Protein AF-A0A523U4X6-F1 (afdb_monomer_lite)

Radius of gyration: 30.64 Å; chains: 1; bounding box: 65×92×98 Å

Sequence (448 aa):
MPKPATKLVKRPGAICSSARMIPTASIPRRASISRSTISSGSRCPRSRLLRRSLVSHLESKWVARRIRAAAPSLGRKFNTASRIVSHEKFSGSIMSLASKEISMPDDITAEPRISVLMPCYNAGETLDETMQSLMDQTLLEFEIVAVDDGSEDSTSEKLAAWSGKDGRVRVITIAHAGIIPALNIGMEACRSHLVARMDADDVAHPERLERQVAYLEANPDVTVVGSLVESFPRDGVREGFQIYIEWLNKLVDHNAITRDIFVESPLAHPSVAFRRRRVEALGGYQEFGWPEDYDLWLRLYLDGARFEKIPEILLYWREHPKRLTRTDSRYSVENFLRAKARYLIQGPLRGRDAVIVWGAGQMGRRLSKHLVRGEAPLVAFVDIDPNKVGRTRRGAPIIPPEALKEWWDRFSNPVVLAAVGSRGARALIRENLCSRGFREGIDWWAVA

Secondary structure (DSSP, 8-state):
--PPPPP---PPP------------PPPP--------------------------------SSS-S---------------------------------------S-S-SPPSEEEEEEESS-TTTHHHHHHHHHT-S--SEEEEEEEE--SSTHHHHHHHHHHH-TTEEEEEE-S--HHHHHHHHHHH--SSEEEE--TT-EE-TTHHHHHHHHHHH-TTEEEEEEEEEEE-STT--HHHHHHHHHHTT--SHHHHHHHTTTS--S-GGG-EEEHHHHHTTTSS--SSS-HHHHHHHHHHHTT-EEEEEEEEEEEEE--TT-HHHH-GGGSHHHHHHHHHHHHHHTTTTT-SEEEEE--SHHHHHHHHHHHHTT--EEEEE-S-TTTTT-EETTEEEE-GGGHHHHHTTSSSEEEEE---STTHHHHHHHHHHHTTPPBTTTEEE--

Foldseek 3Di:
DDDDDDDDDDDDDDDDDDDDDDDDDDDDDDDDDDDDDDDDDDDDDDDDDDDDDDDDDDDDDDDPDDDDDDDDDDDDDDDDDDDDDDDDDDDDDDDDDDPPPPPPDPDPPDQALEEEQEEDEQLQVAQVQALVLVVLAPRPRYAYEYEDQQHPDCPVVVLVVSVVVDVSRDYHYDHHDDDQVSRVVSLVVRRHQKYQYAYSRKHFANHQVVVQSVVCVVPVQAFKEFAQEAEDDPVQDDPVNVVVSVQLLVQFFQVSCLQCLLVDPNHDRNGMMGRSVLCVVLVHFDDDLADRSSLSVLSCVQVVHTYGYDSDHGIHHYDDCPDCCNPRSNVDPLVSLLSSLVSCCVPVQDPAQEEEEEDPDDQSLSSVVNNVVVVRHYAAYEDCPPVQAQPDRPNHGYHYLVCVVVVVVVTDGYAYEYGDPDPPVVVVVVCSCVVVPHDRPGRYGYND

pLDDT: mean 80.46, std 29.05, range [23.16, 98.94]

Structure (mmCIF, N/CA/C/O backbone):
data_AF-A0A523U4X6-F1
#
_entry.id   AF-A0A523U4X6-F1
#
loop_
_atom_site.group_PDB
_atom_site.id
_atom_site.type_symbol
_atom_site.label_atom_id
_atom_site.label_alt_id
_atom_site.label_comp_id
_atom_site.label_asym_id
_atom_site.label_entity_id
_atom_site.label_seq_id
_atom_site.pdbx_PDB_ins_code
_atom_site.Cartn_x
_atom_site.Cartn_y
_atom_site.Cartn_z
_atom_site.occupancy
_atom_site.B_iso_or_equiv
_atom_site.auth_seq_id
_atom_site.auth_comp_id
_atom_sit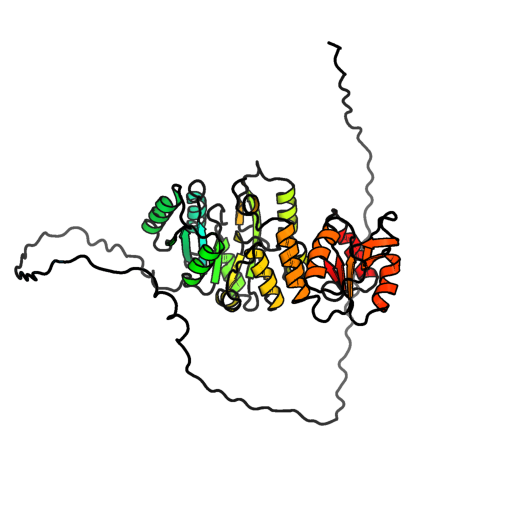e.auth_asym_id
_atom_site.auth_atom_id
_atom_site.pdbx_PDB_model_num
ATOM 1 N N . MET A 1 1 ? 27.183 49.819 5.787 1.00 44.53 1 MET A N 1
ATOM 2 C CA . MET A 1 1 ? 25.820 50.258 5.421 1.00 44.53 1 MET A CA 1
ATOM 3 C C . MET A 1 1 ? 25.795 50.696 3.965 1.00 44.53 1 MET A C 1
ATOM 5 O O . MET A 1 1 ? 26.502 51.636 3.627 1.00 44.53 1 MET A O 1
ATOM 9 N N . PRO A 1 2 ? 24.998 50.024 3.124 1.00 39.22 2 PRO A N 1
ATOM 10 C CA . PRO A 1 2 ? 24.305 50.679 2.018 1.00 39.22 2 PRO A CA 1
ATOM 11 C C . PRO A 1 2 ? 22.789 50.383 2.019 1.00 39.22 2 PRO A C 1
ATOM 13 O O . PRO A 1 2 ? 22.318 49.432 2.636 1.00 39.22 2 PRO A O 1
ATOM 16 N N . LYS A 1 3 ? 22.054 51.280 1.354 1.00 34.78 3 LYS A N 1
ATOM 17 C CA . LYS A 1 3 ? 20.591 51.467 1.283 1.00 34.78 3 LYS A CA 1
ATOM 18 C C . LYS A 1 3 ? 19.816 50.343 0.546 1.00 34.78 3 LYS A C 1
ATOM 20 O O . LYS A 1 3 ? 20.434 49.563 -0.173 1.00 34.78 3 LYS A O 1
ATOM 25 N N . PRO A 1 4 ? 18.473 50.271 0.711 1.00 42.12 4 PRO A N 1
ATOM 26 C CA . PRO A 1 4 ? 17.650 49.108 0.365 1.00 42.12 4 PRO A CA 1
ATOM 27 C C . PRO A 1 4 ? 17.135 49.113 -1.083 1.00 42.12 4 PRO A C 1
ATOM 29 O O . PRO A 1 4 ? 16.925 50.169 -1.677 1.00 42.12 4 PRO A O 1
ATOM 32 N N . ALA A 1 5 ? 16.876 47.914 -1.618 1.00 36.88 5 ALA A N 1
ATOM 33 C CA . ALA A 1 5 ? 16.262 47.697 -2.925 1.00 36.88 5 ALA A CA 1
ATOM 34 C C . ALA A 1 5 ? 14.725 47.685 -2.843 1.00 36.88 5 ALA A C 1
ATOM 36 O O . ALA A 1 5 ? 14.114 47.059 -1.974 1.00 36.88 5 ALA A O 1
ATOM 37 N N . THR A 1 6 ? 14.124 48.408 -3.779 1.00 33.78 6 THR A N 1
ATOM 38 C CA . THR A 1 6 ? 12.705 48.729 -3.917 1.00 33.78 6 THR A CA 1
ATOM 39 C C . THR A 1 6 ? 11.893 47.563 -4.490 1.00 33.78 6 THR A C 1
ATOM 41 O O . THR A 1 6 ? 12.296 46.914 -5.453 1.00 33.78 6 THR A O 1
ATOM 44 N N . LYS A 1 7 ? 10.700 47.345 -3.922 1.00 31.75 7 LYS A N 1
ATOM 45 C CA . LYS A 1 7 ? 9.625 46.497 -4.461 1.00 31.75 7 LYS A CA 1
ATOM 46 C C . LYS A 1 7 ? 9.113 47.040 -5.800 1.00 31.75 7 LYS A C 1
ATOM 48 O O . LYS A 1 7 ? 8.881 48.240 -5.917 1.00 31.75 7 LYS A O 1
ATOM 53 N N . LEU A 1 8 ? 8.773 46.146 -6.731 1.00 30.08 8 LEU A N 1
ATOM 54 C CA . LEU A 1 8 ? 7.819 46.436 -7.803 1.00 30.08 8 LEU A CA 1
ATOM 55 C C . LEU A 1 8 ? 6.826 45.281 -7.956 1.00 30.08 8 LEU A C 1
ATOM 57 O O . LEU A 1 8 ? 7.147 44.178 -8.388 1.00 30.08 8 LEU A O 1
ATOM 61 N N . VAL A 1 9 ? 5.605 45.591 -7.534 1.00 30.55 9 VAL A N 1
ATOM 62 C CA . VAL A 1 9 ? 4.368 44.831 -7.693 1.00 30.55 9 VAL A CA 1
ATOM 63 C C . VAL A 1 9 ? 3.873 45.029 -9.128 1.00 30.55 9 VAL A C 1
ATOM 65 O O . VAL A 1 9 ? 3.778 46.167 -9.583 1.00 30.55 9 VAL A O 1
ATOM 68 N N . LYS A 1 10 ? 3.486 43.955 -9.825 1.00 28.50 10 LYS A N 1
ATOM 69 C CA . LYS A 1 10 ? 2.602 44.039 -10.999 1.00 28.50 10 LYS A CA 1
ATOM 70 C C . LYS A 1 10 ? 1.324 43.246 -10.729 1.00 28.50 10 LYS A C 1
ATOM 72 O O . LYS A 1 10 ? 1.371 42.056 -10.438 1.00 28.50 10 LYS A O 1
ATOM 77 N N . ARG A 1 11 ? 0.196 43.957 -10.790 1.00 29.95 11 ARG A N 1
ATOM 78 C CA . ARG A 1 11 ? -1.181 43.442 -10.792 1.00 29.95 11 ARG A CA 1
ATOM 79 C C . ARG A 1 11 ? -1.606 43.021 -12.216 1.00 29.95 11 ARG A C 1
ATOM 81 O O . ARG A 1 11 ? -0.940 43.421 -13.171 1.00 29.95 11 ARG A O 1
ATOM 88 N N . PRO A 1 12 ? -2.681 42.218 -12.350 1.00 33.28 12 PRO A N 1
ATOM 89 C CA . PRO A 1 12 ? -3.008 41.467 -13.559 1.00 33.28 12 PRO A CA 1
ATOM 90 C C . PRO A 1 12 ? -3.885 42.261 -14.537 1.00 33.28 12 PRO A C 1
ATOM 92 O O . PRO A 1 12 ? -4.731 43.053 -14.125 1.00 33.28 12 PRO A O 1
ATOM 95 N N . GLY A 1 13 ? -3.694 42.007 -15.833 1.00 27.20 13 GLY A N 1
ATOM 96 C CA . GLY A 1 13 ? -4.589 42.441 -16.904 1.00 27.20 13 GLY A CA 1
ATOM 97 C C . GLY A 1 13 ? -5.578 41.331 -17.252 1.00 27.20 13 GLY A C 1
ATOM 98 O O . GLY A 1 13 ? -5.196 40.168 -17.366 1.00 27.20 13 GLY A O 1
ATOM 99 N N . ALA A 1 14 ? -6.844 41.707 -17.386 1.00 27.22 14 ALA A N 1
ATOM 100 C CA . ALA A 1 14 ? -7.968 40.841 -17.695 1.00 27.22 14 ALA A CA 1
ATOM 101 C C . ALA A 1 14 ? -8.459 41.043 -19.145 1.00 27.22 14 ALA A C 1
ATOM 103 O O . ALA A 1 14 ? -8.173 42.067 -19.759 1.00 27.22 14 ALA A O 1
ATOM 104 N N . ILE A 1 15 ? -9.313 40.097 -19.570 1.00 26.80 15 ILE A N 1
ATOM 105 C CA . ILE A 1 15 ? -10.322 40.157 -20.651 1.00 26.80 15 ILE A CA 1
ATOM 106 C C . ILE A 1 15 ? -9.815 39.807 -22.066 1.00 26.80 15 ILE A C 1
ATOM 108 O O . ILE A 1 15 ? -9.112 40.587 -22.694 1.00 26.80 15 ILE A O 1
ATOM 112 N N . CYS A 1 16 ? -10.267 38.674 -22.631 1.00 23.16 16 CYS A N 1
ATOM 113 C CA . CYS A 1 16 ? -11.411 38.682 -23.559 1.00 23.16 16 CYS A CA 1
ATOM 114 C C . CYS A 1 16 ? -11.890 37.270 -23.958 1.00 23.16 16 CYS A C 1
ATOM 116 O O . CYS A 1 16 ? -11.125 36.321 -24.097 1.00 23.16 16 CYS A O 1
ATOM 118 N N . SER A 1 17 ? -13.205 37.194 -24.119 1.00 24.97 17 SER A N 1
ATOM 119 C CA . SER A 1 17 ? -14.099 36.085 -24.439 1.00 24.97 17 SER A CA 1
ATOM 120 C C . SER A 1 17 ? -14.030 35.585 -25.886 1.00 24.97 17 SER A C 1
ATOM 122 O O . SER A 1 17 ? -13.910 36.391 -26.803 1.00 24.97 17 SER A O 1
ATOM 124 N N . SER A 1 18 ? -14.330 34.302 -26.114 1.00 27.11 18 SER A N 1
ATOM 125 C CA . SER A 1 18 ? -15.382 33.912 -27.073 1.00 27.11 18 SER A CA 1
ATOM 126 C C . SER A 1 18 ? -15.771 32.437 -26.923 1.00 27.11 18 SER A C 1
ATOM 128 O O . SER A 1 18 ? -14.936 31.538 -26.910 1.00 27.11 18 SER A O 1
ATOM 130 N N . ALA A 1 19 ? -17.076 32.215 -26.789 1.00 25.34 19 ALA A N 1
ATOM 131 C CA . ALA A 1 19 ? -17.737 30.921 -26.807 1.00 25.34 19 ALA A CA 1
ATOM 132 C C . ALA A 1 19 ? -18.094 30.528 -28.249 1.00 25.34 19 ALA A C 1
ATOM 134 O O . ALA A 1 19 ? -18.560 31.377 -29.010 1.00 25.34 19 ALA A O 1
ATOM 135 N N . ARG A 1 20 ? -17.970 29.241 -28.599 1.00 26.19 20 ARG A N 1
ATOM 136 C CA . ARG A 1 20 ? -18.747 28.601 -29.677 1.00 26.19 20 ARG A CA 1
ATOM 137 C C . ARG A 1 20 ? -19.112 27.168 -29.292 1.00 26.19 20 ARG A C 1
ATOM 139 O O . ARG A 1 20 ? -18.271 26.407 -28.827 1.00 26.19 20 ARG A O 1
ATOM 146 N N . MET A 1 21 ? -20.392 26.854 -29.481 1.00 25.25 21 MET A N 1
ATOM 147 C CA . MET A 1 21 ? -21.026 25.556 -29.257 1.00 25.25 21 MET A CA 1
ATOM 148 C C . MET A 1 21 ? -20.752 24.569 -30.408 1.00 25.25 21 MET A C 1
ATOM 150 O O . MET A 1 21 ? -20.774 24.958 -31.571 1.00 25.25 21 MET A O 1
ATOM 154 N N . ILE A 1 22 ? -20.502 23.315 -30.011 1.00 28.30 22 ILE A N 1
ATOM 155 C CA . ILE A 1 22 ? -20.978 21.988 -30.478 1.00 28.30 22 ILE A CA 1
ATOM 156 C C . ILE A 1 22 ? -21.559 21.870 -31.912 1.00 28.30 22 ILE A C 1
ATOM 158 O O . ILE A 1 22 ? -22.404 22.666 -32.315 1.00 28.30 22 ILE A O 1
ATOM 162 N N . PRO A 1 23 ? -21.261 20.755 -32.614 1.00 27.95 23 PRO A N 1
ATOM 163 C CA . PRO A 1 23 ? -22.321 19.758 -32.784 1.00 27.95 23 PRO A CA 1
ATOM 164 C C . PRO A 1 23 ? -21.905 18.312 -32.465 1.00 27.95 23 PRO A C 1
ATOM 166 O O . PRO A 1 23 ? -20.791 17.855 -32.705 1.00 27.95 23 PRO A O 1
ATOM 169 N N . THR A 1 24 ? -22.886 17.619 -31.900 1.00 27.86 24 THR A N 1
ATOM 170 C CA . THR A 1 24 ? -22.986 16.207 -31.535 1.00 27.86 24 THR A CA 1
ATOM 171 C C . THR A 1 24 ? -22.823 15.276 -32.736 1.00 27.86 24 THR A C 1
ATOM 173 O O . THR A 1 24 ? -23.495 15.469 -33.749 1.00 27.86 24 THR A O 1
ATOM 176 N N . ALA A 1 25 ? -22.021 14.217 -32.589 1.00 28.42 25 ALA A N 1
ATOM 177 C CA . ALA A 1 25 ? -21.954 13.110 -33.540 1.00 28.42 25 ALA A CA 1
ATOM 178 C C . ALA A 1 25 ? -22.603 11.845 -32.958 1.00 28.42 25 ALA A C 1
ATOM 180 O O . ALA A 1 25 ? -22.427 11.480 -31.798 1.00 28.42 25 ALA A O 1
ATOM 181 N N . SER A 1 26 ? -23.401 11.235 -33.818 1.00 26.77 26 SER A N 1
ATOM 182 C CA . SER A 1 26 ? -24.396 10.188 -33.632 1.00 26.77 26 SER A CA 1
ATOM 183 C C . SER A 1 26 ? -23.846 8.787 -33.344 1.00 26.77 26 SER A C 1
ATOM 185 O O . SER A 1 26 ? -22.894 8.331 -33.972 1.00 26.77 26 SER A O 1
ATOM 187 N N . ILE A 1 27 ? -24.561 8.074 -32.472 1.00 29.56 27 ILE A N 1
ATOM 188 C CA . ILE A 1 27 ? -24.467 6.634 -32.190 1.00 29.56 27 ILE A CA 1
ATOM 189 C C . ILE A 1 27 ? -24.993 5.823 -33.392 1.00 29.56 27 ILE A C 1
ATOM 191 O O . ILE A 1 27 ? -26.141 6.042 -33.792 1.00 29.56 27 ILE A O 1
ATOM 195 N N . PRO A 1 28 ? -24.254 4.834 -33.934 1.00 30.28 28 PRO A N 1
ATOM 196 C CA . PRO A 1 28 ? -24.829 3.849 -34.838 1.00 30.28 28 PRO A CA 1
ATOM 197 C C . PRO A 1 28 ? -25.498 2.701 -34.073 1.00 30.28 28 PRO A C 1
ATOM 199 O O . PRO A 1 28 ? -25.024 2.215 -33.046 1.00 30.28 28 PRO A O 1
ATOM 202 N N . ARG A 1 29 ? -26.633 2.276 -34.628 1.00 28.28 29 ARG A N 1
ATOM 203 C CA . ARG A 1 29 ? -27.525 1.217 -34.156 1.00 28.28 29 ARG A CA 1
ATOM 204 C C . ARG A 1 29 ? -26.893 -0.178 -34.223 1.00 28.28 29 ARG A C 1
ATOM 206 O O . ARG A 1 29 ? -26.073 -0.474 -35.084 1.00 28.28 29 ARG A O 1
ATOM 213 N N . ARG A 1 30 ? -27.403 -1.046 -33.341 1.00 29.27 30 ARG A N 1
ATOM 214 C CA . ARG A 1 30 ? -27.280 -2.512 -33.343 1.00 29.27 30 ARG A CA 1
ATOM 215 C C . ARG A 1 30 ? -27.411 -3.106 -34.751 1.00 29.27 30 ARG A C 1
ATOM 217 O O . ARG A 1 30 ? -28.438 -2.911 -35.397 1.00 29.27 30 ARG A O 1
ATOM 224 N N . ALA A 1 31 ? -26.438 -3.926 -35.139 1.00 27.92 31 ALA A N 1
ATOM 225 C CA . ALA A 1 31 ? -26.597 -4.924 -36.187 1.00 27.92 31 ALA A CA 1
ATOM 226 C C . ALA A 1 31 ? -26.874 -6.289 -35.540 1.00 27.92 31 ALA A C 1
ATOM 228 O O . ALA A 1 31 ? -26.060 -6.829 -34.793 1.00 27.92 31 ALA A O 1
ATOM 229 N N . SER A 1 32 ? -28.062 -6.816 -35.813 1.00 27.23 32 SER A N 1
ATOM 230 C CA . SER A 1 32 ? -28.436 -8.215 -35.651 1.00 27.23 32 SER A CA 1
ATOM 231 C C . SER A 1 32 ? -27.705 -9.059 -36.694 1.00 27.23 32 SER A C 1
ATOM 233 O O . SER A 1 32 ? -27.865 -8.799 -37.886 1.00 27.23 32 SER A O 1
ATOM 235 N N . ILE A 1 33 ? -26.970 -10.089 -36.272 1.00 29.44 33 ILE A N 1
ATOM 236 C CA . ILE A 1 33 ? -26.545 -11.167 -37.169 1.00 29.44 33 ILE A CA 1
ATOM 237 C C . ILE A 1 33 ? -27.054 -12.501 -36.629 1.00 29.44 33 ILE A C 1
ATOM 239 O O . ILE A 1 33 ? -27.011 -12.807 -35.439 1.00 29.44 33 ILE A O 1
ATOM 243 N N . SER A 1 34 ? -27.632 -13.215 -37.582 1.00 26.80 34 SER A N 1
ATOM 244 C CA . SER A 1 34 ? -28.419 -14.429 -37.554 1.00 26.80 34 SER A CA 1
ATOM 245 C C . SER A 1 34 ? -27.690 -15.660 -37.030 1.00 26.80 34 SER A C 1
ATOM 247 O O . SER A 1 34 ? -26.501 -15.862 -37.263 1.00 26.80 34 SER A O 1
ATOM 249 N N . ARG A 1 35 ? -28.488 -16.548 -36.430 1.00 27.95 35 ARG A N 1
ATOM 250 C CA . ARG A 1 35 ? -28.191 -17.971 -36.253 1.00 27.95 35 ARG A CA 1
ATOM 251 C C . ARG A 1 35 ? -27.817 -18.598 -37.599 1.00 27.95 35 ARG A C 1
ATOM 253 O O . ARG A 1 35 ? -28.587 -18.488 -38.549 1.00 27.95 35 ARG A O 1
ATOM 260 N N . SER A 1 36 ? -26.712 -19.332 -37.635 1.00 28.95 36 SER A N 1
ATOM 261 C CA . SER A 1 36 ? -26.474 -20.366 -38.639 1.00 28.95 36 SER A CA 1
ATOM 262 C C . SER A 1 36 ? -26.040 -21.661 -37.966 1.00 28.95 36 SER A C 1
ATOM 264 O O . SER A 1 36 ? -25.314 -21.690 -36.974 1.00 28.95 36 SER A O 1
ATOM 266 N N . THR A 1 37 ? -26.604 -22.717 -38.514 1.00 29.02 37 THR A N 1
ATOM 267 C CA . THR A 1 37 ? -26.755 -24.075 -38.025 1.00 29.02 37 THR A CA 1
ATOM 268 C C . THR A 1 37 ? -25.462 -24.888 -38.116 1.00 29.02 37 THR A C 1
ATOM 270 O O . THR A 1 37 ? -24.732 -24.812 -39.095 1.00 29.02 37 THR A O 1
ATOM 273 N N . ILE A 1 38 ? -25.235 -25.681 -37.069 1.00 27.97 38 ILE A N 1
ATOM 274 C CA . ILE A 1 38 ? -24.699 -27.051 -37.017 1.00 27.97 38 ILE A CA 1
ATOM 275 C C . ILE A 1 38 ? -24.141 -27.615 -38.341 1.00 27.97 38 ILE A C 1
ATOM 277 O O . ILE A 1 38 ? -24.900 -27.921 -39.257 1.00 27.97 38 ILE A O 1
ATOM 281 N N . SER A 1 39 ? -22.849 -27.961 -38.342 1.00 27.22 39 SER A N 1
ATOM 282 C CA . SER A 1 39 ? -22.364 -29.159 -39.035 1.00 27.22 39 SER A CA 1
ATOM 283 C C . SER A 1 39 ? -21.359 -29.913 -38.167 1.00 27.22 39 SER A C 1
ATOM 285 O O . SER A 1 39 ? -20.415 -29.357 -37.611 1.00 27.22 39 SER A O 1
ATOM 287 N N . SER A 1 40 ? -21.631 -31.201 -38.052 1.00 28.31 40 SER A N 1
ATOM 288 C CA . SER A 1 40 ? -20.983 -32.250 -37.283 1.00 28.31 40 SER A CA 1
ATOM 289 C C . SER A 1 40 ? -19.551 -32.593 -37.704 1.00 28.31 40 SER A C 1
ATOM 291 O O . SER A 1 40 ? -19.274 -32.701 -38.893 1.00 28.31 40 SER A O 1
ATOM 293 N N . GLY A 1 41 ? -18.746 -33.008 -36.719 1.00 25.64 41 GLY A N 1
ATOM 294 C CA . GLY A 1 41 ? -17.953 -34.235 -36.842 1.00 25.64 41 GLY A CA 1
ATOM 295 C C . GLY A 1 41 ? -16.435 -34.095 -36.741 1.00 25.64 41 GLY A C 1
ATOM 296 O O . GLY A 1 41 ? -15.784 -33.872 -37.745 1.00 25.64 41 GLY A O 1
ATOM 297 N N . SER A 1 42 ? -15.876 -34.404 -35.565 1.00 28.84 42 SER A N 1
ATOM 298 C CA . SER A 1 42 ? -14.813 -35.420 -35.423 1.00 28.84 42 SER A CA 1
ATOM 299 C C . SER A 1 42 ? -14.445 -35.652 -33.947 1.00 28.84 42 SER A C 1
ATOM 301 O O . SER A 1 42 ? -14.310 -34.723 -33.157 1.00 28.84 42 SER A O 1
ATOM 303 N N . ARG A 1 43 ? -14.347 -36.939 -33.603 1.00 25.73 43 ARG A N 1
ATOM 304 C CA . ARG A 1 43 ? -14.137 -37.597 -32.296 1.00 25.73 43 ARG A CA 1
ATOM 305 C C . ARG A 1 43 ? -12.741 -37.282 -31.707 1.00 25.73 43 ARG A C 1
ATOM 307 O O . ARG A 1 43 ? -11.793 -37.245 -32.471 1.00 25.73 43 ARG A O 1
ATOM 314 N N . CYS A 1 44 ? -12.630 -36.932 -30.411 1.00 25.50 44 CYS A N 1
ATOM 315 C CA . CYS A 1 44 ? -12.224 -37.778 -29.247 1.00 25.50 44 CYS A CA 1
ATOM 316 C C . CYS A 1 44 ? -10.683 -38.020 -29.144 1.00 25.50 44 CYS A C 1
ATOM 318 O O . CYS A 1 44 ? -10.067 -38.118 -30.196 1.00 25.50 44 CYS A O 1
ATOM 320 N N . PRO A 1 45 ? -10.037 -38.177 -27.953 1.00 33.50 45 PRO A N 1
ATOM 321 C CA . PRO A 1 45 ? -10.621 -38.387 -26.629 1.00 33.50 45 PRO A CA 1
ATOM 322 C C . PRO A 1 45 ? -10.122 -37.510 -25.464 1.00 33.50 45 PRO A C 1
ATOM 324 O O . PRO A 1 45 ? -9.004 -37.010 -25.400 1.00 33.50 45 PRO A O 1
ATOM 327 N N . ARG A 1 46 ? -11.027 -37.438 -24.483 1.00 27.25 46 ARG A N 1
ATOM 328 C CA . ARG A 1 46 ? -10.857 -37.007 -23.093 1.00 27.25 46 ARG A CA 1
ATOM 329 C C . ARG A 1 46 ? -9.854 -37.892 -22.345 1.00 27.25 46 ARG A C 1
ATOM 331 O O . ARG A 1 46 ? -10.026 -39.109 -22.329 1.00 27.25 46 ARG A O 1
ATOM 338 N N . SER A 1 47 ? -8.960 -37.287 -21.570 1.00 27.16 47 SER A N 1
ATOM 339 C CA . SER A 1 47 ? -8.390 -37.916 -20.377 1.00 27.16 47 SER A CA 1
ATOM 340 C C . SER A 1 47 ? -9.286 -37.609 -19.169 1.00 27.16 47 SER A C 1
ATOM 342 O O . SER A 1 47 ? -9.372 -36.490 -18.671 1.00 27.16 47 SER A O 1
ATOM 344 N N . ARG A 1 48 ? -10.010 -38.637 -18.713 1.00 26.97 48 ARG A N 1
ATOM 345 C CA . ARG A 1 48 ? -10.529 -38.727 -17.344 1.00 26.97 48 ARG A CA 1
ATOM 346 C C . ARG A 1 48 ? -9.370 -39.161 -16.453 1.00 26.97 48 ARG A C 1
ATOM 348 O O . ARG A 1 48 ? -8.807 -40.223 -16.698 1.00 26.97 48 ARG A O 1
ATOM 355 N N . LEU A 1 49 ? -9.100 -38.426 -15.380 1.00 26.33 49 LEU A N 1
ATOM 356 C CA . LEU A 1 49 ? -8.502 -39.006 -14.182 1.00 26.33 49 LEU A CA 1
ATOM 357 C C . LEU A 1 49 ? -9.437 -38.766 -13.001 1.00 26.33 49 LEU A C 1
ATOM 359 O O . LEU A 1 49 ? -10.005 -37.692 -12.812 1.00 26.33 49 LEU A O 1
ATOM 363 N N . LEU A 1 50 ? -9.678 -39.873 -12.313 1.00 26.28 50 LEU A N 1
ATOM 364 C CA . LEU A 1 50 ? -10.655 -40.086 -11.265 1.00 26.28 50 LEU A CA 1
ATOM 365 C C . LEU A 1 50 ? -10.248 -39.401 -9.960 1.00 26.28 50 LEU A C 1
ATOM 367 O O . LEU A 1 50 ? -9.077 -39.323 -9.602 1.00 26.28 50 LEU A O 1
ATOM 371 N N . ARG A 1 51 ? -11.283 -39.000 -9.220 1.00 25.33 51 ARG A N 1
ATOM 372 C CA . ARG A 1 51 ? -11.256 -38.658 -7.798 1.00 25.33 51 ARG A CA 1
ATOM 373 C C . ARG A 1 51 ? -10.548 -39.744 -6.980 1.00 25.33 51 ARG A C 1
ATOM 375 O O . ARG A 1 51 ? -10.910 -40.914 -7.087 1.00 25.33 51 ARG A O 1
ATOM 382 N N . ARG A 1 52 ? -9.712 -39.330 -6.027 1.00 24.50 52 ARG A N 1
ATOM 383 C CA . ARG A 1 52 ? -9.665 -39.958 -4.701 1.00 24.50 52 ARG A CA 1
ATOM 384 C C . ARG A 1 52 ? -9.677 -38.875 -3.627 1.00 24.50 52 ARG A C 1
ATOM 386 O O . ARG A 1 52 ? -8.736 -38.108 -3.482 1.00 24.50 52 ARG A O 1
ATOM 393 N N . SER A 1 53 ? -10.804 -38.833 -2.926 1.00 24.22 53 SER A N 1
ATOM 394 C CA . SER A 1 53 ? -10.927 -38.317 -1.569 1.00 24.22 53 SER A CA 1
ATOM 395 C C . SER A 1 53 ? -10.151 -39.250 -0.641 1.00 24.22 53 SER A C 1
ATOM 397 O O . SER A 1 53 ? -10.314 -40.468 -0.735 1.00 24.22 53 SER A O 1
ATOM 399 N N . LEU A 1 54 ? -9.328 -38.684 0.237 1.00 24.67 54 LEU A N 1
ATOM 400 C CA . LEU A 1 54 ? -8.972 -39.293 1.512 1.00 24.67 54 LEU A CA 1
ATOM 401 C C . LEU A 1 54 ? -8.769 -38.165 2.522 1.00 24.67 54 LEU A C 1
ATOM 403 O O . LEU A 1 54 ? -7.927 -37.288 2.357 1.00 24.67 54 LEU A O 1
ATOM 407 N N . VAL A 1 55 ? -9.644 -38.180 3.519 1.00 25.14 55 VAL A N 1
ATOM 408 C CA . VAL A 1 55 ? -9.689 -37.286 4.669 1.00 25.14 55 VAL A CA 1
ATOM 409 C C . VAL A 1 55 ? -8.768 -37.833 5.765 1.00 25.14 55 VAL A C 1
ATOM 411 O O . VAL A 1 55 ? -8.718 -39.039 6.001 1.00 25.14 55 VAL A O 1
ATOM 414 N N . SER A 1 56 ? -8.162 -36.894 6.493 1.00 24.38 56 SER A N 1
ATOM 415 C CA . SER A 1 56 ? -7.696 -36.964 7.886 1.00 24.38 56 SER A CA 1
ATOM 416 C C . SER A 1 56 ? -6.197 -37.135 8.168 1.00 24.38 56 SER A C 1
ATOM 418 O O . SER A 1 56 ? -5.495 -37.934 7.558 1.00 24.38 56 SER A O 1
ATOM 420 N N . HIS A 1 57 ? -5.815 -36.400 9.219 1.00 25.73 57 HIS A N 1
ATOM 421 C CA . HIS A 1 57 ? -4.619 -36.481 10.054 1.00 25.73 57 HIS A CA 1
ATOM 422 C C . HIS A 1 57 ? -3.321 -35.908 9.486 1.00 25.73 57 HIS A C 1
ATOM 424 O O . HIS A 1 57 ? -2.596 -36.583 8.768 1.00 25.73 57 HIS A O 1
ATOM 430 N N . LEU A 1 58 ? -2.995 -34.682 9.920 1.00 26.42 58 LEU A N 1
ATOM 431 C CA . LEU A 1 58 ? -1.728 -34.344 10.588 1.00 26.42 58 LEU A CA 1
ATOM 432 C C . LEU A 1 5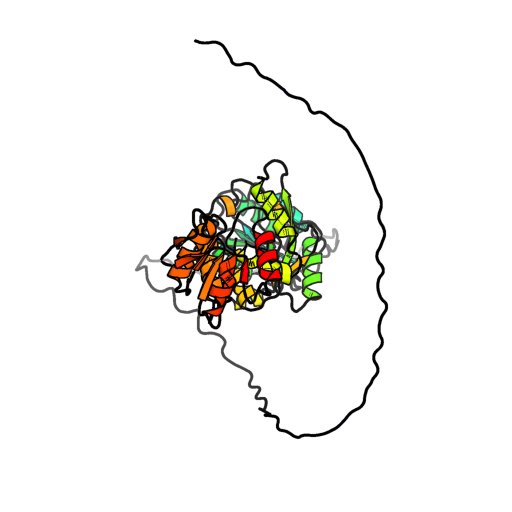8 ? -1.803 -32.900 11.117 1.00 26.42 58 LEU A C 1
ATOM 434 O O . LEU A 1 58 ? -1.252 -31.966 10.540 1.00 26.42 58 LEU A O 1
ATOM 438 N N . GLU A 1 59 ? -2.505 -32.734 12.237 1.00 27.77 59 GLU A N 1
ATOM 439 C CA . GLU A 1 59 ? -2.236 -31.629 13.153 1.00 27.77 59 GLU A CA 1
ATOM 440 C C . GLU A 1 59 ? -1.027 -31.966 14.044 1.00 27.77 59 GLU A C 1
ATOM 442 O O . GLU A 1 59 ? -0.740 -33.131 14.330 1.00 27.77 59 GLU A O 1
ATOM 447 N N . SER A 1 60 ? -0.358 -30.907 14.507 1.00 30.42 60 SER A N 1
ATOM 448 C CA . SER A 1 60 ? 0.543 -30.882 15.668 1.00 30.42 60 SER A CA 1
ATOM 449 C C . SER A 1 60 ? 1.927 -31.528 15.499 1.00 30.42 60 SER A C 1
ATOM 451 O O . SER A 1 60 ? 2.134 -32.671 15.903 1.00 30.42 60 SER A O 1
ATOM 453 N N . LYS A 1 61 ? 2.934 -30.763 15.025 1.00 29.22 61 LYS A N 1
ATOM 454 C CA . LYS A 1 61 ? 4.361 -31.049 15.339 1.00 29.22 61 LYS A CA 1
ATOM 455 C C . LYS A 1 61 ? 5.398 -29.941 15.064 1.00 29.22 61 LYS A C 1
ATOM 457 O O . LYS A 1 61 ? 6.540 -30.261 14.754 1.00 29.22 61 LYS A O 1
ATOM 462 N N . TRP A 1 62 ? 5.060 -28.655 15.227 1.00 29.69 62 TRP A N 1
ATOM 463 C CA . TRP A 1 62 ? 6.027 -27.565 14.962 1.00 29.69 62 TRP A CA 1
ATOM 464 C C . TRP A 1 62 ? 6.221 -26.484 16.048 1.00 29.69 62 TRP A C 1
ATOM 466 O O . TRP A 1 62 ? 6.998 -25.565 15.826 1.00 29.69 62 TRP A O 1
ATOM 476 N N . VAL A 1 63 ? 5.651 -26.618 17.257 1.00 28.14 63 VAL A N 1
ATOM 477 C CA . VAL A 1 63 ? 5.791 -25.584 18.323 1.00 28.14 63 VAL A CA 1
ATOM 478 C C . VAL A 1 63 ? 6.694 -25.980 19.510 1.00 28.14 63 VAL A C 1
ATOM 480 O O . VAL A 1 63 ? 7.114 -25.132 20.287 1.00 28.14 63 VAL A O 1
ATOM 483 N N . ALA A 1 64 ? 7.139 -27.230 19.645 1.00 27.70 64 ALA A N 1
ATOM 484 C CA . ALA A 1 64 ? 7.952 -27.643 20.799 1.00 27.70 64 ALA A CA 1
ATOM 485 C C . ALA A 1 64 ? 9.453 -27.758 20.481 1.00 27.70 64 ALA A C 1
ATOM 487 O O . ALA A 1 64 ? 10.015 -28.851 20.561 1.00 27.70 64 ALA A O 1
ATOM 488 N N . ARG A 1 65 ? 10.130 -26.659 20.106 1.00 28.66 65 ARG A N 1
ATOM 489 C CA . ARG A 1 65 ? 11.608 -26.658 20.021 1.00 28.66 65 ARG A CA 1
ATOM 490 C C . ARG A 1 65 ? 12.275 -25.279 20.048 1.00 28.66 65 ARG A C 1
ATOM 492 O O . ARG A 1 65 ? 13.122 -24.985 19.215 1.00 28.66 65 ARG A O 1
ATOM 499 N N . ARG A 1 66 ? 11.970 -24.452 21.051 1.00 29.17 66 ARG A N 1
ATOM 500 C CA . ARG A 1 66 ? 12.903 -23.410 21.524 1.00 29.17 66 ARG A CA 1
ATOM 501 C C . ARG A 1 66 ? 12.437 -22.835 22.860 1.00 29.17 66 ARG A C 1
ATOM 503 O O . ARG A 1 66 ? 11.645 -21.917 22.876 1.00 29.17 66 ARG A O 1
ATOM 510 N N . ILE A 1 67 ? 12.904 -23.440 23.951 1.00 28.91 67 ILE A N 1
ATOM 511 C CA . ILE A 1 67 ? 13.276 -22.838 25.248 1.00 28.91 67 ILE A CA 1
ATOM 512 C C . ILE A 1 67 ? 13.899 -23.997 26.039 1.00 28.91 67 ILE A C 1
ATOM 514 O O . ILE A 1 67 ? 13.221 -24.858 26.595 1.00 28.91 67 ILE A O 1
ATOM 518 N N . ARG A 1 68 ? 15.226 -24.095 25.963 1.00 25.75 68 ARG A N 1
ATOM 519 C CA . ARG A 1 68 ? 16.076 -24.853 26.888 1.00 25.75 68 ARG A CA 1
ATOM 520 C C . ARG A 1 68 ? 17.520 -24.443 26.618 1.00 25.75 68 ARG A C 1
ATOM 522 O O . ARG A 1 68 ? 18.185 -25.061 25.799 1.00 25.75 68 ARG A O 1
ATOM 529 N N . ALA A 1 69 ? 17.944 -23.352 27.248 1.00 26.11 69 ALA A N 1
ATOM 530 C CA . ALA A 1 69 ? 19.332 -23.070 27.618 1.00 26.11 69 ALA A CA 1
ATOM 531 C C . ALA A 1 69 ? 19.397 -21.675 28.257 1.00 26.11 69 ALA A C 1
ATOM 533 O O . ALA A 1 69 ? 19.370 -20.690 27.529 1.00 26.11 69 ALA A O 1
ATOM 534 N N . ALA A 1 70 ? 19.439 -21.625 29.594 1.00 26.75 70 ALA A N 1
ATOM 535 C CA . ALA A 1 70 ? 20.211 -20.684 30.424 1.00 26.75 70 ALA A CA 1
ATOM 536 C C . ALA A 1 70 ? 19.508 -20.432 31.771 1.00 26.75 70 ALA A C 1
ATOM 538 O O . ALA A 1 70 ? 18.588 -19.627 31.841 1.00 26.75 70 ALA A O 1
ATOM 539 N N . ALA A 1 71 ? 19.944 -21.144 32.817 1.00 26.36 71 ALA A N 1
ATOM 540 C CA . ALA A 1 71 ? 20.169 -20.636 34.182 1.00 26.36 71 ALA A CA 1
ATOM 541 C C . ALA A 1 71 ? 20.362 -21.826 35.148 1.00 26.36 71 ALA A C 1
ATOM 543 O O . ALA A 1 71 ? 19.455 -22.653 35.278 1.00 26.36 71 ALA A O 1
ATOM 544 N N . PRO A 1 72 ? 21.513 -21.946 35.834 1.00 31.53 72 PRO A N 1
ATOM 545 C CA . PRO A 1 72 ? 21.685 -22.894 36.919 1.00 31.53 72 PRO A CA 1
ATOM 546 C C . PRO A 1 72 ? 21.377 -22.284 38.298 1.00 31.53 72 PRO A C 1
ATOM 548 O O . PRO A 1 72 ? 21.822 -21.197 38.644 1.00 31.53 72 PRO A O 1
ATOM 551 N N . SER A 1 73 ? 20.690 -23.117 39.084 1.00 29.48 73 SER A N 1
ATOM 552 C CA . SER A 1 73 ? 20.953 -23.479 40.486 1.00 29.48 73 SER A CA 1
ATOM 553 C C . SER A 1 73 ? 20.611 -22.549 41.668 1.00 29.48 73 SER A C 1
ATOM 555 O O . SER A 1 73 ? 21.274 -21.552 41.920 1.00 29.48 73 SER A O 1
ATOM 557 N N . LEU A 1 74 ? 19.733 -23.127 42.507 1.00 28.66 74 LEU A N 1
ATOM 558 C CA . LEU A 1 74 ? 19.812 -23.311 43.972 1.00 28.66 74 LEU A CA 1
ATOM 559 C C . LEU A 1 74 ? 19.470 -22.142 44.914 1.00 28.66 74 LEU A C 1
ATOM 561 O O . LEU A 1 74 ? 20.238 -21.208 45.090 1.00 28.66 74 LEU A O 1
ATOM 565 N N . GLY A 1 75 ? 18.382 -22.327 45.682 1.00 25.20 75 GLY A N 1
ATOM 566 C CA . GLY A 1 75 ? 18.055 -21.473 46.831 1.00 25.20 75 GLY A CA 1
ATOM 567 C C . GLY A 1 75 ? 16.793 -21.835 47.634 1.00 25.20 75 GLY A C 1
ATOM 568 O O . GLY A 1 75 ? 15.892 -21.025 47.724 1.00 25.20 75 GLY A O 1
ATOM 569 N N . ARG A 1 76 ? 16.736 -23.055 48.190 1.00 29.52 76 ARG A N 1
ATOM 570 C CA . ARG A 1 76 ? 16.050 -23.509 49.435 1.00 29.52 76 ARG A CA 1
ATOM 571 C C . ARG A 1 76 ? 14.766 -22.824 49.989 1.00 29.52 76 ARG A C 1
ATOM 573 O O . ARG A 1 76 ? 14.794 -21.680 50.409 1.00 29.52 76 ARG A O 1
ATOM 580 N N . LYS A 1 77 ? 13.830 -23.734 50.337 1.00 27.06 77 LYS A N 1
ATOM 581 C CA . LYS A 1 77 ? 12.911 -23.795 51.510 1.00 27.06 77 LYS A CA 1
ATOM 582 C C . LYS A 1 77 ? 11.676 -22.878 51.507 1.00 27.06 77 LYS A C 1
ATOM 584 O O . LYS A 1 77 ? 11.804 -21.682 51.670 1.00 27.06 77 LYS A O 1
ATOM 589 N N . PHE A 1 78 ? 10.480 -23.475 51.494 1.00 27.38 78 PHE A N 1
ATOM 590 C CA . PHE A 1 78 ? 9.620 -23.666 52.677 1.00 27.38 78 PHE A CA 1
ATOM 591 C C . PHE A 1 78 ? 8.438 -24.582 52.309 1.00 27.38 78 PHE A C 1
ATOM 593 O O . PHE A 1 78 ? 7.908 -24.524 51.206 1.00 27.38 78 PHE A O 1
ATOM 600 N N . ASN A 1 79 ? 8.077 -25.468 53.231 1.00 25.20 79 ASN A N 1
ATOM 601 C CA . ASN A 1 79 ? 6.988 -26.433 53.145 1.00 25.20 79 ASN A CA 1
ATOM 602 C C . ASN A 1 79 ? 6.220 -26.299 54.458 1.00 25.20 79 ASN A C 1
ATOM 604 O O . ASN A 1 79 ? 6.875 -26.519 55.473 1.00 25.20 79 ASN A O 1
ATOM 608 N N . THR A 1 80 ? 4.924 -25.957 54.442 1.00 27.34 80 THR A N 1
ATOM 609 C CA . THR A 1 80 ? 3.901 -26.541 55.337 1.00 27.34 80 THR A CA 1
ATOM 610 C C . THR A 1 80 ? 2.496 -25.944 55.175 1.00 27.34 80 THR A C 1
ATOM 612 O O . THR A 1 80 ? 2.312 -24.740 55.051 1.00 27.34 80 THR A O 1
ATOM 615 N N . ALA A 1 81 ? 1.531 -26.854 55.358 1.00 27.19 81 ALA A N 1
ATOM 616 C CA . ALA A 1 81 ? 0.230 -26.688 56.011 1.00 27.19 81 ALA A CA 1
ATOM 617 C C . ALA A 1 81 ? -0.960 -26.138 55.204 1.00 27.19 81 ALA A C 1
ATOM 619 O O . ALA A 1 81 ? -1.368 -24.986 55.295 1.00 27.19 81 ALA A O 1
ATOM 620 N N . SER A 1 82 ? -1.626 -27.096 54.562 1.00 26.78 82 SER A N 1
ATOM 621 C CA . SER A 1 82 ? -3.078 -27.288 54.589 1.00 26.78 82 SER A CA 1
ATOM 622 C C . SER A 1 82 ? -3.747 -26.887 55.913 1.00 26.78 82 SER A C 1
ATOM 624 O O . SER A 1 82 ? -3.342 -27.365 56.977 1.00 26.78 82 SER A O 1
ATOM 626 N N . ARG A 1 83 ? -4.857 -26.142 55.844 1.00 27.28 83 ARG A N 1
ATOM 627 C CA . ARG A 1 83 ? -5.863 -26.140 56.912 1.00 27.28 83 ARG A CA 1
ATOM 628 C C . ARG A 1 83 ? -7.265 -25.881 56.359 1.00 27.28 83 ARG A C 1
ATOM 630 O O . ARG A 1 83 ? -7.578 -24.805 55.868 1.00 27.28 83 ARG A O 1
ATOM 637 N N . ILE A 1 84 ? -8.068 -26.934 56.445 1.00 28.55 84 ILE A N 1
ATOM 638 C CA . ILE A 1 84 ? -9.516 -26.981 56.266 1.00 28.55 84 ILE A CA 1
ATOM 639 C C . ILE A 1 84 ? -10.156 -26.320 57.492 1.00 28.55 84 ILE A C 1
ATOM 641 O O . ILE A 1 84 ? -9.808 -26.681 58.617 1.00 28.55 84 ILE A O 1
ATOM 645 N N . VAL A 1 85 ? -11.104 -25.405 57.283 1.00 30.45 85 VAL A N 1
ATOM 646 C CA . VAL A 1 85 ? -12.138 -25.070 58.272 1.00 30.45 85 VAL A CA 1
ATOM 647 C C . VAL A 1 85 ? -13.479 -25.009 57.548 1.00 30.45 85 VAL A C 1
ATOM 649 O O . VAL A 1 85 ? -13.663 -24.280 56.578 1.00 30.45 85 VAL A O 1
ATOM 652 N N . SER A 1 86 ? -14.375 -25.859 58.023 1.00 26.70 86 SER A N 1
ATOM 653 C CA . SER A 1 86 ? -15.773 -26.037 57.656 1.00 26.70 86 SER A CA 1
ATOM 654 C C . SER A 1 86 ? -16.699 -25.295 58.626 1.00 26.70 86 SER A C 1
ATOM 656 O O . SER A 1 86 ? -16.313 -25.088 59.774 1.00 26.70 86 SER A O 1
ATOM 658 N N . HIS A 1 87 ? -17.949 -25.090 58.183 1.00 27.72 87 HIS A N 1
ATOM 659 C CA . HIS A 1 87 ? -19.127 -24.607 58.928 1.00 27.72 87 HIS A CA 1
ATOM 660 C C . HIS A 1 87 ? -19.101 -23.093 59.247 1.00 27.72 87 HIS A C 1
ATOM 662 O O . HIS A 1 87 ? -18.068 -22.542 59.580 1.00 27.72 87 HIS A O 1
ATOM 668 N N . GLU A 1 88 ? -20.181 -22.320 59.115 1.00 29.22 88 GLU A N 1
ATOM 669 C CA . GLU A 1 88 ? -21.573 -22.665 59.374 1.00 29.22 88 GLU A CA 1
ATOM 670 C C . GLU A 1 88 ? -22.554 -21.639 58.770 1.00 29.22 88 GLU A C 1
ATOM 672 O O . GLU A 1 88 ? -22.187 -20.562 58.306 1.00 29.22 88 GLU A O 1
ATOM 677 N N . LYS A 1 89 ? -23.825 -22.037 58.778 1.00 29.69 89 LYS A N 1
ATOM 678 C CA . LYS A 1 89 ? -25.013 -21.373 58.242 1.00 29.69 89 LYS A CA 1
ATOM 679 C C . LYS A 1 89 ? -25.297 -20.033 58.931 1.00 29.69 89 LYS A C 1
ATOM 681 O O . LYS A 1 89 ? -25.320 -19.971 60.154 1.00 29.69 89 LYS A O 1
ATOM 686 N N . PHE A 1 90 ? -25.702 -19.029 58.155 1.00 28.19 90 PHE A N 1
ATOM 687 C CA . PHE A 1 90 ? -26.525 -17.933 58.667 1.00 28.19 90 PHE A CA 1
ATOM 688 C C . PHE A 1 90 ? -27.689 -17.676 57.706 1.00 28.19 90 PHE A C 1
ATOM 690 O O . PHE A 1 90 ? -27.529 -17.102 56.632 1.00 28.19 90 PHE A O 1
ATOM 697 N N . SER A 1 91 ? -28.865 -18.182 58.080 1.00 28.30 91 SER A N 1
ATOM 698 C CA . SER A 1 91 ? -30.150 -17.801 57.498 1.00 28.30 91 SER A CA 1
ATOM 699 C C . SER A 1 91 ? -30.659 -16.559 58.222 1.00 28.30 91 SER A C 1
ATOM 701 O O . SER A 1 91 ? -30.734 -16.566 59.449 1.00 28.30 91 SER A O 1
ATOM 703 N N . GLY A 1 92 ? -31.063 -15.525 57.493 1.00 27.53 92 GLY A N 1
ATOM 704 C CA . GLY A 1 92 ? -31.642 -14.334 58.106 1.00 27.53 92 GLY A CA 1
ATOM 705 C C . GLY A 1 92 ? -32.067 -13.315 57.066 1.00 27.53 92 GLY A C 1
ATOM 706 O O . GLY A 1 92 ? -31.274 -12.490 56.641 1.00 27.53 92 GLY A O 1
ATOM 707 N N . SER A 1 93 ? -33.325 -13.437 56.659 1.00 28.66 93 SER A N 1
ATOM 708 C CA . SER A 1 93 ? -34.088 -12.566 55.768 1.00 28.66 93 SER A CA 1
ATOM 709 C C . SER A 1 93 ? -33.821 -11.064 55.968 1.00 28.66 93 SER A C 1
ATOM 711 O O . SER A 1 93 ? -34.091 -10.526 57.040 1.00 28.66 93 SER A O 1
ATOM 713 N N . ILE A 1 94 ? -33.392 -10.374 54.906 1.00 33.22 94 ILE A N 1
ATOM 714 C CA . ILE A 1 94 ? -33.770 -8.977 54.676 1.00 33.22 94 ILE A CA 1
ATOM 715 C C . ILE A 1 94 ? -34.623 -8.954 53.414 1.00 33.22 94 ILE A C 1
ATOM 717 O O . ILE A 1 94 ? -34.218 -9.376 52.332 1.00 33.22 94 ILE A O 1
ATOM 721 N N . MET A 1 95 ? -35.849 -8.504 53.633 1.00 28.69 95 MET A N 1
ATOM 722 C CA . MET A 1 95 ? -36.903 -8.313 52.664 1.00 28.69 95 MET A CA 1
ATOM 723 C C . MET A 1 95 ? -36.508 -7.381 51.514 1.00 28.69 95 MET A C 1
ATOM 725 O O . MET A 1 95 ? -35.918 -6.328 51.730 1.00 28.69 95 MET A O 1
ATOM 729 N N . SER A 1 96 ? -36.977 -7.768 50.323 1.00 33.28 96 SER A N 1
ATOM 730 C CA . SER A 1 96 ? -37.670 -6.920 49.345 1.00 33.28 96 SER A CA 1
ATOM 731 C C . SER A 1 96 ? -37.108 -5.516 49.147 1.00 33.28 96 SER A C 1
ATOM 733 O O . SER A 1 96 ? -37.521 -4.610 49.859 1.00 33.28 96 SER A O 1
ATOM 735 N N . LEU A 1 97 ? -36.355 -5.319 48.063 1.00 31.47 97 LEU A N 1
ATOM 736 C CA . LEU A 1 97 ? -36.432 -4.120 47.226 1.00 31.47 97 LEU A CA 1
ATOM 737 C C . LEU A 1 97 ? -35.939 -4.474 45.806 1.00 31.47 97 LEU A C 1
ATOM 739 O O . LEU A 1 97 ? -34.794 -4.861 45.614 1.00 31.47 97 LEU A O 1
ATOM 743 N N . ALA A 1 98 ? -36.838 -4.314 44.831 1.00 32.53 98 ALA A N 1
ATOM 744 C CA . ALA A 1 98 ? -36.584 -4.182 43.393 1.00 32.53 98 ALA A CA 1
ATOM 745 C C . ALA A 1 98 ? -35.906 -5.355 42.651 1.00 32.53 98 ALA A C 1
ATOM 747 O O . ALA A 1 98 ? -34.743 -5.291 42.263 1.00 32.53 98 ALA A O 1
ATOM 748 N N . SER A 1 99 ? -36.705 -6.348 42.253 1.00 32.38 99 SER A N 1
ATOM 749 C CA . SER A 1 99 ? -36.499 -7.061 40.985 1.00 32.38 99 SER A CA 1
ATOM 750 C C . SER A 1 99 ? -36.788 -6.102 39.823 1.00 32.38 99 SER A C 1
ATOM 752 O O . SER A 1 99 ? -37.850 -6.113 39.208 1.00 32.38 99 SER A O 1
ATOM 754 N N . LYS A 1 100 ? -35.829 -5.220 39.539 1.00 34.09 100 LYS A N 1
ATOM 755 C CA . LYS A 1 100 ? -35.599 -4.771 38.171 1.00 34.09 100 LYS A CA 1
ATOM 756 C C . LYS A 1 100 ? -34.613 -5.781 37.611 1.00 34.09 100 LYS A C 1
ATOM 758 O O . LYS A 1 100 ? -33.428 -5.716 37.925 1.00 34.09 100 LYS A O 1
ATOM 763 N N . GLU A 1 101 ? -35.121 -6.752 36.860 1.00 32.91 101 GLU A N 1
ATOM 764 C CA . GLU A 1 101 ? -34.294 -7.507 35.925 1.00 32.91 101 GLU A CA 1
ATOM 765 C C . GLU A 1 101 ? -33.627 -6.476 35.016 1.00 32.91 101 GLU A C 1
ATOM 767 O O . GLU A 1 101 ? -34.230 -5.924 34.098 1.00 32.91 101 GLU A O 1
ATOM 772 N N . ILE A 1 102 ? -32.385 -6.133 35.342 1.00 34.50 102 ILE A N 1
ATOM 773 C CA . ILE A 1 102 ? -31.472 -5.598 34.354 1.00 34.50 102 ILE A CA 1
ATOM 774 C C . ILE A 1 102 ? -31.246 -6.791 33.441 1.00 34.50 102 ILE A C 1
ATOM 776 O O . ILE A 1 102 ? -30.548 -7.733 33.815 1.00 34.50 102 ILE A O 1
ATOM 780 N N . SER A 1 103 ? -31.913 -6.783 32.288 1.00 32.19 103 SER A N 1
ATOM 781 C CA . SER A 1 103 ? -31.540 -7.632 31.171 1.00 32.19 103 SER A CA 1
ATOM 782 C C . SER A 1 103 ? -30.074 -7.331 30.883 1.00 32.19 103 SER A C 1
ATOM 784 O O . SER A 1 103 ? -29.739 -6.311 30.274 1.00 32.19 103 SER A O 1
ATOM 786 N N . MET A 1 104 ? -29.191 -8.176 31.407 1.00 36.59 104 MET A N 1
ATOM 787 C CA . MET A 1 104 ? -27.842 -8.298 30.888 1.00 36.59 104 MET A CA 1
ATOM 788 C C . MET A 1 104 ? -28.019 -8.552 29.393 1.00 36.59 104 MET A C 1
ATOM 790 O O . MET A 1 104 ? -28.793 -9.450 29.060 1.00 36.59 104 MET A O 1
ATOM 794 N N . PRO A 1 105 ? -27.432 -7.742 28.497 1.00 41.59 105 PRO A N 1
ATOM 795 C CA . PRO A 1 105 ? -27.573 -7.999 27.079 1.00 41.59 105 PRO A CA 1
ATOM 796 C C . PRO A 1 105 ? -27.047 -9.406 26.812 1.00 41.59 105 PRO A C 1
ATOM 798 O O . PRO A 1 105 ? -25.869 -9.699 27.030 1.00 41.59 105 PRO A O 1
ATOM 801 N N . ASP A 1 106 ? -27.970 -10.276 26.415 1.00 43.19 106 ASP A N 1
ATOM 802 C CA . ASP A 1 106 ? -27.648 -11.540 25.795 1.00 43.19 106 ASP A CA 1
ATOM 803 C C . ASP A 1 106 ? -26.725 -11.246 24.605 1.00 43.19 106 ASP A C 1
ATOM 805 O O . ASP A 1 106 ? -26.999 -10.367 23.788 1.00 43.19 106 ASP A O 1
ATOM 809 N N . ASP A 1 107 ? -25.646 -12.023 24.544 1.00 45.34 107 ASP A N 1
ATOM 810 C CA . ASP A 1 107 ? -24.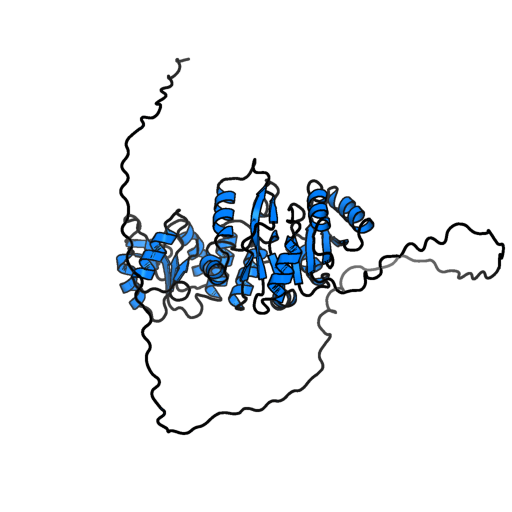775 -12.236 23.389 1.00 45.34 107 ASP A CA 1
ATOM 811 C C . ASP A 1 107 ? -23.464 -11.424 23.274 1.00 45.34 107 ASP A C 1
ATOM 813 O O . ASP A 1 107 ? -23.233 -10.656 22.346 1.00 45.34 107 ASP A O 1
ATOM 817 N N . ILE A 1 108 ? -22.508 -11.709 24.169 1.00 49.69 108 ILE A N 1
ATOM 818 C CA . ILE A 1 108 ? -21.057 -11.552 23.889 1.00 49.69 108 ILE A CA 1
ATOM 819 C C . ILE A 1 108 ? -20.490 -12.866 23.279 1.00 49.69 108 ILE A C 1
ATOM 821 O O . ILE A 1 108 ? -19.278 -13.075 23.190 1.00 49.69 108 ILE A O 1
ATOM 825 N N . THR A 1 109 ? -21.365 -13.796 22.871 1.00 52.00 109 THR A N 1
ATOM 826 C CA . THR A 1 109 ? -21.011 -15.165 22.456 1.00 52.00 109 THR A CA 1
ATOM 827 C C . THR A 1 109 ? -21.051 -15.408 20.947 1.00 52.00 109 THR A C 1
ATOM 829 O O . THR A 1 109 ? -20.409 -16.355 20.489 1.00 52.00 109 THR A O 1
ATOM 832 N N . ALA A 1 110 ? -21.724 -14.563 20.166 1.00 71.38 110 ALA A N 1
ATOM 833 C CA . ALA A 1 110 ? -21.694 -14.614 18.712 1.00 71.38 110 ALA A CA 1
ATOM 834 C C . ALA A 1 110 ? -20.320 -14.202 18.165 1.00 71.38 110 ALA A C 1
ATOM 836 O O . ALA A 1 110 ? -19.655 -13.284 18.653 1.00 71.38 110 ALA A O 1
ATOM 837 N N . GLU A 1 111 ? -19.872 -14.922 17.137 1.00 86.88 111 GLU A N 1
ATOM 838 C CA . GLU A 1 111 ? -18.638 -14.610 16.424 1.00 86.88 111 GLU A CA 1
ATOM 839 C C . GLU A 1 111 ? -18.775 -13.232 15.746 1.00 86.88 111 GLU A C 1
ATOM 841 O O . GLU A 1 111 ? -19.741 -13.020 15.010 1.00 86.88 111 GLU A O 1
ATOM 846 N N . PRO A 1 112 ? -17.843 -12.282 15.966 1.00 96.44 112 PRO A N 1
ATOM 847 C CA . PRO A 1 112 ? -17.940 -10.960 15.360 1.00 96.44 112 PRO A CA 1
ATOM 848 C C . PRO A 1 112 ? -17.887 -11.065 13.831 1.00 96.44 112 PRO A C 1
ATOM 850 O O . PRO A 1 112 ? -17.076 -11.810 13.268 1.00 96.44 112 PRO A O 1
ATOM 853 N N . ARG A 1 113 ? -18.696 -10.266 13.129 1.00 98.06 113 ARG A N 1
ATOM 854 C CA . ARG A 1 113 ? -18.688 -10.208 11.657 1.00 98.06 113 ARG A CA 1
ATOM 855 C C . ARG A 1 113 ? -17.402 -9.611 11.100 1.00 98.06 113 ARG A C 1
ATOM 857 O O . ARG A 1 113 ? -17.015 -9.939 9.981 1.00 98.06 113 ARG A O 1
ATOM 864 N N . ILE A 1 114 ? -16.724 -8.780 11.889 1.00 98.75 114 ILE A N 1
ATOM 865 C CA . ILE A 1 114 ? -15.399 -8.248 11.576 1.00 98.75 114 ILE A CA 1
ATOM 866 C C . ILE A 1 114 ? -14.593 -7.991 12.852 1.00 98.75 114 ILE A C 1
ATOM 868 O O . ILE A 1 114 ? -15.131 -7.538 13.862 1.00 98.75 114 ILE A O 1
ATOM 872 N N . SER A 1 115 ? -13.292 -8.270 12.809 1.00 98.88 115 SER A N 1
ATOM 873 C CA . SER A 1 115 ? -12.352 -7.888 13.868 1.00 98.88 115 SER A CA 1
ATOM 874 C C . SER A 1 115 ? -11.562 -6.658 13.421 1.00 98.88 115 SER A C 1
ATOM 876 O O . SER A 1 115 ? -10.964 -6.660 12.345 1.00 98.88 115 SER A O 1
ATOM 878 N N . VAL A 1 116 ? -11.534 -5.603 14.231 1.00 98.88 116 VAL A N 1
ATOM 879 C CA . VAL A 1 116 ? -10.674 -4.437 14.006 1.00 98.88 116 VAL A CA 1
ATOM 880 C C . VAL A 1 116 ? -9.298 -4.727 14.600 1.00 98.88 116 VAL A C 1
ATOM 882 O O . VAL A 1 116 ? -9.159 -4.845 15.813 1.00 98.88 116 VAL A O 1
ATOM 885 N N . LEU A 1 117 ? -8.280 -4.845 13.753 1.00 98.88 117 LEU A N 1
ATOM 886 C CA . LEU A 1 117 ? -6.879 -4.986 14.136 1.00 98.88 117 LEU A CA 1
ATOM 887 C C . LEU A 1 117 ? -6.243 -3.600 14.260 1.00 98.88 117 LEU A C 1
ATOM 889 O O . LEU A 1 117 ? -6.062 -2.914 13.248 1.00 98.88 117 LEU A O 1
ATOM 893 N N . MET A 1 118 ? -5.888 -3.214 15.485 1.00 98.75 118 MET A N 1
ATOM 894 C CA . MET A 1 118 ? -5.364 -1.884 15.791 1.00 98.75 118 MET A CA 1
ATOM 895 C C . MET A 1 118 ? -4.041 -1.971 16.570 1.00 98.75 118 MET A C 1
ATOM 897 O O . MET A 1 118 ? -4.065 -2.174 17.784 1.00 98.75 118 MET A O 1
ATOM 901 N N . PRO A 1 119 ? -2.874 -1.851 15.908 1.00 98.44 119 PRO A N 1
ATOM 902 C CA . PRO A 1 119 ? -1.612 -1.678 16.615 1.00 98.44 119 PRO A CA 1
ATOM 903 C C . PRO A 1 119 ? -1.541 -0.275 17.239 1.00 98.44 119 PRO A C 1
ATOM 905 O O . PRO A 1 119 ? -1.862 0.724 16.594 1.00 98.44 119 PRO A O 1
ATOM 908 N N . CYS A 1 120 ? -1.082 -0.205 18.483 1.00 98.50 120 CYS A N 1
ATOM 909 C CA . CYS A 1 120 ? -0.966 1.013 19.272 1.00 98.50 120 CYS A CA 1
ATOM 910 C C . CYS A 1 120 ? 0.474 1.166 19.765 1.00 98.50 120 CYS A C 1
ATOM 912 O O . CYS A 1 120 ? 1.031 0.238 20.347 1.00 98.50 120 CYS A O 1
ATOM 914 N N . TYR A 1 121 ? 1.063 2.343 19.566 1.00 98.00 121 TYR A N 1
ATOM 915 C CA . TYR A 1 121 ? 2.334 2.715 20.182 1.00 98.00 121 TYR A CA 1
ATOM 916 C C . TYR A 1 121 ? 2.383 4.227 20.368 1.00 98.00 121 TYR A C 1
ATOM 918 O O . TYR A 1 121 ? 2.370 4.964 19.381 1.00 98.00 121 TYR A O 1
ATOM 926 N N . ASN A 1 122 ? 2.438 4.688 21.617 1.00 97.62 122 ASN A N 1
ATOM 927 C CA . ASN A 1 122 ? 2.520 6.111 21.962 1.00 97.62 122 ASN A CA 1
ATOM 928 C C . ASN A 1 122 ? 1.447 6.984 21.273 1.00 97.62 122 ASN A C 1
ATOM 930 O O . ASN A 1 122 ? 1.741 8.036 20.696 1.00 97.62 122 ASN A O 1
ATOM 934 N N . ALA A 1 123 ? 0.201 6.509 21.298 1.00 97.31 123 ALA A N 1
ATOM 935 C CA . ALA A 1 123 ? -0.969 7.134 20.688 1.00 97.31 123 ALA A CA 1
ATOM 936 C C . ALA A 1 123 ? -1.863 7.852 21.717 1.00 97.31 123 ALA A C 1
ATOM 938 O O . ALA A 1 123 ? -3.028 8.131 21.436 1.00 97.31 123 ALA A O 1
ATOM 939 N N . GLY A 1 124 ? -1.360 8.167 22.915 1.00 97.69 124 GLY A N 1
ATOM 940 C CA . GLY A 1 124 ? -2.175 8.678 24.017 1.00 97.69 124 GLY A CA 1
ATOM 941 C C . GLY A 1 124 ? -2.921 9.970 23.673 1.00 97.69 124 GLY A C 1
ATOM 942 O O . GLY A 1 124 ? -4.040 10.174 24.135 1.00 97.69 124 GLY A O 1
ATOM 943 N N . GLU A 1 125 ? -2.348 10.824 22.823 1.00 97.19 125 GLU A N 1
ATOM 944 C CA . GLU A 1 125 ? -2.975 12.076 22.371 1.00 97.19 125 GLU A CA 1
ATOM 945 C C . GLU A 1 125 ? -4.190 11.854 21.450 1.00 97.19 125 GLU A C 1
ATOM 947 O O . GLU A 1 125 ? -5.107 12.671 21.450 1.00 97.19 125 GLU A O 1
ATOM 952 N N . THR A 1 126 ? -4.212 10.767 20.675 1.00 98.00 126 THR A N 1
ATOM 953 C CA . THR A 1 126 ? -5.198 10.532 19.604 1.00 98.00 126 THR A CA 1
ATOM 954 C C . THR A 1 126 ? -6.160 9.387 19.897 1.00 98.00 126 THR A C 1
ATOM 956 O O . THR A 1 126 ? -7.247 9.344 19.327 1.00 98.00 126 THR A O 1
ATOM 959 N N . LEU A 1 127 ? -5.784 8.474 20.795 1.00 98.44 127 LEU A N 1
ATOM 960 C CA . LEU A 1 127 ? -6.472 7.204 21.008 1.00 98.44 127 LEU A CA 1
ATOM 961 C C . LEU A 1 127 ? -7.954 7.362 21.364 1.00 98.44 127 LEU A C 1
ATOM 963 O O . LEU A 1 127 ? -8.765 6.579 20.886 1.00 98.44 127 LEU A O 1
ATOM 967 N N . ASP A 1 128 ? -8.329 8.351 22.178 1.00 98.62 128 ASP A N 1
ATOM 968 C CA . ASP A 1 128 ? -9.734 8.520 22.575 1.00 98.62 128 ASP A CA 1
ATOM 969 C C . ASP A 1 128 ? -10.626 8.911 21.392 1.00 98.62 128 ASP A C 1
ATOM 971 O O . ASP A 1 128 ? -11.745 8.417 21.284 1.00 98.62 128 ASP A O 1
ATOM 975 N N . GLU A 1 129 ? -10.123 9.745 20.477 1.00 98.62 129 GLU A N 1
ATOM 976 C CA . GLU A 1 129 ? -10.833 10.120 19.249 1.00 98.62 129 GLU A CA 1
ATOM 977 C C . GLU A 1 129 ? -10.968 8.908 18.313 1.00 98.62 129 GLU A C 1
ATOM 979 O O . GLU A 1 129 ? -12.059 8.616 17.818 1.00 98.62 129 GLU A O 1
ATOM 984 N N . THR A 1 130 ? -9.882 8.146 18.149 1.00 98.69 130 THR A N 1
ATOM 985 C CA . THR A 1 130 ? -9.862 6.891 17.386 1.00 98.69 130 THR A CA 1
ATOM 986 C C . THR A 1 130 ? -10.884 5.896 17.935 1.00 98.69 130 THR A C 1
ATOM 988 O O . THR A 1 130 ? -11.741 5.406 17.196 1.00 98.69 130 THR A O 1
ATOM 991 N N . MET A 1 131 ? -10.835 5.616 19.241 1.00 98.75 131 MET A N 1
ATOM 992 C CA . MET A 1 131 ? -11.717 4.657 19.905 1.00 98.75 131 MET A CA 1
ATOM 993 C C . MET A 1 131 ? -13.172 5.103 19.849 1.00 98.75 131 MET A C 1
ATOM 995 O O . MET A 1 131 ? -14.032 4.285 19.530 1.00 98.75 131 MET A O 1
ATOM 999 N N . GLN A 1 132 ? -13.457 6.388 20.076 1.00 98.69 132 GLN A N 1
ATOM 1000 C CA . GLN A 1 132 ? -14.814 6.915 19.953 1.00 98.69 132 GLN A CA 1
ATOM 1001 C C . GLN A 1 132 ? -15.362 6.715 18.531 1.00 98.69 132 GLN A C 1
ATOM 1003 O O . GLN A 1 132 ? -16.477 6.224 18.384 1.00 98.69 132 GLN A O 1
ATOM 1008 N N . SER A 1 133 ? -14.559 6.953 17.486 1.00 98.75 133 SER A N 1
ATOM 1009 C CA . SER A 1 133 ? -14.982 6.723 16.093 1.00 98.75 133 SER A CA 1
ATOM 1010 C C . SER A 1 133 ? -15.312 5.256 15.770 1.00 98.75 133 SER A C 1
ATOM 1012 O O . SER A 1 133 ? -16.149 4.970 14.909 1.00 98.75 133 SER A O 1
ATOM 1014 N N . LEU A 1 134 ? -14.672 4.311 16.470 1.00 98.69 134 LEU A N 1
ATOM 1015 C CA . LEU A 1 134 ? -14.996 2.888 16.379 1.00 98.69 134 LEU A CA 1
ATOM 1016 C C . LEU A 1 134 ? -16.250 2.535 17.189 1.00 98.69 134 LEU A C 1
ATOM 1018 O O . LEU A 1 134 ? -17.021 1.678 16.772 1.00 98.69 134 LEU A O 1
ATOM 1022 N N . MET A 1 135 ? -16.483 3.193 18.326 1.00 98.38 135 MET A N 1
ATOM 1023 C CA . MET A 1 135 ? -17.707 3.003 19.113 1.00 98.38 135 MET A CA 1
ATOM 1024 C C . MET A 1 135 ? -18.948 3.559 18.412 1.00 98.38 135 MET A C 1
ATOM 1026 O O . MET A 1 135 ? -20.030 3.003 18.586 1.00 98.38 135 MET A O 1
ATOM 1030 N N . ASP A 1 136 ? -18.776 4.594 17.590 1.00 98.38 136 ASP A N 1
ATOM 1031 C CA . ASP A 1 136 ? -19.836 5.233 16.803 1.00 98.38 136 ASP A CA 1
ATOM 1032 C C . ASP A 1 136 ? -20.153 4.480 15.492 1.00 98.38 136 ASP A C 1
ATOM 1034 O O . ASP A 1 136 ? -20.908 4.977 14.654 1.00 98.38 136 ASP A O 1
ATOM 1038 N N . GLN A 1 137 ? -19.582 3.285 15.283 1.00 98.75 137 GLN A N 1
ATOM 1039 C CA . GLN A 1 137 ? -19.892 2.467 14.111 1.00 98.75 137 GLN A CA 1
ATOM 1040 C C . GLN A 1 137 ? -21.352 1.999 14.120 1.00 98.75 137 GLN A C 1
ATOM 1042 O O . GLN A 1 137 ? -21.887 1.534 15.124 1.00 98.75 137 GLN A O 1
ATOM 1047 N N . THR A 1 138 ? -21.974 2.071 12.948 1.00 98.56 138 THR A N 1
ATOM 1048 C CA . THR A 1 138 ? -23.348 1.612 12.685 1.00 98.56 138 THR A CA 1
ATOM 1049 C C . THR A 1 138 ? -23.485 0.089 12.754 1.00 98.56 138 THR A C 1
ATOM 1051 O O . THR A 1 138 ? -24.491 -0.420 13.246 1.00 98.56 138 THR A O 1
ATOM 1054 N N . LEU A 1 139 ? -22.459 -0.652 12.320 1.00 98.12 139 LEU A N 1
ATOM 1055 C CA . LEU A 1 139 ? -22.364 -2.095 12.538 1.00 98.12 139 LEU A CA 1
ATOM 1056 C C . LEU A 1 139 ? -22.001 -2.361 14.002 1.00 98.12 139 LEU A C 1
ATOM 1058 O O . LEU A 1 139 ? -20.956 -1.907 14.452 1.00 98.12 139 LEU A O 1
ATOM 1062 N N . LEU A 1 140 ? -22.812 -3.142 14.720 1.00 97.00 140 LEU A N 1
ATOM 1063 C CA . LEU A 1 140 ? -22.570 -3.461 16.137 1.00 97.00 140 LEU A CA 1
ATOM 1064 C C . LEU A 1 140 ? -21.786 -4.767 16.349 1.00 97.00 140 LEU A C 1
ATOM 1066 O O . LEU A 1 140 ? -21.106 -4.921 17.362 1.00 97.00 140 LEU A O 1
ATOM 1070 N N . GLU A 1 141 ? -21.859 -5.688 15.386 1.00 97.50 141 GLU A N 1
ATOM 1071 C CA . GLU A 1 141 ? -21.302 -7.047 15.441 1.00 97.50 141 GLU A CA 1
ATOM 1072 C C . GLU A 1 141 ? -19.795 -7.075 15.114 1.00 97.50 141 GLU A C 1
ATOM 1074 O O . GLU A 1 141 ? -19.352 -7.734 14.170 1.00 97.50 141 GLU A O 1
ATOM 1079 N N . PHE A 1 142 ? -18.986 -6.340 15.876 1.00 98.50 142 PHE A N 1
ATOM 1080 C CA . PHE A 1 142 ? -17.531 -6.310 15.719 1.00 98.50 142 PHE A CA 1
ATOM 1081 C C . PHE A 1 142 ? -16.803 -6.461 17.056 1.00 98.50 142 PHE A C 1
ATOM 1083 O O . PHE A 1 142 ? -17.364 -6.265 18.132 1.00 98.50 142 PHE A O 1
ATOM 1090 N N . GLU A 1 143 ? -15.516 -6.785 16.976 1.00 98.56 143 GLU A N 1
ATOM 1091 C CA . GLU A 1 143 ? -14.586 -6.653 18.100 1.00 98.56 143 GLU A CA 1
ATOM 1092 C C . GLU A 1 143 ? -13.421 -5.739 17.719 1.00 98.56 143 GLU A C 1
ATOM 1094 O O . GLU A 1 143 ? -13.103 -5.589 16.538 1.00 98.56 143 GLU A O 1
ATOM 1099 N N . ILE A 1 144 ? -12.743 -5.181 18.716 1.00 98.88 144 ILE A N 1
ATOM 1100 C CA . ILE A 1 144 ? -11.479 -4.466 18.553 1.00 98.88 144 ILE A CA 1
ATOM 1101 C C . ILE A 1 144 ? -10.390 -5.284 19.232 1.00 98.88 144 ILE A C 1
ATOM 1103 O O . ILE A 1 144 ? -10.463 -5.556 20.428 1.00 98.88 144 ILE A O 1
ATOM 1107 N N . VAL A 1 145 ? -9.371 -5.655 18.467 1.00 98.88 145 VAL A N 1
ATOM 1108 C CA . VAL A 1 145 ? -8.130 -6.248 18.958 1.00 98.88 145 VAL A CA 1
ATOM 1109 C C . VAL A 1 145 ? -7.062 -5.160 18.925 1.00 98.88 145 VAL A C 1
ATOM 1111 O O . VAL A 1 145 ? -6.425 -4.918 17.895 1.00 98.88 145 VAL A O 1
ATOM 1114 N N . ALA A 1 146 ? -6.908 -4.479 20.058 1.00 98.81 146 ALA A N 1
ATOM 1115 C CA . ALA A 1 146 ? -5.911 -3.438 20.255 1.00 98.81 146 ALA A CA 1
ATOM 1116 C C . ALA A 1 146 ? -4.614 -4.059 20.782 1.00 98.81 146 ALA A C 1
ATOM 1118 O O . ALA A 1 146 ? -4.617 -4.701 21.834 1.00 98.81 146 ALA A O 1
ATOM 1119 N N . VAL A 1 147 ? -3.508 -3.875 20.064 1.00 98.88 147 VAL A N 1
ATOM 1120 C CA . VAL A 1 147 ? -2.196 -4.395 20.468 1.00 98.88 147 VAL A CA 1
ATOM 1121 C C . VAL A 1 147 ? -1.306 -3.240 20.884 1.00 98.88 147 VAL A C 1
ATOM 1123 O O . VAL A 1 147 ? -0.840 -2.491 20.034 1.00 98.88 147 VAL A O 1
ATOM 1126 N N . ASP A 1 148 ? -1.073 -3.101 22.182 1.00 98.75 148 ASP A N 1
ATOM 1127 C CA . ASP A 1 148 ? -0.146 -2.122 22.738 1.00 98.75 148 ASP A CA 1
ATOM 1128 C C . ASP A 1 148 ? 1.295 -2.636 22.637 1.00 98.75 148 ASP A C 1
ATOM 1130 O O . ASP A 1 148 ? 1.696 -3.552 23.361 1.00 98.75 148 ASP A O 1
ATOM 1134 N N . ASP A 1 149 ? 2.065 -2.044 21.726 1.00 98.38 149 ASP A N 1
ATOM 1135 C CA . ASP A 1 149 ? 3.462 -2.367 21.422 1.00 98.38 149 ASP A CA 1
ATOM 1136 C C . ASP A 1 149 ? 4.434 -1.711 22.418 1.00 98.38 149 ASP A C 1
ATOM 1138 O O . ASP A 1 149 ? 5.414 -1.070 22.038 1.00 98.38 149 ASP A O 1
ATOM 1142 N N . GLY A 1 150 ? 4.137 -1.844 23.711 1.00 98.00 150 GLY A N 1
ATOM 1143 C CA . GLY A 1 150 ? 4.962 -1.337 24.804 1.00 98.00 150 GLY A CA 1
ATOM 1144 C C . GLY A 1 150 ? 5.027 0.187 24.862 1.00 98.00 150 GLY A C 1
ATOM 1145 O O . GLY A 1 150 ? 6.126 0.738 24.915 1.00 98.00 150 GLY A O 1
ATOM 1146 N N . SER A 1 151 ? 3.873 0.861 24.819 1.00 98.06 151 SER A N 1
ATOM 1147 C CA . SER A 1 151 ? 3.804 2.322 24.928 1.00 98.06 151 SER A CA 1
ATOM 1148 C C . SER A 1 151 ? 4.388 2.842 26.249 1.00 98.06 151 SER A C 1
ATOM 1150 O O . SER A 1 151 ? 4.289 2.206 27.296 1.00 98.06 151 SER A O 1
ATOM 1152 N N . GLU A 1 152 ? 4.975 4.036 26.193 1.00 97.44 152 GLU A N 1
ATOM 1153 C CA . GLU A 1 152 ? 5.578 4.738 27.337 1.00 97.44 152 GLU A CA 1
ATOM 1154 C C . GLU A 1 152 ? 4.750 5.958 27.784 1.00 97.44 152 GLU A C 1
ATOM 1156 O O . GLU A 1 152 ? 5.073 6.608 28.778 1.00 97.44 152 GLU A O 1
ATOM 1161 N N . ASP A 1 153 ? 3.692 6.292 27.043 1.00 97.81 153 ASP A N 1
ATOM 1162 C CA . ASP A 1 153 ? 2.749 7.361 27.363 1.00 97.81 153 ASP A CA 1
ATOM 1163 C C . ASP A 1 153 ? 1.434 6.808 27.959 1.00 97.81 153 ASP A C 1
ATOM 1165 O O . ASP A 1 153 ? 1.327 5.648 28.349 1.00 97.81 153 ASP A O 1
ATOM 1169 N N . SER A 1 154 ? 0.390 7.641 28.007 1.00 98.25 154 SER A N 1
ATOM 1170 C CA . SER A 1 154 ? -0.933 7.253 28.530 1.00 98.25 154 SER A CA 1
ATOM 1171 C C . SER A 1 154 ? -1.707 6.214 27.691 1.00 98.25 154 SER A C 1
ATOM 1173 O O . SER A 1 154 ? -2.841 5.887 28.041 1.00 98.25 154 SER A O 1
ATOM 1175 N N . THR A 1 155 ? -1.151 5.690 26.591 1.00 98.62 155 THR A N 1
ATOM 1176 C CA . THR A 1 155 ? -1.844 4.741 25.696 1.00 98.62 155 THR A CA 1
ATOM 1177 C C . THR A 1 155 ? -2.323 3.496 26.437 1.00 98.62 155 THR A C 1
ATOM 1179 O O . THR A 1 155 ? -3.497 3.143 26.327 1.00 98.62 155 THR A O 1
ATOM 1182 N N . SER A 1 156 ? -1.455 2.845 27.219 1.00 98.38 156 SER A N 1
ATOM 1183 C CA . SER A 1 156 ? -1.786 1.595 27.917 1.00 98.38 156 SER A CA 1
ATOM 1184 C C . SER A 1 156 ? -2.921 1.785 28.928 1.00 98.38 156 SER A C 1
ATOM 1186 O O . SER A 1 156 ? -3.858 0.986 28.979 1.00 98.38 156 SER A O 1
ATOM 1188 N N . GLU A 1 157 ? -2.875 2.876 29.699 1.00 98.50 157 GLU A N 1
ATOM 1189 C CA . GLU A 1 157 ? -3.906 3.226 30.684 1.00 98.50 157 GLU A CA 1
ATOM 1190 C C . GLU A 1 157 ? -5.257 3.490 30.010 1.00 98.50 157 GLU A C 1
ATOM 1192 O O . GLU A 1 157 ? -6.293 2.984 30.451 1.00 98.50 157 GLU A O 1
ATOM 1197 N N . LYS A 1 158 ? -5.252 4.232 28.898 1.00 98.69 158 LYS A N 1
ATOM 1198 C CA . LYS A 1 158 ? -6.458 4.518 28.116 1.00 98.69 158 LYS A CA 1
ATOM 1199 C C . LYS A 1 158 ? -7.051 3.261 27.488 1.00 98.69 158 LYS A C 1
ATOM 1201 O O . LYS A 1 158 ? -8.262 3.064 27.563 1.00 98.69 158 LYS A O 1
ATOM 1206 N N . LEU A 1 159 ? -6.228 2.380 26.915 1.00 98.69 159 LEU A N 1
ATOM 1207 C CA . LEU A 1 159 ? -6.692 1.097 26.376 1.00 98.69 159 LEU A CA 1
ATOM 1208 C C . LEU A 1 159 ? -7.359 0.240 27.459 1.00 98.69 159 LEU A C 1
ATOM 1210 O O . LEU A 1 159 ? -8.431 -0.319 27.219 1.00 98.69 159 LEU A O 1
ATOM 1214 N N . ALA A 1 160 ? -6.774 0.178 28.659 1.00 98.38 160 ALA A N 1
ATOM 1215 C CA . ALA A 1 160 ? -7.372 -0.524 29.791 1.00 98.38 160 ALA A CA 1
ATOM 1216 C C . ALA A 1 160 ? -8.725 0.088 30.198 1.00 98.38 160 ALA A C 1
ATOM 1218 O O . ALA A 1 160 ? -9.686 -0.648 30.430 1.00 98.38 160 ALA A O 1
ATOM 1219 N N . ALA A 1 161 ? -8.834 1.421 30.222 1.00 98.56 161 ALA A N 1
ATOM 1220 C CA . ALA A 1 161 ? -10.091 2.111 30.508 1.00 98.56 161 ALA A CA 1
ATOM 1221 C C . ALA A 1 161 ? -11.178 1.808 29.459 1.00 98.56 161 ALA A C 1
ATOM 1223 O O . ALA A 1 161 ? -12.318 1.513 29.821 1.00 98.56 161 ALA A O 1
ATOM 1224 N N . TRP A 1 162 ? -10.831 1.816 28.167 1.00 98.50 162 TRP A N 1
ATOM 1225 C CA . TRP A 1 162 ? -11.755 1.452 27.089 1.00 98.50 162 TRP A CA 1
ATOM 1226 C C . TRP A 1 162 ? -12.198 -0.013 27.164 1.00 98.50 162 TRP A C 1
ATOM 1228 O O . TRP A 1 162 ? -13.387 -0.289 27.018 1.00 98.50 162 TRP A O 1
ATOM 1238 N N . SER A 1 163 ? -11.280 -0.935 27.464 1.00 98.19 163 SER A N 1
ATOM 1239 C CA . SER A 1 163 ? -11.599 -2.356 27.671 1.00 98.19 163 SER A CA 1
ATOM 1240 C C . SER A 1 163 ? -12.514 -2.595 28.874 1.00 98.19 163 SER A C 1
ATOM 1242 O O . SER A 1 163 ? -13.416 -3.424 28.807 1.00 98.19 163 SER A O 1
ATOM 1244 N N . GLY A 1 164 ? -12.353 -1.823 29.954 1.00 97.94 164 GLY A N 1
ATOM 1245 C CA . GLY A 1 164 ? -13.267 -1.862 31.099 1.00 97.94 164 GLY A CA 1
ATOM 1246 C C . GLY A 1 164 ? -14.655 -1.271 30.817 1.00 97.94 164 GLY A C 1
ATOM 1247 O O . GLY A 1 164 ? -15.615 -1.627 31.499 1.00 97.94 164 GLY A O 1
ATOM 1248 N N . LYS A 1 165 ? -14.770 -0.375 29.828 1.00 97.62 165 LYS A N 1
ATOM 1249 C CA . LYS A 1 165 ? -16.024 0.293 29.445 1.00 97.62 165 LYS A CA 1
ATOM 1250 C C . LYS A 1 165 ? -16.848 -0.511 28.437 1.00 97.62 165 LYS A C 1
ATOM 1252 O O . LYS A 1 165 ? -18.074 -0.471 28.514 1.00 97.62 165 LYS A O 1
ATOM 1257 N N . ASP A 1 166 ? -16.208 -1.200 27.494 1.00 97.25 166 ASP A N 1
ATOM 1258 C CA . ASP A 1 166 ? -16.887 -1.914 26.409 1.00 97.25 166 ASP A CA 1
ATOM 1259 C C . ASP A 1 166 ? -16.257 -3.294 26.160 1.00 97.25 166 ASP A C 1
ATOM 1261 O O . ASP A 1 166 ? -15.081 -3.415 25.812 1.00 97.25 166 ASP A O 1
ATOM 1265 N N . GLY A 1 167 ? -17.068 -4.350 26.298 1.00 96.12 167 GLY A N 1
ATOM 1266 C CA . GLY A 1 167 ? -16.631 -5.743 26.157 1.00 96.12 167 GLY A CA 1
ATOM 1267 C C . GLY A 1 167 ? -16.200 -6.146 24.741 1.00 96.12 167 GLY A C 1
ATOM 1268 O O . GLY A 1 167 ? -15.616 -7.217 24.566 1.00 96.12 167 GLY A O 1
ATOM 1269 N N . ARG A 1 168 ? -16.442 -5.304 23.727 1.00 97.31 168 ARG A N 1
ATOM 1270 C CA . ARG A 1 168 ? -15.921 -5.501 22.366 1.00 97.31 168 ARG A CA 1
ATOM 1271 C C . ARG A 1 168 ? -14.426 -5.196 22.270 1.00 97.31 168 ARG A C 1
ATOM 1273 O O . ARG A 1 168 ? -13.798 -5.616 21.299 1.00 97.31 168 ARG A O 1
ATOM 1280 N N . VAL A 1 169 ? -13.842 -4.488 23.242 1.00 98.50 169 VAL A N 1
ATOM 1281 C CA . VAL A 1 169 ? -12.433 -4.069 23.228 1.00 98.50 169 VAL A CA 1
ATOM 1282 C C . VAL A 1 169 ? -11.559 -5.075 23.970 1.00 98.50 169 VAL A C 1
ATOM 1284 O O . VAL A 1 169 ? -11.603 -5.199 25.196 1.00 98.50 169 VAL A O 1
ATOM 1287 N N . ARG A 1 170 ? -10.698 -5.760 23.219 1.00 98.44 170 ARG A N 1
ATOM 1288 C CA . ARG A 1 170 ? -9.692 -6.694 23.727 1.00 98.44 170 ARG A CA 1
ATOM 1289 C C . ARG A 1 170 ? -8.308 -6.090 23.554 1.00 98.44 170 ARG A C 1
ATOM 1291 O O . ARG A 1 170 ? -7.897 -5.783 22.437 1.00 98.44 170 ARG A O 1
ATOM 1298 N N . VAL A 1 171 ? -7.590 -5.955 24.663 1.00 98.69 171 VAL A N 1
ATOM 1299 C CA . VAL A 1 171 ? -6.245 -5.373 24.694 1.00 98.69 171 VAL A CA 1
ATOM 1300 C C . VAL A 1 171 ? -5.212 -6.477 24.869 1.00 98.69 171 VAL A C 1
ATOM 1302 O O . VAL A 1 171 ? -5.358 -7.348 25.726 1.00 98.69 171 VAL A O 1
ATOM 1305 N N . ILE A 1 172 ? -4.162 -6.433 24.056 1.00 98.69 172 ILE A N 1
ATOM 1306 C CA . ILE A 1 172 ? -2.984 -7.289 24.169 1.00 98.69 172 ILE A CA 1
ATOM 1307 C C . ILE A 1 172 ? -1.784 -6.373 24.344 1.00 98.69 172 ILE A C 1
ATOM 1309 O O . ILE A 1 172 ? -1.478 -5.587 23.455 1.00 98.69 172 ILE A O 1
ATOM 1313 N N . THR A 1 173 ? -1.091 -6.483 25.471 1.00 98.38 173 THR A N 1
ATOM 1314 C CA . THR A 1 173 ? 0.133 -5.717 25.718 1.00 98.38 173 THR A CA 1
ATOM 1315 C C . THR A 1 173 ? 1.346 -6.597 25.472 1.00 98.38 173 THR A C 1
ATOM 1317 O O . THR A 1 173 ? 1.421 -7.723 25.971 1.00 98.38 173 THR A O 1
ATOM 1320 N N . ILE A 1 174 ? 2.304 -6.076 24.713 1.00 98.25 174 ILE A N 1
ATOM 1321 C CA . ILE A 1 174 ? 3.584 -6.727 24.437 1.00 98.25 174 ILE A CA 1
ATOM 1322 C C . ILE A 1 174 ? 4.737 -5.788 24.793 1.00 98.25 174 ILE A C 1
ATOM 1324 O O . ILE A 1 174 ? 4.557 -4.582 24.933 1.00 98.25 174 ILE A O 1
ATOM 1328 N N . ALA A 1 175 ? 5.939 -6.342 24.957 1.00 97.75 175 ALA A N 1
ATOM 1329 C CA . ALA A 1 175 ? 7.141 -5.515 24.985 1.00 97.75 175 ALA A CA 1
ATOM 1330 C C . ALA A 1 175 ? 7.380 -4.925 23.589 1.00 97.75 175 ALA A C 1
ATOM 1332 O O . ALA A 1 175 ? 7.153 -5.628 22.602 1.00 97.75 175 ALA A O 1
ATOM 1333 N N . HIS A 1 176 ? 7.876 -3.685 23.525 1.00 97.69 176 HIS A N 1
ATOM 1334 C CA . HIS A 1 176 ? 8.089 -2.982 22.262 1.00 97.69 176 HIS A CA 1
ATOM 1335 C C . HIS A 1 176 ? 8.933 -3.808 21.281 1.00 97.69 176 HIS A C 1
ATOM 1337 O O . HIS A 1 176 ? 10.100 -4.119 21.540 1.00 97.69 176 HIS A O 1
ATOM 1343 N N . ALA A 1 177 ? 8.319 -4.174 20.160 1.00 95.69 177 ALA A N 1
ATOM 1344 C CA . ALA A 1 177 ? 8.881 -5.030 19.123 1.00 95.69 177 ALA A CA 1
ATOM 1345 C C . ALA A 1 177 ? 8.628 -4.486 17.704 1.00 95.69 177 ALA A C 1
ATOM 1347 O O . ALA A 1 177 ? 9.186 -5.013 16.736 1.00 95.69 177 ALA A O 1
ATOM 1348 N N . GLY A 1 178 ? 7.830 -3.427 17.573 1.00 96.06 178 GLY A N 1
ATOM 1349 C CA . GLY A 1 178 ? 7.503 -2.766 16.320 1.00 96.06 178 GLY A CA 1
ATOM 1350 C C . GLY A 1 178 ? 6.182 -3.236 15.708 1.00 96.06 178 GLY A C 1
ATOM 1351 O O . GLY A 1 178 ? 5.564 -4.226 16.109 1.00 96.06 178 GLY A O 1
ATOM 1352 N N . ILE A 1 179 ? 5.775 -2.536 14.644 1.00 97.19 179 ILE A N 1
ATOM 1353 C CA . ILE A 1 179 ? 4.460 -2.712 14.011 1.00 97.19 179 ILE A CA 1
ATOM 1354 C C . ILE A 1 179 ? 4.215 -4.135 13.480 1.00 97.19 179 ILE A C 1
ATOM 1356 O O . ILE A 1 179 ? 3.099 -4.635 13.569 1.00 97.19 179 ILE A O 1
ATOM 1360 N N . ILE A 1 180 ? 5.234 -4.817 12.942 1.00 98.06 180 ILE A N 1
ATOM 1361 C CA . ILE A 1 180 ? 5.062 -6.143 12.324 1.00 98.06 180 ILE A CA 1
ATOM 1362 C C . ILE A 1 180 ? 4.711 -7.213 13.374 1.00 98.06 180 ILE A C 1
ATOM 1364 O O . ILE A 1 180 ? 3.701 -7.899 13.186 1.00 98.06 180 ILE A O 1
ATOM 1368 N N . PRO A 1 181 ? 5.474 -7.377 14.478 1.00 98.25 181 PRO A N 1
ATOM 1369 C CA . PRO A 1 181 ? 5.060 -8.243 15.581 1.00 98.25 181 PRO A CA 1
ATOM 1370 C C . PRO A 1 181 ? 3.674 -7.900 16.131 1.00 98.25 181 PRO A C 1
ATOM 1372 O O . PRO A 1 181 ? 2.855 -8.808 16.268 1.00 98.25 181 PRO A O 1
ATOM 1375 N N . ALA A 1 182 ? 3.384 -6.615 16.367 1.00 98.50 182 ALA A N 1
ATOM 1376 C CA . ALA A 1 182 ? 2.089 -6.180 16.888 1.00 98.50 182 ALA A CA 1
ATOM 1377 C C . ALA A 1 182 ? 0.924 -6.587 15.964 1.00 98.50 182 ALA A C 1
ATOM 1379 O O . ALA A 1 182 ? -0.062 -7.169 16.416 1.00 98.50 182 ALA A O 1
ATOM 1380 N N . LEU A 1 183 ? 1.066 -6.366 14.653 1.00 98.62 183 LEU A N 1
ATOM 1381 C CA . LEU A 1 183 ? 0.066 -6.752 13.656 1.00 98.62 183 LEU A CA 1
ATOM 1382 C C . LEU A 1 183 ? -0.155 -8.265 13.599 1.00 98.62 183 LEU A C 1
ATOM 1384 O O . LEU A 1 183 ? -1.299 -8.705 13.528 1.00 98.62 183 LEU A O 1
ATOM 1388 N N . ASN A 1 184 ? 0.909 -9.070 13.619 1.00 98.69 184 ASN A N 1
ATOM 1389 C CA . ASN A 1 184 ? 0.773 -10.526 13.544 1.00 98.69 184 ASN A CA 1
ATOM 1390 C C . ASN A 1 184 ? 0.139 -11.112 14.813 1.00 98.69 184 ASN A C 1
ATOM 1392 O O . ASN A 1 184 ? -0.755 -11.947 14.702 1.00 98.69 184 ASN A O 1
ATOM 1396 N N . ILE A 1 185 ? 0.543 -10.636 15.997 1.00 98.56 185 ILE A N 1
ATOM 1397 C CA . ILE A 1 185 ? -0.045 -11.050 17.282 1.00 98.56 185 ILE A CA 1
ATOM 1398 C C . ILE A 1 185 ? -1.530 -10.680 17.333 1.00 98.56 185 ILE A C 1
ATOM 1400 O O . ILE A 1 185 ? -2.371 -11.501 17.696 1.00 98.56 185 ILE A O 1
ATOM 1404 N N . GLY A 1 186 ? -1.876 -9.458 16.921 1.00 98.50 186 GLY A N 1
ATOM 1405 C CA . GLY A 1 186 ? -3.270 -9.032 16.875 1.00 98.50 186 GLY A CA 1
ATOM 1406 C C . GLY A 1 186 ? -4.088 -9.806 15.841 1.00 98.50 186 GLY A C 1
ATOM 1407 O O . GLY A 1 186 ? -5.225 -10.181 16.118 1.00 98.50 186 GLY A O 1
ATOM 1408 N N . MET A 1 187 ? -3.519 -10.098 14.669 1.00 98.38 187 MET A N 1
ATOM 1409 C CA . MET A 1 187 ? -4.195 -10.882 13.632 1.00 98.38 187 MET A CA 1
ATOM 1410 C C . MET A 1 187 ? -4.491 -12.312 14.097 1.00 98.38 187 MET A C 1
ATOM 1412 O O . MET A 1 187 ? -5.588 -12.801 13.844 1.00 98.38 187 MET A O 1
ATOM 1416 N N . GLU A 1 188 ? -3.567 -12.955 14.818 1.00 97.94 188 GLU A N 1
ATOM 1417 C CA . GLU A 1 188 ? -3.785 -14.280 15.419 1.00 97.94 188 GLU A CA 1
ATOM 1418 C C . GLU A 1 188 ? -4.904 -14.257 16.474 1.00 97.94 188 GLU A C 1
ATOM 1420 O O . GLU A 1 188 ? -5.668 -15.213 16.606 1.00 97.94 188 GLU A O 1
ATOM 1425 N N . ALA A 1 189 ? -5.051 -13.143 17.195 1.00 98.12 189 ALA A N 1
ATOM 1426 C CA . ALA A 1 189 ? -6.085 -12.968 18.208 1.00 98.12 189 ALA A CA 1
ATOM 1427 C C . ALA A 1 189 ? -7.466 -12.556 17.657 1.00 98.12 189 ALA A C 1
ATOM 1429 O O . ALA A 1 189 ? -8.446 -12.585 18.416 1.00 98.12 189 ALA A O 1
ATOM 1430 N N . CYS A 1 190 ? -7.563 -12.178 16.377 1.00 98.38 190 CYS A N 1
ATOM 1431 C CA . CYS A 1 190 ? -8.826 -11.855 15.714 1.00 98.38 190 CYS A CA 1
ATOM 1432 C C . CYS A 1 190 ? -9.697 -13.111 15.574 1.00 98.38 190 CYS A C 1
ATOM 1434 O O . CYS A 1 190 ? -9.288 -14.108 14.976 1.00 98.38 190 CYS A O 1
ATOM 1436 N N . ARG A 1 191 ? -10.929 -13.054 16.086 1.00 97.88 191 ARG A N 1
ATOM 1437 C CA . ARG A 1 191 ? -11.889 -14.161 15.992 1.00 97.88 191 ARG A CA 1
ATOM 1438 C C . ARG A 1 191 ? -12.520 -14.228 14.608 1.00 97.88 191 ARG A C 1
ATOM 1440 O O . ARG A 1 191 ? -12.581 -15.309 14.030 1.00 97.88 191 ARG A O 1
ATOM 1447 N N . SER A 1 192 ? -12.896 -13.081 14.047 1.00 98.25 192 SER A N 1
ATOM 1448 C CA . SER A 1 192 ? -13.592 -13.022 12.765 1.00 98.25 192 SER A CA 1
ATOM 1449 C C . SER A 1 192 ? -12.732 -13.501 11.591 1.00 98.25 192 SER A C 1
ATOM 1451 O O . SER A 1 192 ? -11.498 -13.436 11.592 1.00 98.25 192 SER A O 1
ATOM 1453 N N . HIS A 1 193 ? -13.399 -13.961 10.536 1.00 97.94 193 HIS A N 1
ATOM 1454 C CA . HIS A 1 193 ? -12.779 -14.275 9.252 1.00 97.94 193 HIS A CA 1
ATOM 1455 C C . HIS A 1 193 ? -12.457 -13.021 8.416 1.00 97.94 193 HIS A C 1
ATOM 1457 O O . HIS A 1 193 ? -11.627 -13.100 7.500 1.00 97.94 193 HIS A O 1
ATOM 1463 N N . LEU A 1 194 ? -13.088 -11.882 8.725 1.00 98.81 194 LEU A N 1
ATOM 1464 C CA . LEU A 1 194 ? -12.781 -10.572 8.154 1.00 98.81 194 LEU A CA 1
ATOM 1465 C C . LEU A 1 194 ? -12.017 -9.730 9.171 1.00 98.81 194 LEU A C 1
ATOM 1467 O O . LEU A 1 194 ? -12.371 -9.683 10.347 1.00 98.81 194 LEU A O 1
ATOM 1471 N N . VAL A 1 195 ? -10.986 -9.034 8.705 1.00 98.88 195 VAL A N 1
ATOM 1472 C CA . VAL A 1 195 ? -10.200 -8.120 9.534 1.00 98.88 195 VAL A CA 1
ATOM 1473 C C . VAL A 1 195 ? -10.210 -6.742 8.898 1.00 98.88 195 VAL A C 1
ATOM 1475 O O . VAL A 1 195 ? -9.795 -6.604 7.750 1.00 98.88 195 VAL A O 1
ATOM 1478 N N . ALA A 1 196 ? -10.660 -5.730 9.636 1.00 98.88 196 ALA A N 1
ATOM 1479 C CA . ALA A 1 196 ? -10.443 -4.324 9.307 1.00 98.88 196 ALA A CA 1
ATOM 1480 C C . ALA A 1 196 ? -9.155 -3.857 9.981 1.00 98.88 196 ALA A C 1
ATOM 1482 O O . ALA A 1 196 ? -8.952 -4.106 11.164 1.00 98.88 196 ALA A O 1
ATOM 1483 N N . ARG A 1 197 ? -8.282 -3.163 9.258 1.00 98.69 197 ARG A N 1
ATOM 1484 C CA . ARG A 1 197 ? -7.083 -2.559 9.847 1.00 98.69 197 ARG A CA 1
ATOM 1485 C C . ARG A 1 197 ? -7.402 -1.129 10.278 1.00 98.69 197 ARG A C 1
ATOM 1487 O O . ARG A 1 197 ? -8.020 -0.404 9.509 1.00 98.69 197 ARG A O 1
ATOM 1494 N N . MET A 1 198 ? -6.959 -0.701 11.456 1.00 98.19 198 MET A N 1
ATOM 1495 C CA . MET A 1 198 ? -7.069 0.688 11.924 1.00 98.19 198 MET A CA 1
ATOM 1496 C C . MET A 1 198 ? -5.744 1.157 12.544 1.00 98.19 198 MET A C 1
ATOM 1498 O O . MET A 1 198 ? -5.102 0.362 13.220 1.00 98.19 198 MET A O 1
ATOM 1502 N N . ASP A 1 199 ? -5.309 2.400 12.303 1.00 98.25 199 ASP A N 1
ATOM 1503 C CA . ASP A 1 199 ? -4.225 3.010 13.100 1.00 98.25 199 ASP A CA 1
ATOM 1504 C C . ASP A 1 199 ? -4.802 3.652 14.368 1.00 98.25 199 ASP A C 1
ATOM 1506 O O . ASP A 1 199 ? -5.912 4.181 14.351 1.00 98.25 199 ASP A O 1
ATOM 1510 N N . ALA A 1 200 ? -4.026 3.656 15.454 1.00 98.06 200 ALA A N 1
ATOM 1511 C CA . ALA A 1 200 ? -4.422 4.248 16.735 1.00 98.06 200 ALA A CA 1
ATOM 1512 C C . ALA A 1 200 ? -4.536 5.791 16.720 1.00 98.06 200 ALA A C 1
ATOM 1514 O O . ALA A 1 200 ? -4.943 6.394 17.718 1.00 98.06 200 ALA A O 1
ATOM 1515 N N . ASP A 1 201 ? -4.191 6.443 15.609 1.00 97.69 201 ASP A N 1
ATOM 1516 C CA . ASP A 1 201 ? -4.259 7.891 15.410 1.00 97.69 201 ASP A CA 1
ATOM 1517 C C . ASP A 1 201 ? -5.284 8.339 14.353 1.00 97.69 201 ASP A C 1
ATOM 1519 O O . ASP A 1 201 ? -5.502 9.540 14.197 1.00 97.69 201 ASP A O 1
ATOM 1523 N N . ASP A 1 202 ? -5.977 7.420 13.683 1.00 98.19 202 ASP A N 1
ATOM 1524 C CA . ASP A 1 202 ? -6.936 7.740 12.622 1.00 98.19 202 ASP A CA 1
ATOM 1525 C C . ASP A 1 202 ? -8.388 7.821 13.112 1.00 98.19 202 ASP A C 1
ATOM 1527 O O . ASP A 1 202 ? -8.716 7.432 14.227 1.00 98.19 202 ASP A O 1
ATOM 1531 N N . VAL A 1 203 ? -9.298 8.301 12.258 1.00 98.69 203 VAL A N 1
ATOM 1532 C CA . VAL A 1 203 ? -10.739 8.356 12.564 1.00 98.69 203 VAL A CA 1
ATOM 1533 C C . VAL A 1 203 ? -11.523 7.604 11.491 1.00 98.69 203 VAL A C 1
ATOM 1535 O O . VAL A 1 203 ? -11.377 7.853 10.292 1.00 98.69 203 VAL A O 1
ATOM 1538 N N . ALA A 1 204 ? -12.365 6.661 11.914 1.00 98.75 204 ALA A N 1
ATOM 1539 C CA . ALA A 1 204 ? -13.225 5.895 11.019 1.00 98.75 204 ALA A CA 1
ATOM 1540 C C . ALA A 1 204 ? -14.549 6.631 10.768 1.00 98.75 204 ALA A C 1
ATOM 1542 O O . ALA A 1 204 ? -15.158 7.167 11.692 1.00 98.75 204 ALA A O 1
ATOM 1543 N N . HIS A 1 205 ? -15.035 6.621 9.525 1.00 98.81 205 HIS A N 1
ATOM 1544 C CA . HIS A 1 205 ? -16.404 7.062 9.242 1.00 98.81 205 HIS A CA 1
ATOM 1545 C C . HIS A 1 205 ? -17.410 6.101 9.913 1.00 98.81 205 HIS A C 1
ATOM 1547 O O . HIS A 1 205 ? -17.166 4.893 9.857 1.00 98.81 205 HIS A O 1
ATOM 1553 N N . PRO A 1 206 ? -18.546 6.564 10.480 1.00 98.81 206 PRO A N 1
ATOM 1554 C CA . PRO A 1 206 ? -19.512 5.714 11.205 1.00 98.81 206 PRO A CA 1
ATOM 1555 C C . PRO A 1 206 ? -20.049 4.502 10.425 1.00 98.81 206 PRO A C 1
ATOM 1557 O O . PRO A 1 206 ? -20.458 3.497 10.996 1.00 98.81 206 PRO A O 1
ATOM 1560 N N . GLU A 1 207 ? -20.056 4.578 9.097 1.00 98.81 207 GLU A N 1
ATOM 1561 C CA . GLU A 1 207 ? -20.535 3.496 8.224 1.00 98.81 207 GLU A CA 1
ATOM 1562 C C . GLU A 1 207 ? -19.415 2.577 7.711 1.00 98.81 207 GLU A C 1
ATOM 1564 O O . GLU A 1 207 ? -19.678 1.628 6.977 1.00 98.81 207 GLU A O 1
ATOM 1569 N N . ARG A 1 208 ? -18.148 2.832 8.062 1.00 98.88 208 ARG A N 1
ATOM 1570 C CA . ARG A 1 208 ? -17.000 2.139 7.462 1.00 98.88 208 ARG A CA 1
ATOM 1571 C C . ARG A 1 208 ? -17.122 0.618 7.564 1.00 98.88 208 ARG A C 1
ATOM 1573 O O . ARG A 1 208 ? -17.012 -0.061 6.541 1.00 98.88 208 ARG A O 1
ATOM 1580 N N . LEU A 1 209 ? -17.305 0.087 8.775 1.00 98.88 209 LEU A N 1
ATOM 1581 C CA . LEU A 1 209 ? -17.311 -1.362 8.988 1.00 98.88 209 LEU A CA 1
ATOM 1582 C C . LEU A 1 209 ? -18.493 -2.027 8.276 1.00 98.88 209 LEU A C 1
ATOM 1584 O O . LEU A 1 209 ? -18.297 -3.036 7.602 1.00 98.88 209 LEU A O 1
ATOM 1588 N N . GLU A 1 210 ? -19.686 -1.429 8.354 1.00 98.81 210 GLU A N 1
ATOM 1589 C CA . GLU A 1 210 ? -20.885 -1.922 7.667 1.00 98.81 210 GLU A CA 1
ATOM 1590 C C . GLU A 1 210 ? -20.654 -2.028 6.153 1.00 98.81 210 GLU A C 1
ATOM 1592 O O . GLU A 1 210 ? -20.852 -3.093 5.562 1.00 98.81 210 GLU A O 1
ATOM 1597 N N . ARG A 1 211 ? -20.154 -0.953 5.526 1.00 98.88 211 ARG A N 1
ATOM 1598 C CA . ARG A 1 211 ? -19.905 -0.920 4.078 1.00 98.88 211 ARG A CA 1
ATOM 1599 C C . ARG A 1 211 ? -18.848 -1.941 3.654 1.00 98.88 211 ARG A C 1
ATOM 1601 O O . ARG A 1 211 ? -19.017 -2.607 2.633 1.00 98.88 211 ARG A O 1
ATOM 1608 N N . GLN A 1 212 ? -17.768 -2.093 4.423 1.00 98.88 212 GLN A N 1
ATOM 1609 C CA . GLN A 1 212 ? -16.690 -3.035 4.099 1.00 98.88 212 GLN A CA 1
ATOM 1610 C C . GLN A 1 212 ? -17.111 -4.498 4.254 1.00 98.88 212 GLN A C 1
ATOM 1612 O O . GLN A 1 212 ? -16.785 -5.315 3.388 1.00 98.88 212 GLN A O 1
ATOM 1617 N N . VAL A 1 213 ? -17.860 -4.825 5.310 1.00 98.81 213 VAL A N 1
ATOM 1618 C CA . VAL A 1 213 ? -18.419 -6.168 5.510 1.00 98.81 213 VAL A CA 1
ATOM 1619 C C . VAL A 1 213 ? -19.393 -6.505 4.384 1.00 98.81 213 VAL A C 1
ATOM 1621 O O . VAL A 1 213 ? -19.201 -7.516 3.709 1.00 98.81 213 VAL A O 1
ATOM 1624 N N . ALA A 1 214 ? -20.364 -5.627 4.107 1.00 98.75 214 ALA A N 1
ATOM 1625 C CA . ALA A 1 214 ? -21.338 -5.837 3.038 1.00 98.75 214 ALA A CA 1
ATOM 1626 C C . ALA A 1 214 ? -20.660 -6.038 1.671 1.00 98.75 214 ALA A C 1
ATOM 1628 O O . ALA A 1 214 ? -21.041 -6.926 0.906 1.00 98.75 214 ALA A O 1
ATOM 1629 N N . TYR A 1 215 ? -19.609 -5.263 1.375 1.00 98.88 215 TYR A N 1
ATOM 1630 C CA . TYR A 1 215 ? -18.861 -5.404 0.128 1.00 98.88 215 TYR A CA 1
ATOM 1631 C C . TYR A 1 215 ? -18.150 -6.760 0.025 1.00 98.88 215 TYR A C 1
ATOM 1633 O O . TYR A 1 215 ? -18.239 -7.421 -1.011 1.00 98.88 215 TYR A O 1
ATOM 1641 N N . LEU A 1 216 ? -17.445 -7.195 1.074 1.00 98.75 216 LEU A N 1
ATOM 1642 C CA . LEU A 1 216 ? -16.727 -8.474 1.059 1.00 98.75 216 LEU A CA 1
ATOM 1643 C C . LEU A 1 216 ? -17.680 -9.674 1.063 1.00 98.75 216 LEU A C 1
ATOM 1645 O O . LEU A 1 216 ? -17.368 -10.695 0.455 1.00 98.75 216 LEU A O 1
ATOM 1649 N N . GLU A 1 217 ? -18.839 -9.587 1.703 1.00 98.00 217 GLU A N 1
ATOM 1650 C CA . GLU A 1 217 ? -19.845 -10.652 1.644 1.00 98.00 217 GLU A CA 1
ATOM 1651 C C . GLU A 1 217 ? -20.460 -10.777 0.245 1.00 98.00 217 GLU A C 1
ATOM 1653 O O . GLU A 1 217 ? -20.616 -11.889 -0.260 1.00 98.00 217 GLU A O 1
ATOM 1658 N N . ALA A 1 218 ? -20.730 -9.649 -0.419 1.00 98.62 218 ALA A N 1
ATOM 1659 C CA . ALA A 1 218 ? -21.254 -9.633 -1.782 1.00 98.62 218 ALA A CA 1
ATOM 1660 C C . ALA A 1 218 ? -20.223 -10.065 -2.845 1.00 98.62 218 ALA A C 1
ATOM 1662 O O . ALA A 1 218 ? -20.612 -10.530 -3.916 1.00 98.62 218 ALA A O 1
ATOM 1663 N N . ASN A 1 219 ? -18.920 -9.934 -2.562 1.00 98.56 219 ASN A N 1
ATOM 1664 C CA . ASN A 1 219 ? -17.832 -10.195 -3.511 1.00 98.56 219 ASN A CA 1
ATOM 1665 C C . ASN A 1 219 ? -16.841 -11.244 -2.955 1.00 98.56 219 ASN A C 1
ATOM 1667 O O . ASN A 1 219 ? -15.767 -10.898 -2.441 1.00 98.56 219 ASN A O 1
ATOM 1671 N N . PRO A 1 220 ? -17.177 -12.551 -3.025 1.00 97.31 220 PRO A N 1
ATOM 1672 C CA . PRO A 1 220 ? -16.372 -13.631 -2.445 1.00 97.31 220 PRO A CA 1
ATOM 1673 C C . PRO A 1 220 ? -14.958 -13.759 -3.040 1.00 97.31 220 PRO A C 1
ATOM 1675 O O . PRO A 1 220 ? -14.055 -14.270 -2.379 1.00 97.31 220 PRO A O 1
ATOM 1678 N N . ASP A 1 221 ? -14.750 -13.285 -4.268 1.00 97.50 221 ASP A N 1
ATOM 1679 C CA . ASP A 1 221 ? -13.478 -13.291 -4.993 1.00 97.50 221 ASP A CA 1
ATOM 1680 C C . ASP A 1 221 ? -12.531 -12.149 -4.582 1.00 97.50 221 ASP A C 1
ATOM 1682 O O . ASP A 1 221 ? -11.316 -12.248 -4.780 1.00 97.50 221 ASP A O 1
ATOM 1686 N N . VAL A 1 222 ? -13.055 -11.087 -3.964 1.00 98.69 222 VAL A N 1
ATOM 1687 C CA . VAL A 1 222 ? -12.257 -9.966 -3.455 1.00 98.69 222 VAL A CA 1
ATOM 1688 C C . VAL A 1 222 ? -11.555 -10.380 -2.164 1.00 98.69 222 VAL A C 1
ATOM 1690 O O . VAL A 1 222 ? -12.169 -10.887 -1.222 1.00 98.69 222 VAL A O 1
ATOM 1693 N N . THR A 1 223 ? -10.232 -10.194 -2.127 1.00 98.62 223 THR A N 1
ATOM 1694 C CA . THR A 1 223 ? -9.399 -10.536 -0.962 1.00 98.62 223 THR A CA 1
ATOM 1695 C C . THR A 1 223 ? -9.226 -9.350 -0.021 1.00 98.62 223 THR A C 1
ATOM 1697 O O . THR A 1 223 ? -9.249 -9.540 1.196 1.00 98.62 223 THR A O 1
ATOM 1700 N N . VAL A 1 224 ? -9.065 -8.148 -0.580 1.00 98.81 224 VAL A N 1
ATOM 1701 C CA . VAL A 1 224 ? -8.868 -6.895 0.157 1.00 98.81 224 VAL A CA 1
ATOM 1702 C C . VAL A 1 224 ? -9.780 -5.829 -0.433 1.00 98.81 224 VAL A C 1
ATOM 1704 O O . VAL A 1 224 ? -9.774 -5.617 -1.646 1.00 98.81 224 VAL A O 1
ATOM 1707 N N . VAL A 1 225 ? -10.520 -5.133 0.424 1.00 98.88 225 VAL A N 1
ATOM 1708 C CA . VAL A 1 225 ? -11.269 -3.932 0.061 1.00 98.88 225 VAL A CA 1
ATOM 1709 C C . VAL A 1 225 ? -10.744 -2.743 0.862 1.00 98.88 225 VAL A C 1
ATOM 1711 O O . VAL A 1 225 ? -10.661 -2.799 2.084 1.00 98.88 225 VAL A O 1
ATOM 171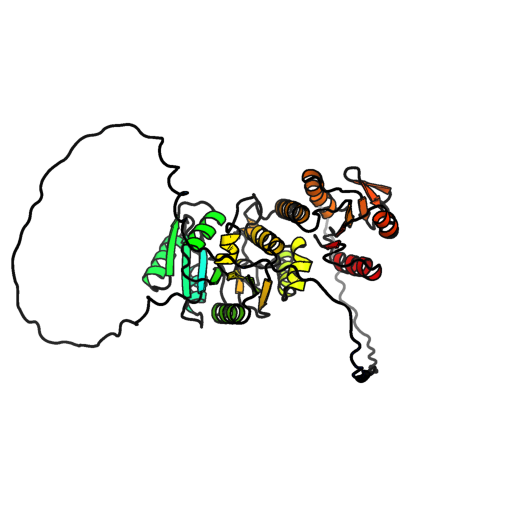4 N N . GLY A 1 226 ? -10.354 -1.667 0.188 1.00 98.75 226 GLY A N 1
ATOM 1715 C CA . GLY A 1 226 ? -10.073 -0.376 0.816 1.00 98.75 226 GLY A CA 1
ATOM 1716 C C . GLY A 1 226 ? -11.269 0.571 0.741 1.00 98.75 226 GLY A C 1
ATOM 1717 O O . GLY A 1 226 ? -12.326 0.239 0.208 1.00 98.75 226 GLY A O 1
ATOM 1718 N N . SER A 1 227 ? -11.078 1.794 1.210 1.00 98.75 227 SER A N 1
ATOM 1719 C CA . SER A 1 227 ? -11.960 2.925 0.911 1.00 98.75 227 SER A CA 1
ATOM 1720 C C . SER A 1 227 ? -11.147 4.092 0.368 1.00 98.75 227 SER A C 1
ATOM 1722 O O . SER A 1 227 ? -9.909 4.080 0.422 1.00 98.75 227 SER A O 1
ATOM 1724 N N . LEU A 1 228 ? -11.836 5.122 -0.119 1.00 98.81 228 LEU A N 1
ATOM 1725 C CA . LEU A 1 228 ? -11.199 6.422 -0.270 1.00 98.81 228 LEU A CA 1
ATOM 1726 C C . LEU A 1 228 ? -10.848 6.975 1.118 1.00 98.81 228 LEU A C 1
ATOM 1728 O O . LEU A 1 228 ? -11.457 6.602 2.130 1.00 98.81 228 LEU A O 1
ATOM 1732 N N . VAL A 1 229 ? -9.848 7.851 1.152 1.00 98.56 229 VAL A N 1
ATOM 1733 C CA . VAL A 1 229 ? -9.350 8.478 2.383 1.00 98.56 229 VAL A CA 1
ATOM 1734 C C . VAL A 1 229 ? -9.308 9.995 2.248 1.00 98.56 229 VAL A C 1
ATOM 1736 O O . VAL A 1 229 ? -9.080 10.518 1.155 1.00 98.56 229 VAL A O 1
ATOM 1739 N N . GLU A 1 230 ? -9.476 10.702 3.358 1.00 97.75 230 GLU A N 1
ATOM 1740 C CA . GLU A 1 230 ? -9.292 12.154 3.441 1.00 97.75 230 GLU A CA 1
ATOM 1741 C C . GLU A 1 230 ? -8.280 12.482 4.539 1.00 97.75 230 GLU A C 1
ATOM 1743 O O . GLU A 1 230 ? -8.392 11.982 5.650 1.00 97.75 230 GLU A O 1
ATOM 1748 N N . SER A 1 231 ? -7.273 13.307 4.251 1.00 96.06 231 SER A N 1
ATOM 1749 C CA . SER A 1 231 ? -6.289 13.699 5.266 1.00 96.06 231 SER A CA 1
ATOM 1750 C C . SER A 1 231 ? -6.810 14.767 6.222 1.00 96.06 231 SER A C 1
ATOM 1752 O O . SER A 1 231 ? -7.449 15.723 5.778 1.00 96.06 231 SER A O 1
ATOM 1754 N N . PHE A 1 232 ? -6.415 14.693 7.493 1.00 95.00 232 PHE A N 1
ATOM 1755 C CA . PHE A 1 232 ? -6.713 15.714 8.501 1.00 95.00 232 PHE A CA 1
ATOM 1756 C C . PHE A 1 232 ? -5.586 15.843 9.553 1.00 95.00 232 PHE A C 1
ATOM 1758 O O . PHE A 1 232 ? -4.772 14.933 9.674 1.00 95.00 232 PHE A O 1
ATOM 1765 N N . PRO A 1 233 ? -5.503 16.940 10.329 1.00 91.69 233 PRO A N 1
ATOM 1766 C CA . PRO A 1 233 ? -6.188 18.211 10.103 1.00 91.69 233 PRO A CA 1
ATOM 1767 C C . PRO A 1 233 ? -5.722 18.850 8.788 1.00 91.69 233 PRO A C 1
ATOM 1769 O O . PRO A 1 233 ? -4.596 18.633 8.351 1.00 91.69 233 PRO A O 1
ATOM 1772 N N . ARG A 1 234 ? -6.591 19.632 8.135 1.00 81.88 234 ARG A N 1
ATOM 1773 C CA . ARG A 1 234 ? -6.274 20.272 6.842 1.00 81.88 234 ARG A CA 1
ATOM 1774 C C . ARG A 1 234 ? -5.029 21.162 6.943 1.00 81.88 234 ARG A C 1
ATOM 1776 O O . ARG A 1 234 ? -4.180 21.152 6.050 1.00 81.88 234 ARG A O 1
ATOM 1783 N N . ASP A 1 235 ? -4.907 21.872 8.061 1.00 76.06 235 ASP A N 1
ATOM 1784 C CA . ASP A 1 235 ? -3.739 22.671 8.407 1.00 76.06 235 ASP A CA 1
ATOM 1785 C C . ASP A 1 235 ? -2.609 21.744 8.872 1.00 76.06 235 ASP A C 1
ATOM 1787 O O . ASP A 1 235 ? -2.602 21.252 9.996 1.00 76.06 235 ASP A O 1
ATOM 1791 N N . GLY A 1 236 ? -1.656 21.469 7.982 1.00 74.31 236 GLY A N 1
ATOM 1792 C CA . GLY A 1 236 ? -0.527 20.571 8.262 1.00 74.31 236 GLY A CA 1
ATOM 1793 C C . GLY A 1 236 ? -0.266 19.535 7.171 1.00 74.31 236 GLY A C 1
ATOM 1794 O O . GLY A 1 236 ? 0.828 18.965 7.117 1.00 74.31 236 GLY A O 1
ATOM 1795 N N . VAL A 1 237 ? -1.215 19.344 6.247 1.00 84.62 237 VAL A N 1
ATOM 1796 C CA . VAL A 1 237 ? -1.049 18.439 5.104 1.00 84.62 237 VAL A CA 1
ATOM 1797 C C . VAL A 1 237 ? -0.054 19.026 4.107 1.00 84.62 237 VAL A C 1
ATOM 1799 O O . VAL A 1 237 ? -0.262 20.082 3.512 1.00 84.62 237 VAL A O 1
ATOM 1802 N N . ARG A 1 238 ? 1.061 18.319 3.904 1.00 87.75 238 ARG A N 1
ATOM 1803 C CA . ARG A 1 238 ? 2.080 18.704 2.918 1.00 87.75 238 ARG A CA 1
ATOM 1804 C C . ARG A 1 238 ? 1.607 18.378 1.503 1.00 87.75 238 ARG A C 1
ATOM 1806 O O . ARG A 1 238 ? 1.006 17.330 1.283 1.00 87.75 238 ARG A O 1
ATOM 1813 N N . GLU A 1 239 ? 2.012 19.195 0.528 1.00 90.19 239 GLU A N 1
ATOM 1814 C CA . GLU A 1 239 ? 1.669 19.021 -0.896 1.00 90.19 239 GLU A CA 1
ATOM 1815 C C . GLU A 1 239 ? 1.925 17.592 -1.405 1.00 90.19 239 GLU A C 1
ATOM 1817 O O . GLU A 1 239 ? 1.071 16.996 -2.053 1.00 90.19 239 GLU A O 1
ATOM 1822 N N . GLY A 1 240 ? 3.073 16.997 -1.060 1.00 90.06 240 GLY A N 1
ATOM 1823 C CA . GLY A 1 240 ? 3.397 15.632 -1.485 1.00 90.06 240 GLY A CA 1
ATOM 1824 C C . GLY A 1 240 ? 2.417 14.570 -0.969 1.00 90.06 240 GLY A C 1
ATOM 1825 O O . GLY A 1 240 ? 2.122 13.621 -1.689 1.00 90.06 240 GLY A O 1
ATOM 1826 N N . PHE A 1 241 ? 1.884 14.737 0.246 1.00 92.94 241 PHE A N 1
ATOM 1827 C CA . PHE A 1 241 ? 0.896 13.808 0.801 1.00 92.94 241 PHE A CA 1
ATOM 1828 C C . PHE A 1 241 ? -0.479 14.003 0.151 1.00 92.94 241 PHE A C 1
ATOM 1830 O O . PHE A 1 241 ? -1.138 13.025 -0.186 1.00 92.94 241 PHE A O 1
ATOM 1837 N N . GLN A 1 242 ? -0.850 15.251 -0.145 1.00 93.44 242 GLN A N 1
ATOM 1838 C CA . GLN A 1 242 ? -2.063 15.567 -0.899 1.00 93.44 242 GLN A CA 1
ATOM 1839 C C . GLN A 1 242 ? -2.043 14.948 -2.308 1.00 93.44 242 GLN A C 1
ATOM 1841 O O . GLN A 1 242 ? -2.998 14.289 -2.710 1.00 93.44 242 GLN A O 1
ATOM 1846 N N . ILE A 1 243 ? -0.927 15.085 -3.037 1.00 93.50 243 ILE A N 1
ATOM 1847 C CA . ILE A 1 243 ? -0.745 14.465 -4.362 1.00 93.50 243 ILE A CA 1
ATOM 1848 C C . ILE A 1 243 ? -0.872 12.939 -4.274 1.00 93.50 243 ILE A C 1
ATOM 1850 O O . ILE A 1 243 ? -1.469 12.314 -5.155 1.00 93.50 243 ILE A O 1
ATOM 1854 N N . TYR A 1 244 ? -0.316 12.338 -3.220 1.00 94.94 244 TYR A N 1
ATOM 1855 C CA . TYR A 1 244 ? -0.420 10.903 -2.988 1.00 94.94 244 TYR A CA 1
ATOM 1856 C C . TYR A 1 244 ? -1.870 10.470 -2.740 1.00 94.94 244 TYR A C 1
ATOM 1858 O O . TYR A 1 244 ? -2.327 9.548 -3.408 1.00 94.94 244 TYR A O 1
ATOM 1866 N N . ILE A 1 245 ? -2.621 11.162 -1.877 1.00 96.69 245 ILE A N 1
ATOM 1867 C CA . ILE A 1 245 ? -4.042 10.865 -1.623 1.00 96.69 245 ILE A CA 1
ATOM 1868 C C . ILE A 1 245 ? -4.880 11.020 -2.897 1.00 96.69 245 ILE A C 1
ATOM 1870 O O . ILE A 1 245 ? -5.701 10.159 -3.204 1.00 96.69 245 ILE A O 1
ATOM 1874 N N . GLU A 1 246 ? -4.650 12.068 -3.689 1.00 96.50 246 GLU A N 1
ATOM 1875 C CA . GLU A 1 246 ? -5.356 12.268 -4.960 1.00 96.50 246 GLU A CA 1
ATOM 1876 C C . GLU A 1 246 ? -5.084 11.158 -5.979 1.00 96.50 246 GLU A C 1
ATOM 1878 O O . GLU A 1 246 ? -5.973 10.792 -6.751 1.00 96.50 246 GLU A O 1
ATOM 1883 N N . TRP A 1 247 ? -3.856 10.638 -6.028 1.00 96.69 247 TRP A N 1
ATOM 1884 C CA . TRP A 1 247 ? -3.530 9.475 -6.851 1.00 96.69 247 TRP A CA 1
ATOM 1885 C C . TRP A 1 247 ? -4.174 8.207 -6.280 1.00 96.69 247 TRP A C 1
ATOM 1887 O O . TRP A 1 247 ? -4.844 7.488 -7.020 1.00 96.69 247 TRP A O 1
ATOM 1897 N N . LEU A 1 248 ? -4.049 7.980 -4.972 1.00 97.75 248 LEU A N 1
ATOM 1898 C CA . LEU A 1 248 ? -4.579 6.821 -4.261 1.00 97.75 248 LEU A CA 1
ATOM 1899 C C . LEU A 1 248 ? -6.097 6.694 -4.451 1.00 97.75 248 LEU A C 1
ATOM 1901 O O . LEU A 1 248 ? -6.587 5.614 -4.781 1.00 97.75 248 LEU A O 1
ATOM 1905 N N . ASN A 1 249 ? -6.839 7.792 -4.303 1.00 98.50 249 ASN A N 1
ATOM 1906 C CA . ASN A 1 249 ? -8.299 7.815 -4.405 1.00 98.50 249 ASN A CA 1
ATOM 1907 C C . ASN A 1 249 ? -8.819 7.618 -5.842 1.00 98.50 249 ASN A C 1
ATOM 1909 O O . ASN A 1 249 ? -9.998 7.340 -6.031 1.00 98.50 249 ASN A O 1
ATOM 1913 N N . LYS A 1 250 ? -7.960 7.711 -6.868 1.00 97.75 250 LYS A N 1
ATOM 1914 C CA . LYS A 1 250 ? -8.327 7.380 -8.260 1.00 97.75 250 LYS A CA 1
ATOM 1915 C C . LYS A 1 250 ? -8.239 5.884 -8.562 1.00 97.75 250 LYS A C 1
ATOM 1917 O O . LYS A 1 250 ? -8.781 5.438 -9.570 1.00 97.75 250 LYS A O 1
ATOM 1922 N N . LEU A 1 251 ? -7.534 5.112 -7.735 1.00 98.06 251 LEU A N 1
ATOM 1923 C CA . LEU A 1 251 ? -7.338 3.676 -7.933 1.00 98.06 251 LEU A CA 1
ATOM 1924 C C . LEU A 1 251 ? -8.441 2.901 -7.214 1.00 98.06 251 LEU A C 1
ATOM 1926 O O . LEU A 1 251 ? -8.214 2.407 -6.110 1.00 98.06 251 LEU A O 1
ATOM 1930 N N . VAL A 1 252 ? -9.635 2.873 -7.807 1.00 98.31 252 VAL A N 1
ATOM 1931 C CA . VAL A 1 252 ? -10.825 2.276 -7.182 1.00 98.31 252 VAL A CA 1
ATOM 1932 C C . VAL A 1 252 ? -10.944 0.791 -7.506 1.00 98.31 252 VAL A C 1
ATOM 1934 O O . VAL A 1 252 ? -11.085 -0.011 -6.592 1.00 98.31 252 VAL A O 1
ATOM 1937 N N . ASP A 1 253 ? -10.856 0.426 -8.784 1.00 98.38 253 ASP A N 1
ATOM 1938 C CA . ASP A 1 253 ? -11.053 -0.958 -9.213 1.00 98.38 253 ASP A CA 1
ATOM 1939 C C . ASP A 1 253 ? -9.760 -1.789 -9.237 1.00 98.38 253 ASP A C 1
ATOM 1941 O O . ASP A 1 253 ? -8.647 -1.249 -9.307 1.00 98.38 253 ASP A O 1
ATOM 1945 N N . HIS A 1 254 ? -9.912 -3.117 -9.251 1.00 98.38 254 HIS A N 1
ATOM 1946 C CA . HIS A 1 254 ? -8.800 -4.067 -9.337 1.00 98.38 254 HIS A CA 1
ATOM 1947 C C . HIS A 1 254 ? -7.783 -3.733 -10.431 1.00 98.38 254 HIS A C 1
ATOM 1949 O O . HIS A 1 254 ? -6.584 -3.718 -10.156 1.00 98.38 254 HIS A O 1
ATOM 1955 N N . ASN A 1 255 ? -8.234 -3.434 -11.653 1.00 97.44 255 ASN A N 1
ATOM 1956 C CA . ASN A 1 255 ? -7.328 -3.200 -12.775 1.00 97.44 255 ASN A CA 1
ATOM 1957 C C . ASN A 1 255 ? -6.525 -1.914 -12.567 1.00 97.44 255 ASN A C 1
ATOM 1959 O O . ASN A 1 255 ? -5.322 -1.890 -12.831 1.00 97.44 255 ASN A O 1
ATOM 1963 N N . ALA A 1 256 ? -7.167 -0.850 -12.078 1.00 97.44 256 ALA A N 1
ATOM 1964 C CA . ALA A 1 256 ? -6.494 0.398 -11.748 1.00 97.44 256 ALA A CA 1
ATOM 1965 C C . ALA A 1 256 ? -5.443 0.197 -10.645 1.00 97.44 256 ALA A C 1
ATOM 1967 O O . ALA A 1 256 ? -4.317 0.677 -10.794 1.00 97.44 256 ALA A O 1
ATOM 1968 N N . ILE A 1 257 ? -5.789 -0.542 -9.587 1.00 98.50 257 ILE A N 1
ATOM 1969 C CA . ILE A 1 257 ? -4.891 -0.862 -8.470 1.00 98.50 257 ILE A CA 1
ATOM 1970 C C . ILE A 1 257 ? -3.689 -1.675 -8.960 1.00 98.50 257 ILE A C 1
ATOM 1972 O O . ILE A 1 257 ? -2.549 -1.281 -8.724 1.00 98.50 257 ILE A O 1
ATOM 1976 N N . THR A 1 258 ? -3.909 -2.776 -9.685 1.00 97.69 258 THR A N 1
ATOM 1977 C CA . THR A 1 258 ? -2.816 -3.656 -10.128 1.00 97.69 258 THR A CA 1
ATOM 1978 C C . THR A 1 258 ? -1.949 -3.040 -11.217 1.00 97.69 258 THR A C 1
ATOM 1980 O O . THR A 1 258 ? -0.757 -3.330 -11.281 1.00 97.69 258 THR A O 1
ATOM 1983 N N . ARG A 1 259 ? -2.512 -2.175 -12.069 1.00 96.06 259 ARG A N 1
ATOM 1984 C CA . ARG A 1 259 ? -1.744 -1.430 -13.079 1.00 96.06 259 ARG A CA 1
ATOM 1985 C C . ARG A 1 259 ? -0.694 -0.534 -12.424 1.00 96.06 259 ARG A C 1
ATOM 1987 O O . ARG A 1 259 ? 0.433 -0.441 -12.902 1.00 96.06 259 ARG A O 1
ATOM 1994 N N . ASP A 1 260 ? -1.073 0.112 -11.328 1.00 96.75 260 ASP A N 1
ATOM 1995 C CA . ASP A 1 260 ? -0.254 1.102 -10.639 1.00 96.75 260 ASP A CA 1
ATOM 1996 C C . ASP A 1 260 ? 0.464 0.524 -9.398 1.00 96.75 260 ASP A C 1
ATOM 1998 O O . ASP A 1 260 ? 1.160 1.262 -8.704 1.00 96.75 260 ASP A O 1
ATOM 2002 N N . ILE A 1 261 ? 0.374 -0.788 -9.139 1.00 98.06 261 ILE A N 1
ATOM 2003 C CA . ILE A 1 261 ? 0.903 -1.412 -7.913 1.00 98.06 261 ILE A CA 1
ATOM 2004 C C . ILE A 1 261 ? 2.417 -1.265 -7.747 1.00 98.06 261 ILE A C 1
ATOM 2006 O O . ILE A 1 261 ? 2.902 -1.249 -6.628 1.00 98.06 261 ILE A O 1
ATOM 2010 N N . PHE A 1 262 ? 3.181 -1.137 -8.837 1.00 97.94 262 PHE A N 1
ATOM 2011 C CA . PHE A 1 262 ? 4.625 -0.890 -8.766 1.00 97.94 262 PHE A CA 1
ATOM 2012 C C . PHE A 1 262 ? 4.990 0.600 -8.818 1.00 97.94 262 PHE A C 1
ATOM 2014 O O . PHE A 1 262 ? 6.169 0.939 -8.690 1.00 97.94 262 PHE A O 1
ATOM 2021 N N . VAL A 1 263 ? 4.019 1.501 -8.993 1.00 96.00 263 VAL A N 1
ATOM 2022 C CA . VAL A 1 263 ? 4.240 2.955 -8.978 1.00 96.00 263 VAL A CA 1
ATOM 2023 C C . VAL A 1 263 ? 4.440 3.430 -7.547 1.00 96.00 263 VAL A C 1
ATOM 2025 O O . VAL A 1 263 ? 5.446 4.072 -7.261 1.00 96.00 263 VAL A O 1
ATOM 2028 N N . GLU A 1 264 ? 3.538 3.059 -6.646 1.00 94.75 264 GLU A N 1
ATOM 2029 C CA . GLU A 1 264 ? 3.593 3.321 -5.205 1.00 94.75 264 GLU A CA 1
ATOM 2030 C C . GLU A 1 264 ? 2.617 2.366 -4.488 1.00 94.75 264 GLU A C 1
ATOM 2032 O O . GLU A 1 264 ? 1.910 1.619 -5.166 1.00 94.75 264 GLU A O 1
ATOM 2037 N N . SER A 1 265 ? 2.547 2.368 -3.151 1.00 97.25 265 SER A N 1
ATOM 2038 C CA . SER A 1 265 ? 1.535 1.588 -2.412 1.00 97.25 265 SER A CA 1
ATOM 2039 C C . SER A 1 265 ? 0.105 2.046 -2.761 1.00 97.25 265 SER A C 1
ATOM 2041 O O . SER A 1 265 ? -0.260 3.177 -2.450 1.00 97.25 265 SER A O 1
ATOM 2043 N N . PRO A 1 266 ? -0.739 1.221 -3.415 1.00 97.69 266 PRO A N 1
ATOM 2044 C CA . PRO A 1 266 ? -2.027 1.678 -3.944 1.00 97.69 266 PRO A CA 1
ATOM 2045 C C . PRO A 1 266 ? -3.181 1.560 -2.940 1.00 97.69 266 PRO A C 1
ATOM 2047 O O . PRO A 1 266 ? -4.328 1.849 -3.292 1.00 97.69 266 PRO A O 1
ATOM 2050 N N . LEU A 1 267 ? -2.911 1.129 -1.707 1.00 98.25 267 LEU A N 1
ATOM 2051 C CA . LEU A 1 267 ? -3.892 0.945 -0.641 1.00 98.25 267 LEU A CA 1
ATOM 2052 C C . LEU A 1 267 ? -3.366 1.621 0.626 1.00 98.25 267 LEU A C 1
ATOM 2054 O O . LEU A 1 267 ? -2.281 1.285 1.096 1.00 98.25 267 LEU A O 1
ATOM 2058 N N . ALA A 1 268 ? -4.132 2.559 1.189 1.00 98.00 268 ALA A N 1
ATOM 2059 C CA . ALA A 1 268 ? -3.835 3.073 2.521 1.00 98.00 268 ALA A CA 1
ATOM 2060 C C . ALA A 1 268 ? -4.101 1.956 3.529 1.00 98.00 268 ALA A C 1
ATOM 2062 O O . ALA A 1 268 ? -5.239 1.519 3.677 1.00 98.00 268 ALA A O 1
ATOM 2063 N N . HIS A 1 269 ? -3.059 1.495 4.222 1.00 98.38 269 HIS A N 1
ATOM 2064 C CA . HIS A 1 269 ? -3.178 0.420 5.204 1.00 98.38 269 HIS A CA 1
ATOM 2065 C C . HIS A 1 269 ? -4.324 0.623 6.216 1.00 98.38 269 HIS A C 1
ATOM 2067 O O . HIS A 1 269 ? -5.112 -0.312 6.355 1.00 98.38 269 HIS A O 1
ATOM 2073 N N . PRO A 1 270 ? -4.529 1.808 6.839 1.00 98.44 270 PRO A N 1
ATOM 2074 C CA . PRO A 1 270 ? -5.635 2.021 7.785 1.00 98.44 270 PRO A CA 1
ATOM 2075 C C . PRO A 1 270 ? -7.024 1.961 7.173 1.00 98.44 270 PRO A C 1
ATOM 2077 O O . PRO A 1 270 ? -7.984 1.898 7.930 1.00 98.44 270 PRO A O 1
ATOM 2080 N N . SER A 1 271 ? -7.171 1.991 5.846 1.00 98.69 271 SER A N 1
ATOM 2081 C CA . SER A 1 271 ? -8.489 1.967 5.213 1.00 98.69 271 SER A CA 1
ATOM 2082 C C . SER A 1 271 ? -8.926 0.574 4.783 1.00 98.69 271 SER A C 1
ATOM 2084 O O . SER A 1 271 ? -10.066 0.415 4.356 1.00 98.69 271 SER A O 1
ATOM 2086 N N . VAL A 1 272 ? -8.072 -0.451 4.883 1.00 98.88 272 VAL A N 1
ATOM 2087 C CA . VAL A 1 272 ? -8.402 -1.775 4.343 1.00 98.88 272 VAL A CA 1
ATOM 2088 C C . VAL A 1 272 ? -9.214 -2.645 5.302 1.00 98.88 272 VAL A C 1
ATOM 2090 O O . VAL A 1 272 ? -9.048 -2.600 6.521 1.00 98.88 272 VAL A O 1
ATOM 2093 N N . ALA A 1 273 ? -10.046 -3.499 4.718 1.00 98.94 273 ALA A N 1
ATOM 2094 C CA . ALA A 1 273 ? -10.541 -4.729 5.307 1.00 98.94 273 ALA A CA 1
ATOM 2095 C C . ALA A 1 273 ? -10.188 -5.909 4.391 1.00 98.94 273 ALA A C 1
ATOM 2097 O O . ALA A 1 273 ? -10.165 -5.773 3.165 1.00 98.94 273 ALA A O 1
ATOM 2098 N N . PHE A 1 274 ? -9.878 -7.070 4.958 1.00 98.88 274 PHE A N 1
ATOM 2099 C CA . PHE A 1 274 ? -9.413 -8.225 4.193 1.00 98.88 274 PHE A CA 1
ATOM 2100 C C . PHE A 1 274 ? -9.852 -9.558 4.791 1.00 98.88 274 PHE A C 1
ATOM 2102 O O . PHE A 1 274 ? -10.203 -9.669 5.966 1.00 98.88 274 PHE A O 1
ATOM 2109 N N . ARG A 1 275 ? -9.788 -10.609 3.969 1.00 98.69 275 ARG A N 1
ATOM 2110 C CA . ARG A 1 275 ? -10.018 -11.992 4.406 1.00 98.69 275 ARG A CA 1
ATOM 2111 C C . ARG A 1 275 ? -8.800 -12.515 5.161 1.00 98.69 275 ARG A C 1
ATOM 2113 O O . ARG A 1 275 ? -7.769 -12.792 4.544 1.00 98.69 275 ARG A O 1
ATOM 2120 N N . ARG A 1 276 ? -8.935 -12.720 6.472 1.00 98.19 276 ARG A N 1
ATOM 2121 C CA . ARG A 1 276 ? -7.837 -13.111 7.373 1.00 98.19 276 ARG A CA 1
ATOM 2122 C C . ARG A 1 276 ? -7.058 -14.326 6.867 1.00 98.19 276 ARG A C 1
ATOM 2124 O O . ARG A 1 276 ? -5.852 -14.241 6.656 1.00 98.19 276 ARG A O 1
ATOM 2131 N N . ARG A 1 277 ? -7.764 -15.409 6.523 1.00 96.44 277 ARG A N 1
ATOM 2132 C CA . ARG A 1 277 ? -7.149 -16.660 6.038 1.00 96.44 277 ARG A CA 1
ATOM 2133 C C . ARG A 1 277 ? -6.309 -16.492 4.767 1.00 96.44 277 ARG A C 1
ATOM 2135 O O . ARG A 1 277 ? -5.346 -17.229 4.586 1.00 96.44 277 ARG A O 1
ATOM 2142 N N . ARG A 1 278 ? -6.654 -15.553 3.873 1.00 96.88 278 ARG A N 1
ATOM 2143 C CA . ARG A 1 278 ? -5.868 -15.295 2.647 1.00 96.88 278 ARG A CA 1
ATOM 2144 C C . ARG A 1 278 ? -4.536 -14.622 2.980 1.00 96.88 278 ARG A C 1
ATOM 2146 O O . ARG A 1 278 ? -3.528 -14.947 2.365 1.00 96.88 278 ARG A O 1
ATOM 2153 N N . VAL A 1 279 ? -4.527 -13.730 3.970 1.00 98.12 279 VAL A N 1
ATOM 2154 C CA . VAL A 1 279 ? -3.309 -13.069 4.457 1.00 98.12 279 VAL A CA 1
ATOM 2155 C C . VAL A 1 279 ? -2.441 -14.037 5.269 1.00 98.12 279 VAL A C 1
ATOM 2157 O O . VAL A 1 279 ? -1.237 -14.131 5.030 1.00 98.12 279 VAL A O 1
ATOM 2160 N N . GLU A 1 280 ? -3.041 -14.823 6.165 1.00 97.56 280 GLU A N 1
ATOM 2161 C CA . GLU A 1 280 ? -2.341 -15.849 6.954 1.00 97.56 280 GLU A CA 1
ATOM 2162 C C . GLU A 1 280 ? -1.698 -16.928 6.074 1.00 97.56 280 GLU A C 1
ATOM 2164 O O . GLU A 1 280 ? -0.562 -17.326 6.325 1.00 97.56 280 GLU A O 1
ATOM 2169 N N . ALA A 1 281 ? -2.371 -17.355 4.999 1.00 97.38 281 ALA A N 1
ATOM 2170 C CA . ALA A 1 281 ? -1.829 -18.334 4.053 1.00 97.38 281 ALA A CA 1
ATOM 2171 C C . ALA A 1 281 ? -0.537 -17.861 3.359 1.00 97.38 281 ALA A C 1
ATOM 2173 O O . ALA A 1 281 ? 0.266 -18.689 2.931 1.00 97.38 281 ALA A O 1
ATOM 2174 N N . LEU A 1 282 ? -0.310 -16.545 3.281 1.00 97.00 282 LEU A N 1
ATOM 2175 C CA . LEU A 1 282 ? 0.925 -15.943 2.769 1.00 97.00 282 LEU A CA 1
ATOM 2176 C C . LEU A 1 282 ? 1.922 -15.578 3.880 1.00 97.00 282 LEU A C 1
ATOM 2178 O O . LEU A 1 282 ? 2.876 -14.836 3.632 1.00 97.00 282 LEU A O 1
ATOM 2182 N N . GLY A 1 283 ? 1.717 -16.083 5.099 1.00 97.38 283 GLY A N 1
ATOM 2183 C CA . GLY A 1 283 ? 2.593 -15.861 6.248 1.00 97.38 283 GLY A CA 1
ATOM 2184 C C . GLY A 1 283 ? 2.416 -14.502 6.926 1.00 97.38 283 GLY A C 1
ATOM 2185 O O . GLY A 1 283 ? 3.348 -14.041 7.576 1.00 97.38 283 GLY A O 1
ATOM 2186 N N . GLY A 1 284 ? 1.266 -13.841 6.750 1.00 97.75 284 GLY A N 1
ATOM 2187 C CA . GLY A 1 284 ? 0.959 -12.577 7.422 1.00 97.75 284 GLY A CA 1
ATOM 2188 C C . GLY A 1 284 ? 1.864 -11.412 7.016 1.00 97.75 284 GLY A C 1
ATOM 2189 O O . GLY A 1 284 ? 2.229 -11.275 5.840 1.00 97.75 284 GLY A O 1
ATOM 2190 N N . TYR A 1 285 ? 2.202 -10.554 7.981 1.00 98.44 285 TYR A N 1
ATOM 2191 C CA . TYR A 1 285 ? 3.161 -9.460 7.811 1.00 98.44 285 TYR A CA 1
ATOM 2192 C C . TYR A 1 285 ? 4.590 -9.978 8.006 1.00 98.44 285 TYR A C 1
ATOM 2194 O O . TYR A 1 285 ? 4.863 -10.719 8.949 1.00 98.44 285 TYR A O 1
ATOM 2202 N N . GLN A 1 286 ? 5.512 -9.595 7.121 1.00 97.56 286 GLN A N 1
ATOM 2203 C CA . GLN A 1 286 ? 6.882 -10.118 7.105 1.00 97.56 286 GLN A CA 1
ATOM 2204 C C . GLN A 1 286 ? 7.910 -8.986 7.154 1.00 97.56 286 GLN A C 1
ATOM 2206 O O . GLN A 1 286 ? 7.724 -7.941 6.533 1.00 97.56 286 GLN A O 1
ATOM 2211 N N . GLU A 1 287 ? 9.009 -9.210 7.877 1.00 96.25 287 GLU A N 1
ATOM 2212 C CA . GLU A 1 287 ? 10.090 -8.235 8.045 1.00 96.25 287 GLU A CA 1
ATOM 2213 C C . GLU A 1 287 ? 11.190 -8.443 6.996 1.00 96.25 287 GLU A C 1
ATOM 2215 O O . GLU A 1 287 ? 11.895 -9.455 6.987 1.00 96.25 287 GLU A O 1
ATOM 2220 N N . PHE A 1 288 ? 11.356 -7.454 6.120 1.00 96.38 288 PHE A N 1
ATOM 2221 C CA . PHE A 1 288 ? 12.371 -7.438 5.061 1.00 96.38 288 PHE A CA 1
ATOM 2222 C C . PHE A 1 288 ? 13.195 -6.132 5.015 1.00 96.38 288 PHE A C 1
ATOM 2224 O O . PHE A 1 288 ? 14.072 -5.957 4.154 1.00 96.38 288 PHE A O 1
ATOM 2231 N N . GLY A 1 289 ? 12.936 -5.203 5.937 1.00 95.81 289 GLY A N 1
ATOM 2232 C CA . GLY A 1 289 ? 13.525 -3.868 5.989 1.00 95.81 289 GLY A CA 1
ATOM 2233 C C . GLY A 1 289 ? 12.906 -2.879 4.998 1.00 95.81 289 GLY A C 1
ATOM 2234 O O . GLY A 1 289 ? 13.591 -1.955 4.559 1.00 95.81 289 GLY A O 1
ATOM 2235 N N . TRP A 1 290 ? 11.650 -3.090 4.601 1.00 97.38 290 TRP A N 1
ATOM 2236 C CA . TRP A 1 290 ? 10.825 -2.192 3.780 1.00 97.38 290 TRP A CA 1
ATOM 2237 C C . TRP A 1 290 ? 9.378 -2.201 4.305 1.00 97.38 290 TRP A C 1
ATOM 2239 O O . TRP A 1 290 ? 9.103 -2.963 5.232 1.00 97.38 290 TRP A O 1
ATOM 2249 N N . PRO A 1 291 ? 8.468 -1.360 3.779 1.00 97.88 291 PRO A N 1
ATOM 2250 C CA . PRO A 1 291 ? 7.119 -1.217 4.325 1.00 97.88 291 PRO A CA 1
ATOM 2251 C C . PRO A 1 291 ? 6.350 -2.535 4.302 1.00 97.88 291 PRO A C 1
ATOM 2253 O O . PRO A 1 291 ? 6.273 -3.200 3.265 1.00 97.88 291 PRO A O 1
ATOM 2256 N N . GLU A 1 292 ? 5.811 -2.914 5.454 1.00 97.94 292 GLU A N 1
ATOM 2257 C CA . GLU A 1 292 ? 5.133 -4.192 5.670 1.00 97.94 292 GLU A CA 1
ATOM 2258 C C . GLU A 1 292 ? 3.809 -4.314 4.914 1.00 97.94 292 GLU A C 1
ATOM 2260 O O . GLU A 1 292 ? 3.450 -5.399 4.453 1.00 97.94 292 GLU A O 1
ATOM 2265 N N . ASP A 1 293 ? 3.092 -3.202 4.770 1.00 97.94 293 ASP A N 1
ATOM 2266 C CA . ASP A 1 293 ? 1.828 -3.118 4.052 1.00 97.94 293 ASP A CA 1
ATOM 2267 C C . ASP A 1 293 ? 2.047 -3.291 2.545 1.00 97.94 293 ASP A C 1
ATOM 2269 O O . ASP A 1 293 ? 1.416 -4.131 1.903 1.00 97.94 293 ASP A O 1
ATOM 2273 N N . TYR A 1 294 ? 3.018 -2.571 1.986 1.00 98.62 294 TYR A N 1
ATOM 2274 C CA . TYR A 1 294 ? 3.360 -2.657 0.575 1.00 98.62 294 TYR A CA 1
ATOM 2275 C C . TYR A 1 294 ? 3.918 -4.034 0.199 1.00 98.62 294 TYR A C 1
ATOM 2277 O O . TYR A 1 294 ? 3.580 -4.577 -0.854 1.00 98.62 294 TYR A O 1
ATOM 2285 N N . ASP A 1 295 ? 4.721 -4.637 1.079 1.00 98.69 295 ASP A N 1
ATOM 2286 C CA . ASP A 1 295 ? 5.159 -6.026 0.946 1.00 98.69 295 ASP A CA 1
ATOM 2287 C C . ASP A 1 295 ? 3.978 -7.000 0.833 1.00 98.69 295 ASP A C 1
ATOM 2289 O O . ASP A 1 295 ? 3.951 -7.849 -0.064 1.00 98.69 295 ASP A O 1
ATOM 2293 N N . LEU A 1 296 ? 2.982 -6.850 1.713 1.00 98.69 296 LEU A N 1
ATOM 2294 C CA . LEU A 1 296 ? 1.778 -7.672 1.710 1.00 98.69 296 LEU A CA 1
ATOM 2295 C C . LEU A 1 296 ? 0.985 -7.508 0.407 1.00 98.69 296 LEU A C 1
ATOM 2297 O O . LEU A 1 296 ? 0.591 -8.514 -0.188 1.00 98.69 296 LEU A O 1
ATOM 2301 N N . TRP A 1 297 ? 0.797 -6.278 -0.081 1.00 98.75 297 TRP A N 1
ATOM 2302 C CA . TRP A 1 297 ? 0.109 -6.023 -1.353 1.00 98.75 297 TRP A CA 1
ATOM 2303 C C . TRP A 1 297 ? 0.817 -6.678 -2.535 1.00 98.75 297 TRP A C 1
ATOM 2305 O O . TRP A 1 297 ? 0.162 -7.305 -3.367 1.00 98.75 297 TRP A O 1
ATOM 2315 N N . LEU A 1 298 ? 2.149 -6.601 -2.589 1.00 98.75 298 LEU A N 1
ATOM 2316 C CA . LEU A 1 298 ? 2.932 -7.219 -3.658 1.00 98.75 298 LEU A CA 1
ATOM 2317 C C . LEU A 1 298 ? 2.880 -8.751 -3.604 1.00 98.75 298 LEU A C 1
ATOM 2319 O O . LEU A 1 298 ? 2.717 -9.383 -4.648 1.00 98.75 298 LEU A O 1
ATOM 2323 N N . ARG A 1 299 ? 2.948 -9.362 -2.413 1.00 98.62 299 ARG A N 1
ATOM 2324 C CA . ARG A 1 299 ? 2.775 -10.819 -2.263 1.00 98.62 299 ARG A CA 1
ATOM 2325 C C . ARG A 1 299 ? 1.380 -11.277 -2.678 1.00 98.62 299 ARG A C 1
ATOM 2327 O O . ARG A 1 299 ? 1.264 -12.230 -3.442 1.00 98.62 299 ARG A O 1
ATOM 2334 N N . LEU A 1 300 ? 0.339 -10.580 -2.225 1.00 98.62 300 LEU A N 1
ATOM 2335 C CA . LEU A 1 300 ? -1.047 -10.867 -2.604 1.00 98.62 300 LEU A CA 1
ATOM 2336 C C . LEU A 1 300 ? -1.265 -10.713 -4.114 1.00 98.62 300 LEU A C 1
ATOM 2338 O O . LEU A 1 300 ? -1.932 -11.544 -4.725 1.00 98.62 300 LEU A O 1
ATOM 2342 N N . TYR A 1 301 ? -0.668 -9.695 -4.732 1.00 98.38 301 TYR A N 1
ATOM 2343 C CA . TYR A 1 301 ? -0.722 -9.499 -6.179 1.00 98.38 301 TYR A CA 1
ATOM 2344 C C . TYR A 1 301 ? -0.099 -10.669 -6.944 1.00 98.38 301 TYR A C 1
ATOM 2346 O O . TYR A 1 301 ? -0.701 -11.160 -7.896 1.00 98.38 301 TYR A O 1
ATOM 2354 N N . LEU A 1 302 ? 1.065 -11.161 -6.507 1.00 98.31 302 LEU A N 1
ATOM 2355 C CA . LEU A 1 302 ? 1.697 -12.328 -7.130 1.00 98.31 302 LEU A CA 1
ATOM 2356 C C . LEU A 1 302 ? 0.926 -13.639 -6.892 1.00 98.31 302 LEU A C 1
ATOM 2358 O O . LEU A 1 302 ? 1.021 -14.537 -7.725 1.00 98.31 302 LEU A O 1
ATOM 2362 N N . ASP A 1 303 ? 0.143 -13.740 -5.812 1.00 97.94 303 ASP A N 1
ATOM 2363 C CA . ASP A 1 303 ? -0.795 -14.852 -5.560 1.00 97.94 303 ASP A CA 1
ATOM 2364 C C . ASP A 1 303 ? -2.106 -14.736 -6.372 1.00 97.94 303 ASP A C 1
ATOM 2366 O O . ASP A 1 303 ? -2.957 -15.622 -6.328 1.00 97.94 303 ASP A O 1
ATOM 2370 N N . GLY A 1 304 ? -2.296 -13.652 -7.133 1.00 97.50 304 GLY A N 1
ATOM 2371 C CA . GLY A 1 304 ? -3.507 -13.426 -7.928 1.00 97.50 304 GLY A CA 1
ATOM 2372 C C . GLY A 1 304 ? -4.706 -12.937 -7.110 1.00 97.50 304 GLY A C 1
ATOM 2373 O O . GLY A 1 304 ? -5.852 -13.108 -7.528 1.00 97.50 304 GLY A O 1
ATOM 2374 N N . ALA A 1 305 ? -4.468 -12.339 -5.940 1.00 98.25 305 ALA A N 1
ATOM 2375 C CA . ALA A 1 305 ? -5.522 -11.746 -5.129 1.00 98.25 305 ALA A CA 1
ATOM 2376 C C . ALA A 1 305 ? -6.204 -10.569 -5.846 1.00 98.25 305 ALA A C 1
ATOM 2378 O O . ALA A 1 305 ? -5.574 -9.797 -6.576 1.00 98.25 305 ALA A O 1
ATOM 2379 N N . ARG A 1 306 ? -7.505 -10.405 -5.586 1.00 98.56 306 ARG A N 1
ATOM 2380 C CA . ARG A 1 306 ? -8.291 -9.265 -6.069 1.00 98.56 306 ARG A CA 1
ATOM 2381 C C . ARG A 1 306 ? -8.388 -8.178 -5.003 1.00 98.56 306 ARG A C 1
ATOM 2383 O O . ARG A 1 306 ? -8.577 -8.474 -3.819 1.00 98.56 306 ARG A O 1
ATOM 2390 N N . PHE A 1 307 ? -8.272 -6.937 -5.463 1.00 98.75 307 PHE A N 1
ATOM 2391 C CA . PHE A 1 307 ? -8.258 -5.714 -4.666 1.00 98.75 307 PHE A CA 1
ATOM 2392 C C . PHE A 1 307 ? -9.339 -4.792 -5.201 1.00 98.75 307 PHE A C 1
ATOM 2394 O O . PHE A 1 307 ? -9.441 -4.653 -6.414 1.00 98.75 307 PHE A O 1
ATOM 2401 N N . GLU A 1 308 ? -10.091 -4.144 -4.330 1.00 98.75 308 GLU A N 1
ATOM 2402 C CA . GLU A 1 308 ? -11.090 -3.146 -4.718 1.00 98.75 308 GLU A CA 1
ATOM 2403 C C . GLU A 1 308 ? -11.079 -2.002 -3.696 1.00 98.75 308 GLU A C 1
ATOM 2405 O O . GLU A 1 308 ? -10.526 -2.137 -2.599 1.00 98.75 308 GLU A O 1
ATOM 2410 N N . LYS A 1 309 ? -11.705 -0.872 -4.021 1.00 98.81 309 LYS A N 1
ATOM 2411 C CA . LYS A 1 309 ? -12.067 0.161 -3.048 1.00 98.81 309 LYS A CA 1
ATOM 2412 C C . LYS A 1 309 ? -13.534 0.518 -3.161 1.00 98.81 309 LYS A C 1
ATOM 2414 O O . LYS A 1 309 ? -14.080 0.638 -4.254 1.00 98.81 309 LYS A O 1
ATOM 2419 N N . ILE A 1 310 ? -14.137 0.791 -2.015 1.00 98.81 310 ILE A N 1
ATOM 2420 C CA . ILE A 1 310 ? -15.423 1.476 -1.954 1.00 98.81 310 ILE A CA 1
ATOM 2421 C C . ILE A 1 310 ? -15.176 2.946 -2.337 1.00 98.81 310 ILE A C 1
ATOM 2423 O O . ILE A 1 310 ? -14.302 3.572 -1.725 1.00 98.81 310 ILE A O 1
ATOM 2427 N N . PRO A 1 311 ? -15.884 3.512 -3.337 1.00 98.38 311 PRO A N 1
ATOM 2428 C CA . PRO A 1 311 ? -15.659 4.871 -3.842 1.00 98.38 311 PRO A CA 1
ATOM 2429 C C . PRO A 1 311 ? -16.251 5.955 -2.919 1.00 98.38 311 PRO A C 1
ATOM 2431 O O . PRO A 1 311 ? -16.845 6.926 -3.379 1.00 98.38 311 PRO A O 1
ATOM 2434 N N . GLU A 1 312 ? -16.077 5.787 -1.611 1.00 98.62 312 GLU A N 1
ATOM 2435 C CA . GLU A 1 312 ? -16.556 6.667 -0.546 1.00 98.62 312 GLU A CA 1
ATOM 2436 C C . GLU A 1 312 ? -15.415 6.927 0.443 1.00 98.62 312 GLU A C 1
ATOM 2438 O O . GLU A 1 312 ? -14.562 6.060 0.668 1.00 98.62 312 GLU A O 1
ATOM 2443 N N . ILE A 1 313 ? -15.383 8.130 1.024 1.00 98.75 313 ILE A N 1
ATOM 2444 C CA . ILE A 1 313 ? -14.427 8.482 2.080 1.00 98.75 313 ILE A CA 1
ATOM 2445 C C . ILE A 1 313 ? -14.907 7.820 3.371 1.00 98.75 313 ILE A C 1
ATOM 2447 O O . ILE A 1 313 ? -15.862 8.286 3.982 1.00 98.75 313 ILE A O 1
ATOM 2451 N N . LEU A 1 314 ? -14.262 6.720 3.765 1.00 98.81 314 LEU A N 1
ATOM 2452 C CA . LEU A 1 314 ? -14.618 5.971 4.982 1.00 98.81 314 LEU A CA 1
ATOM 2453 C C . LEU A 1 314 ? -13.515 5.981 6.050 1.00 98.81 314 LEU A C 1
ATOM 2455 O O . LEU A 1 314 ? -13.676 5.394 7.121 1.00 98.81 314 LEU A O 1
ATOM 2459 N N . LEU A 1 315 ? -12.405 6.661 5.769 1.00 98.75 315 LEU A N 1
ATOM 2460 C CA . LEU A 1 315 ? -11.313 6.881 6.706 1.00 98.75 315 LEU A CA 1
ATOM 2461 C C . LEU A 1 315 ? -10.833 8.327 6.597 1.00 98.75 315 LEU A C 1
ATOM 2463 O O . LEU A 1 315 ? -10.454 8.788 5.515 1.00 98.75 315 LEU A O 1
ATOM 2467 N N . TYR A 1 316 ? -10.771 8.993 7.739 1.00 98.38 316 TYR A N 1
ATOM 2468 C CA . TYR A 1 316 ? -10.006 10.214 7.901 1.00 98.38 316 TYR A CA 1
ATOM 2469 C C . TYR A 1 316 ? -8.604 9.820 8.368 1.00 98.38 316 TYR A C 1
ATOM 2471 O O . TYR A 1 316 ? -8.448 9.156 9.392 1.00 98.38 316 TYR A O 1
ATOM 2479 N N . TRP A 1 317 ? -7.595 10.181 7.577 1.00 97.38 317 TRP A N 1
ATOM 2480 C CA . TRP A 1 317 ? -6.205 9.776 7.751 1.00 97.38 317 TRP A CA 1
ATOM 2481 C C . TRP A 1 317 ? -5.392 10.904 8.379 1.00 97.38 317 TRP A C 1
ATOM 2483 O O . TRP A 1 317 ? -5.173 11.946 7.746 1.00 97.38 317 TRP A O 1
ATOM 2493 N N . ARG A 1 318 ? -4.942 10.735 9.622 1.00 96.31 318 ARG A N 1
ATOM 2494 C CA . ARG A 1 318 ? -4.262 11.814 10.327 1.00 96.31 318 ARG A CA 1
ATOM 2495 C C . ARG A 1 318 ? -2.905 12.072 9.694 1.00 96.31 318 ARG A C 1
ATOM 2497 O O . ARG A 1 318 ? -2.187 11.157 9.295 1.00 96.31 318 ARG A O 1
ATOM 2504 N N . GLU A 1 319 ? -2.529 13.337 9.584 1.00 94.00 319 GLU A N 1
ATOM 2505 C CA . GLU A 1 319 ? -1.201 13.768 9.178 1.00 94.00 319 GLU A CA 1
ATOM 2506 C C . GLU A 1 319 ? -0.517 14.503 10.324 1.00 94.00 319 GLU A C 1
ATOM 2508 O O . GLU A 1 319 ? -0.990 15.527 10.809 1.00 94.00 319 GLU A O 1
ATOM 2513 N N . HIS A 1 320 ? 0.635 13.984 10.746 1.00 92.56 320 HIS A N 1
ATOM 2514 C CA . HIS A 1 320 ? 1.486 14.615 11.748 1.00 92.56 320 HIS A CA 1
ATOM 2515 C C . HIS A 1 320 ? 2.947 14.147 11.601 1.00 92.56 320 HIS A C 1
ATOM 2517 O O . HIS A 1 320 ? 3.222 13.113 10.984 1.00 92.56 320 HIS A O 1
ATOM 2523 N N . PRO A 1 321 ? 3.925 14.880 12.169 1.00 90.31 321 PRO A N 1
ATOM 2524 C CA . PRO A 1 321 ? 5.347 14.569 11.997 1.00 90.31 321 PRO A CA 1
ATOM 2525 C C . PRO A 1 321 ? 5.809 13.242 12.615 1.00 90.31 321 PRO A C 1
ATOM 2527 O O . PRO A 1 321 ? 6.839 12.723 12.197 1.00 90.31 321 PRO A O 1
ATOM 2530 N N . LYS A 1 322 ? 5.079 12.715 13.609 1.00 91.81 322 LYS A N 1
ATOM 2531 C CA . LYS A 1 322 ? 5.449 11.493 14.350 1.00 91.81 322 LYS A CA 1
ATOM 2532 C C . LYS A 1 322 ? 4.994 10.193 13.668 1.00 91.81 322 LYS A C 1
ATOM 2534 O O . LYS A 1 322 ? 5.336 9.123 14.156 1.00 91.81 322 LYS A O 1
ATOM 2539 N N . ARG A 1 323 ? 4.245 10.271 12.561 1.00 91.19 323 ARG A N 1
ATOM 2540 C CA . ARG A 1 323 ? 3.749 9.089 11.842 1.00 91.19 323 ARG A CA 1
ATOM 2541 C C . ARG A 1 323 ? 4.878 8.152 11.455 1.00 91.19 323 ARG A C 1
ATOM 2543 O O . ARG A 1 323 ? 5.933 8.604 11.010 1.00 91.19 323 ARG A O 1
ATOM 2550 N N . LEU A 1 324 ? 4.607 6.853 11.504 1.00 91.69 324 LEU A N 1
ATOM 2551 C CA . LEU A 1 324 ? 5.605 5.830 11.203 1.00 91.69 324 LEU A CA 1
ATOM 2552 C C . LEU A 1 324 ? 6.206 5.987 9.794 1.00 91.69 324 LEU A C 1
ATOM 2554 O O . LEU A 1 324 ? 7.416 5.888 9.617 1.00 91.69 324 LEU A O 1
ATOM 2558 N N . THR A 1 325 ? 5.391 6.373 8.806 1.00 91.31 325 THR A N 1
ATOM 2559 C CA . THR A 1 325 ? 5.839 6.657 7.428 1.00 91.31 325 THR A CA 1
ATOM 2560 C C . THR A 1 325 ? 6.791 7.857 7.309 1.00 91.31 325 THR A C 1
ATOM 2562 O O . THR A 1 325 ? 7.446 8.029 6.280 1.00 91.31 325 THR A O 1
ATOM 2565 N N . ARG A 1 326 ? 6.874 8.708 8.342 1.00 90.62 326 ARG A N 1
ATOM 2566 C CA . ARG A 1 326 ? 7.769 9.875 8.423 1.00 90.62 326 ARG A CA 1
ATOM 2567 C C . ARG A 1 326 ? 9.051 9.580 9.192 1.00 90.62 326 ARG A C 1
ATOM 2569 O O . ARG A 1 326 ? 10.076 10.187 8.887 1.00 90.62 326 ARG A O 1
ATOM 2576 N N . THR A 1 327 ? 8.980 8.710 10.192 1.00 93.62 327 THR A N 1
ATOM 2577 C CA . THR A 1 327 ? 10.050 8.499 11.174 1.00 93.62 327 THR A CA 1
ATOM 2578 C C . THR A 1 327 ? 10.828 7.209 10.939 1.00 93.62 327 THR A C 1
ATOM 2580 O O . THR A 1 327 ? 12.018 7.156 11.250 1.00 93.62 327 THR A O 1
ATOM 2583 N N . ASP A 1 328 ? 10.209 6.190 10.342 1.00 95.31 328 ASP A N 1
ATOM 2584 C CA . ASP A 1 328 ? 10.831 4.886 10.149 1.00 95.31 328 ASP A CA 1
ATOM 2585 C C . ASP A 1 328 ? 11.538 4.773 8.787 1.00 95.31 328 ASP A C 1
ATOM 2587 O O . ASP A 1 328 ? 10.978 5.004 7.710 1.00 95.31 328 ASP A O 1
ATOM 2591 N N . SER A 1 329 ? 12.806 4.361 8.835 1.00 95.25 329 SER A N 1
ATOM 2592 C CA . SER A 1 329 ? 13.663 4.165 7.663 1.00 95.25 329 SER A CA 1
ATOM 2593 C C . SER A 1 329 ? 13.118 3.152 6.644 1.00 95.25 329 SER A C 1
ATOM 2595 O O . SER A 1 329 ? 13.462 3.235 5.455 1.00 95.25 329 SER A O 1
ATOM 2597 N N . ARG A 1 330 ? 12.246 2.222 7.063 1.00 96.12 330 ARG A N 1
ATOM 2598 C CA . ARG A 1 330 ? 11.574 1.247 6.191 1.00 96.12 330 ARG A CA 1
ATOM 2599 C C . ARG A 1 330 ? 10.798 1.937 5.072 1.00 96.12 330 ARG A C 1
ATOM 2601 O O . ARG A 1 330 ? 10.866 1.460 3.946 1.00 96.12 330 ARG A O 1
ATOM 2608 N N . TYR A 1 331 ? 10.214 3.112 5.311 1.00 96.12 331 TYR A N 1
ATOM 2609 C CA . TYR A 1 331 ? 9.455 3.878 4.310 1.00 96.12 331 TYR A CA 1
ATOM 2610 C C . TYR A 1 331 ? 10.320 4.782 3.419 1.00 96.12 331 TYR A C 1
ATOM 2612 O O . TYR A 1 331 ? 9.809 5.604 2.659 1.00 96.12 331 TYR A O 1
ATOM 2620 N N . SER A 1 332 ? 11.649 4.635 3.454 1.00 96.00 332 SER A N 1
ATOM 2621 C CA . SER A 1 332 ? 12.517 5.357 2.525 1.00 96.00 332 SER A CA 1
ATOM 2622 C C . SER A 1 332 ? 12.266 4.940 1.071 1.00 96.00 332 SER A C 1
ATOM 2624 O O . SER A 1 332 ? 12.051 3.766 0.761 1.00 96.00 332 SER A O 1
ATOM 2626 N N . VAL A 1 333 ? 12.421 5.887 0.139 1.00 94.94 333 VAL A N 1
ATOM 2627 C CA . VAL A 1 333 ? 12.313 5.619 -1.310 1.00 94.94 333 VAL A CA 1
ATOM 2628 C C . VAL A 1 333 ? 13.214 4.454 -1.741 1.00 94.94 333 VAL A C 1
ATOM 2630 O O . VAL A 1 333 ? 12.880 3.702 -2.649 1.00 94.94 333 VAL A O 1
ATOM 2633 N N . GLU A 1 334 ? 14.378 4.284 -1.106 1.00 96.81 334 GLU A N 1
ATOM 2634 C CA . GLU A 1 334 ? 15.288 3.189 -1.453 1.00 96.81 334 GLU A CA 1
ATOM 2635 C C . GLU A 1 334 ? 14.715 1.817 -1.085 1.00 96.81 334 GLU A C 1
ATOM 2637 O O . GLU A 1 334 ? 14.867 0.869 -1.855 1.00 96.81 334 GLU A O 1
ATOM 2642 N N . ASN A 1 335 ? 14.030 1.713 0.051 1.00 97.75 335 ASN A N 1
ATOM 2643 C CA . ASN A 1 335 ? 13.417 0.472 0.503 1.00 97.75 335 ASN A CA 1
ATOM 2644 C C . ASN A 1 335 ? 12.171 0.115 -0.321 1.00 97.75 335 ASN A C 1
ATOM 2646 O O . ASN A 1 335 ? 12.025 -1.047 -0.699 1.00 97.75 335 ASN A O 1
ATOM 2650 N N . PHE A 1 336 ? 11.382 1.104 -0.754 1.00 97.88 336 PHE A N 1
ATOM 2651 C CA . PHE A 1 336 ? 10.349 0.894 -1.778 1.00 97.88 336 PHE A CA 1
ATOM 2652 C C . PHE A 1 336 ? 10.935 0.347 -3.088 1.00 97.88 336 PHE A C 1
ATOM 2654 O O . PHE A 1 336 ? 10.405 -0.604 -3.660 1.00 97.88 336 PHE A O 1
ATOM 2661 N N . LEU A 1 337 ? 12.060 0.893 -3.566 1.00 97.94 337 LEU A N 1
ATOM 2662 C CA . LEU A 1 337 ? 12.718 0.398 -4.783 1.00 97.94 337 LEU A CA 1
ATOM 2663 C C . LEU A 1 337 ? 13.295 -1.017 -4.616 1.00 97.94 337 LEU A C 1
ATOM 2665 O O . LEU A 1 337 ? 13.272 -1.791 -5.574 1.00 97.94 337 LEU A O 1
ATOM 2669 N N . ARG A 1 338 ? 13.788 -1.374 -3.420 1.00 98.19 338 ARG A N 1
ATOM 2670 C CA . ARG A 1 338 ? 14.219 -2.746 -3.094 1.00 98.19 338 ARG A CA 1
ATOM 2671 C C . ARG A 1 338 ? 13.047 -3.726 -3.153 1.00 98.19 338 ARG A C 1
ATOM 2673 O O . ARG A 1 338 ? 13.185 -4.765 -3.799 1.00 98.19 338 ARG A O 1
ATOM 2680 N N . ALA A 1 339 ? 11.913 -3.374 -2.543 1.00 98.44 339 ALA A N 1
ATOM 2681 C CA . ALA A 1 339 ? 10.691 -4.175 -2.593 1.00 98.44 339 ALA A CA 1
ATOM 2682 C C . ALA A 1 339 ? 10.219 -4.358 -4.044 1.00 98.44 339 ALA A C 1
ATOM 2684 O O . ALA A 1 339 ? 10.095 -5.486 -4.520 1.00 98.44 339 ALA A O 1
ATOM 2685 N N . LYS A 1 340 ? 10.077 -3.255 -4.796 1.00 98.50 340 LYS A N 1
ATOM 2686 C CA . LYS A 1 340 ? 9.695 -3.277 -6.218 1.00 98.50 340 LYS A CA 1
ATOM 2687 C C . LYS A 1 340 ? 10.596 -4.197 -7.033 1.00 98.50 340 LYS A C 1
ATOM 2689 O O . LYS A 1 340 ? 10.090 -5.071 -7.722 1.00 98.50 340 LYS A O 1
ATOM 2694 N N . ALA A 1 341 ? 11.918 -4.045 -6.940 1.00 98.56 341 ALA A N 1
ATOM 2695 C CA . ALA A 1 341 ? 12.847 -4.880 -7.698 1.00 98.56 341 ALA A CA 1
ATOM 2696 C C . ALA A 1 341 ? 12.689 -6.371 -7.370 1.00 98.56 341 ALA A C 1
ATOM 2698 O O . ALA A 1 341 ? 12.612 -7.183 -8.288 1.00 98.56 341 ALA A O 1
ATOM 2699 N N . ARG A 1 342 ? 12.580 -6.730 -6.082 1.00 98.56 342 ARG A N 1
ATOM 2700 C CA . ARG A 1 342 ? 12.363 -8.120 -5.657 1.00 98.56 342 ARG A CA 1
ATOM 2701 C C . ARG A 1 342 ? 11.105 -8.714 -6.288 1.00 98.56 342 ARG A C 1
ATOM 2703 O O . ARG A 1 342 ? 11.174 -9.793 -6.872 1.00 98.56 342 ARG A O 1
ATOM 2710 N N . TYR A 1 343 ? 9.977 -8.022 -6.174 1.00 98.62 343 TYR A N 1
ATOM 2711 C CA . TYR A 1 343 ? 8.690 -8.554 -6.619 1.00 98.62 343 TYR A CA 1
ATOM 2712 C C . TYR A 1 343 ? 8.490 -8.456 -8.138 1.00 98.62 343 TYR A C 1
ATOM 2714 O O . TYR A 1 343 ? 7.839 -9.320 -8.720 1.00 98.62 343 TYR A O 1
ATOM 2722 N N . LEU A 1 344 ? 9.139 -7.500 -8.809 1.00 98.69 344 LEU A N 1
ATOM 2723 C CA . LEU A 1 344 ? 9.268 -7.496 -10.268 1.00 98.69 344 LEU A CA 1
ATOM 2724 C C . LEU A 1 344 ? 10.000 -8.755 -10.752 1.00 98.69 344 LEU A C 1
ATOM 2726 O O . LEU A 1 344 ? 9.505 -9.433 -11.647 1.00 98.69 344 LEU A O 1
ATOM 2730 N N . ILE A 1 345 ? 11.138 -9.102 -10.137 1.00 98.62 345 ILE A N 1
ATOM 2731 C CA . ILE A 1 345 ? 11.933 -10.292 -10.492 1.00 98.62 345 ILE A CA 1
ATOM 2732 C C . ILE A 1 345 ? 11.150 -11.590 -10.265 1.00 98.62 345 ILE A C 1
ATOM 2734 O O . ILE A 1 345 ? 11.185 -12.488 -11.103 1.00 98.62 345 ILE A O 1
ATOM 2738 N N . GLN A 1 346 ? 10.424 -11.691 -9.151 1.00 97.94 346 GLN A N 1
ATOM 2739 C CA . GLN A 1 346 ? 9.643 -12.889 -8.825 1.00 97.94 346 GLN A CA 1
ATOM 2740 C C . GLN A 1 346 ? 8.387 -13.057 -9.696 1.00 97.94 346 GLN A C 1
ATOM 2742 O O . GLN A 1 346 ? 7.940 -14.188 -9.894 1.00 97.94 346 GLN A O 1
ATOM 2747 N N . GLY A 1 347 ? 7.835 -11.954 -10.213 1.00 97.56 347 GLY A N 1
ATOM 2748 C CA . GLY A 1 347 ? 6.608 -11.932 -11.006 1.00 97.56 347 GLY A CA 1
ATOM 2749 C C . GLY A 1 347 ? 6.825 -11.435 -12.440 1.00 97.56 347 GLY A C 1
ATOM 2750 O O . GLY A 1 347 ? 7.266 -12.225 -13.271 1.00 97.56 347 GLY A O 1
ATOM 2751 N N . PRO A 1 348 ? 6.513 -10.162 -12.765 1.00 97.50 348 PRO A N 1
ATOM 2752 C CA . PRO A 1 348 ? 6.519 -9.631 -14.138 1.00 97.50 348 PRO A CA 1
ATOM 2753 C C . PRO A 1 348 ? 7.758 -9.917 -15.001 1.00 97.50 348 PRO A C 1
ATOM 2755 O O . PRO A 1 348 ? 7.645 -10.051 -16.225 1.00 97.50 348 PRO A O 1
ATOM 2758 N N . LEU A 1 349 ? 8.940 -9.998 -14.382 1.00 98.31 349 LEU A N 1
ATOM 2759 C CA . LEU A 1 349 ? 10.214 -10.233 -15.066 1.00 98.31 349 LEU A CA 1
ATOM 2760 C C . LEU A 1 349 ? 10.588 -11.719 -15.167 1.00 98.31 349 LEU A C 1
ATOM 2762 O O . LEU A 1 349 ? 11.587 -12.060 -15.801 1.00 98.31 349 LEU A O 1
ATOM 2766 N N . ARG A 1 350 ? 9.812 -12.618 -14.556 1.00 97.31 350 ARG A N 1
ATOM 2767 C CA . ARG A 1 350 ? 10.097 -14.051 -14.566 1.00 97.31 350 ARG A CA 1
ATOM 2768 C C . ARG A 1 350 ? 10.054 -14.591 -15.997 1.00 97.31 350 ARG A C 1
ATOM 2770 O O . ARG A 1 350 ? 9.046 -14.475 -16.686 1.00 97.31 350 ARG A O 1
ATOM 2777 N N . GLY A 1 351 ? 11.154 -15.209 -16.428 1.00 96.94 351 GLY A N 1
ATOM 2778 C CA . GLY A 1 351 ? 11.284 -15.784 -17.772 1.00 96.94 351 GLY A CA 1
ATOM 2779 C C . GLY A 1 351 ? 11.471 -14.759 -18.896 1.00 96.94 351 GLY A C 1
ATOM 2780 O O . GLY A 1 351 ? 11.409 -15.139 -20.064 1.00 96.94 351 GLY A O 1
ATOM 2781 N N . ARG A 1 352 ? 11.687 -13.478 -18.571 1.00 98.12 352 ARG A N 1
ATOM 2782 C CA . ARG A 1 352 ? 12.083 -12.457 -19.550 1.00 98.12 352 ARG A CA 1
ATOM 2783 C C . ARG A 1 352 ? 13.562 -12.607 -19.876 1.00 98.12 352 ARG A C 1
ATOM 2785 O O . ARG A 1 352 ? 14.364 -12.832 -18.974 1.00 98.12 352 ARG A O 1
ATOM 2792 N N . ASP A 1 353 ? 13.917 -12.449 -21.143 1.00 98.06 353 ASP A N 1
ATOM 2793 C CA . ASP A 1 353 ? 15.304 -12.486 -21.629 1.00 98.06 353 ASP A CA 1
ATOM 2794 C C . ASP A 1 353 ? 15.922 -11.084 -21.771 1.00 98.06 353 ASP A C 1
ATOM 2796 O O . ASP A 1 353 ? 17.132 -10.957 -21.957 1.00 98.06 353 ASP A O 1
ATOM 2800 N N . ALA A 1 354 ? 15.115 -10.030 -21.615 1.00 98.44 354 ALA A N 1
ATOM 2801 C CA . ALA A 1 354 ? 15.561 -8.644 -21.640 1.00 98.44 354 ALA A CA 1
ATOM 2802 C C . ALA A 1 354 ? 14.667 -7.712 -20.816 1.00 98.44 354 ALA A C 1
ATOM 2804 O O . ALA A 1 354 ? 13.444 -7.727 -20.926 1.00 98.44 354 ALA A O 1
ATOM 2805 N N . VAL A 1 355 ? 15.296 -6.825 -20.047 1.00 98.69 355 VAL A N 1
ATOM 2806 C CA . VAL A 1 355 ? 14.663 -5.717 -19.328 1.00 98.69 355 VAL A CA 1
ATOM 2807 C C . VAL A 1 355 ? 15.185 -4.400 -19.883 1.00 98.69 355 VAL A C 1
ATOM 2809 O O . VAL A 1 355 ? 16.387 -4.122 -19.843 1.00 98.69 355 VAL A O 1
ATOM 2812 N N . ILE A 1 356 ? 14.269 -3.566 -20.364 1.00 98.62 356 ILE A N 1
ATOM 2813 C CA . ILE A 1 356 ? 14.548 -2.217 -20.854 1.00 98.62 356 ILE A CA 1
ATOM 2814 C C . ILE A 1 356 ? 13.949 -1.218 -19.865 1.00 98.62 356 ILE A C 1
ATOM 2816 O O . ILE A 1 356 ? 12.747 -1.222 -19.614 1.00 98.62 356 ILE A O 1
ATOM 2820 N N . VAL A 1 357 ? 14.763 -0.337 -19.289 1.00 98.50 357 VAL A N 1
ATOM 2821 C CA . VAL A 1 357 ? 14.270 0.669 -18.334 1.00 98.50 357 VAL A CA 1
ATOM 2822 C C . VAL A 1 357 ? 14.012 1.986 -19.057 1.00 98.50 357 VAL A C 1
ATOM 2824 O O . VAL A 1 357 ? 14.944 2.688 -19.444 1.00 98.50 357 VAL A O 1
ATOM 2827 N N . TRP A 1 358 ? 12.746 2.368 -19.205 1.00 97.94 358 TRP A N 1
ATOM 2828 C CA . TRP A 1 358 ? 12.394 3.691 -19.706 1.00 97.94 358 TRP A CA 1
ATOM 2829 C C . TRP A 1 358 ? 12.563 4.728 -18.594 1.00 97.94 358 TRP A C 1
ATOM 2831 O O . TRP A 1 358 ? 11.780 4.789 -17.650 1.00 97.94 358 TRP A O 1
ATOM 2841 N N . GLY A 1 359 ? 13.600 5.552 -18.716 1.00 96.12 359 GLY A N 1
ATOM 2842 C CA . GLY A 1 359 ? 14.024 6.569 -17.762 1.00 96.12 359 GLY A CA 1
ATOM 2843 C C . GLY A 1 359 ? 15.445 6.317 -17.260 1.00 96.12 359 GLY A C 1
ATOM 2844 O O . GLY A 1 359 ? 15.648 5.563 -16.312 1.00 96.12 359 GLY A O 1
ATOM 2845 N N . ALA A 1 360 ? 16.446 7.013 -17.805 1.00 93.50 360 ALA A N 1
ATOM 2846 C CA . ALA A 1 360 ? 17.834 6.933 -17.328 1.00 93.50 360 ALA A CA 1
ATOM 2847 C C . ALA A 1 360 ? 18.151 7.944 -16.199 1.00 93.50 360 ALA A C 1
ATOM 2849 O O . ALA A 1 360 ? 19.316 8.132 -15.825 1.00 93.50 360 ALA A O 1
ATOM 2850 N N . GLY A 1 361 ? 17.118 8.607 -15.665 1.00 92.38 361 GLY A N 1
ATOM 2851 C CA . GLY A 1 361 ? 17.185 9.564 -14.558 1.00 92.38 361 GLY A CA 1
ATOM 2852 C C . GLY A 1 361 ? 17.334 8.922 -13.173 1.00 92.38 361 GLY A C 1
ATOM 2853 O O . GLY A 1 361 ? 17.741 7.769 -13.026 1.00 92.38 361 GLY A O 1
ATOM 2854 N N . GLN A 1 362 ? 17.013 9.681 -12.119 1.00 93.62 362 GLN A N 1
ATOM 2855 C CA . GLN A 1 362 ? 17.242 9.260 -10.731 1.00 93.62 362 GLN A CA 1
ATOM 2856 C C . GLN A 1 362 ? 16.524 7.946 -10.380 1.00 93.62 362 GLN A C 1
ATOM 2858 O O . GLN A 1 362 ? 17.157 7.066 -9.796 1.00 93.62 362 GLN A O 1
ATOM 2863 N N . MET A 1 363 ? 15.242 7.807 -10.741 1.00 94.69 363 MET A N 1
ATOM 2864 C CA . MET A 1 363 ? 14.435 6.626 -10.407 1.00 94.69 363 MET A CA 1
ATOM 2865 C C . MET A 1 363 ? 14.933 5.379 -11.138 1.00 94.69 363 MET A C 1
ATOM 2867 O O . MET A 1 363 ? 15.363 4.433 -10.480 1.00 94.69 363 MET A O 1
ATOM 2871 N N . GLY A 1 364 ? 15.014 5.402 -12.472 1.00 96.19 364 GLY A N 1
ATOM 2872 C CA . GLY A 1 364 ? 15.536 4.262 -13.233 1.00 96.19 364 GLY A CA 1
ATOM 2873 C C . GLY A 1 364 ? 16.984 3.893 -12.894 1.00 96.19 364 GLY A C 1
ATOM 2874 O O . GLY A 1 364 ? 17.317 2.709 -12.831 1.00 96.19 364 GLY A O 1
ATOM 2875 N N . ARG A 1 365 ? 17.856 4.853 -12.545 1.00 95.50 365 ARG A N 1
ATOM 2876 C CA . ARG A 1 365 ? 19.220 4.558 -12.055 1.00 95.50 365 ARG A CA 1
ATOM 2877 C C . ARG A 1 365 ? 19.227 3.808 -10.717 1.00 95.50 365 ARG A C 1
ATOM 2879 O O . ARG A 1 365 ? 20.096 2.954 -10.498 1.00 95.50 365 ARG A O 1
ATOM 2886 N N . ARG A 1 366 ? 18.330 4.174 -9.798 1.00 97.00 366 ARG A N 1
ATOM 2887 C CA . ARG A 1 366 ? 18.233 3.562 -8.464 1.00 97.00 366 ARG A CA 1
ATOM 2888 C C . ARG A 1 366 ? 17.555 2.199 -8.540 1.00 97.00 366 ARG A C 1
ATOM 2890 O O . ARG A 1 366 ? 18.123 1.240 -8.037 1.00 97.00 366 ARG A O 1
ATOM 2897 N N . LEU A 1 367 ? 16.439 2.084 -9.263 1.00 98.00 367 LEU A N 1
ATOM 2898 C CA . LEU A 1 367 ? 15.759 0.807 -9.489 1.00 98.00 367 LEU A CA 1
ATOM 2899 C C . LEU A 1 367 ? 16.674 -0.207 -10.184 1.00 98.00 367 LEU A C 1
ATOM 2901 O O . LEU A 1 367 ? 16.839 -1.325 -9.702 1.00 98.00 367 LEU A O 1
ATOM 2905 N N . SER A 1 368 ? 17.352 0.202 -11.264 1.00 97.81 368 SER A N 1
ATOM 2906 C CA . SER A 1 368 ? 18.261 -0.684 -12.006 1.00 97.81 368 SER A CA 1
ATOM 2907 C C . SER A 1 368 ? 19.421 -1.221 -11.163 1.00 97.81 368 SER A C 1
ATOM 2909 O O . SER A 1 368 ? 19.969 -2.268 -11.488 1.00 97.81 368 SER A O 1
ATOM 2911 N N . LYS A 1 369 ? 19.783 -0.551 -10.055 1.00 97.69 369 LYS A N 1
ATOM 2912 C CA . LYS A 1 369 ? 20.758 -1.074 -9.084 1.00 97.69 369 LYS A CA 1
ATOM 2913 C C . LYS A 1 369 ? 20.302 -2.413 -8.517 1.00 97.69 369 LYS A C 1
ATOM 2915 O O . LYS A 1 369 ? 21.088 -3.351 -8.453 1.00 97.69 369 LYS A O 1
ATOM 2920 N N . HIS A 1 370 ? 19.047 -2.460 -8.083 1.00 98.12 370 HIS A N 1
ATOM 2921 C CA . HIS A 1 370 ? 18.466 -3.616 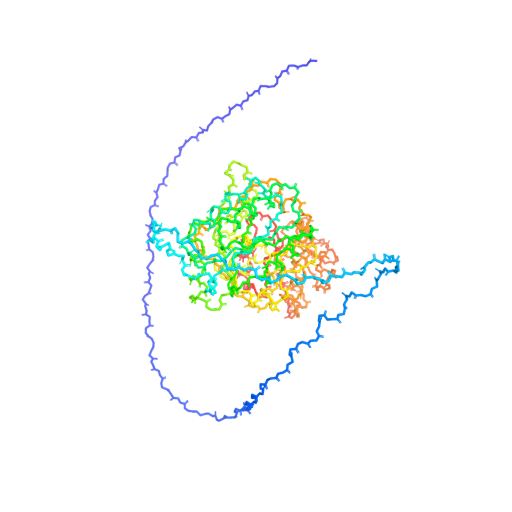-7.415 1.00 98.12 370 HIS A CA 1
ATOM 2922 C C . HIS A 1 370 ? 18.064 -4.689 -8.416 1.00 98.12 370 HIS A C 1
ATOM 2924 O O . HIS A 1 370 ? 18.242 -5.862 -8.119 1.00 98.12 370 HIS A O 1
ATOM 2930 N N . LEU A 1 371 ? 17.629 -4.292 -9.618 1.00 98.38 371 LEU A N 1
ATOM 2931 C CA . LEU A 1 371 ? 17.383 -5.225 -10.720 1.00 98.38 371 LEU A CA 1
ATOM 2932 C C . LEU A 1 371 ? 18.655 -5.992 -11.103 1.00 98.38 371 LEU A C 1
ATOM 2934 O O . LEU A 1 371 ? 18.633 -7.215 -11.119 1.00 98.38 371 LEU A O 1
ATOM 2938 N N . VAL A 1 372 ? 19.780 -5.296 -11.316 1.00 97.69 372 VAL A N 1
ATOM 2939 C CA . VAL A 1 372 ? 21.068 -5.945 -11.632 1.00 97.69 372 VAL A CA 1
ATOM 2940 C C . VAL A 1 372 ? 21.554 -6.819 -10.475 1.00 97.69 372 VAL A C 1
ATOM 2942 O O . VAL A 1 372 ? 22.038 -7.920 -10.702 1.00 97.69 372 VAL A O 1
ATOM 2945 N N . ARG A 1 373 ? 21.402 -6.362 -9.223 1.00 97.31 373 ARG A N 1
ATOM 2946 C CA . ARG A 1 373 ? 21.764 -7.167 -8.043 1.00 97.31 373 ARG A CA 1
ATOM 2947 C C . ARG A 1 373 ? 20.936 -8.451 -7.934 1.00 97.31 373 ARG A C 1
ATOM 2949 O O . ARG A 1 373 ? 21.434 -9.431 -7.399 1.00 97.31 373 ARG A O 1
ATOM 2956 N N . GLY A 1 374 ? 19.685 -8.419 -8.382 1.00 97.19 374 GLY A N 1
ATOM 2957 C CA . GLY A 1 374 ? 18.811 -9.585 -8.463 1.00 97.19 374 GLY A CA 1
ATOM 2958 C C . GLY A 1 374 ? 18.862 -10.296 -9.817 1.00 97.19 374 GLY A C 1
ATOM 2959 O O . GLY A 1 374 ? 17.915 -11.000 -10.142 1.00 97.19 374 GLY A O 1
ATOM 2960 N N . GLU A 1 375 ? 19.927 -10.082 -10.598 1.00 97.12 375 GLU A N 1
ATOM 2961 C CA . GLU A 1 375 ? 20.215 -10.790 -11.854 1.00 97.12 375 GLU A CA 1
ATOM 2962 C C . GLU A 1 375 ? 19.158 -10.611 -12.959 1.00 97.12 375 GLU A C 1
ATOM 2964 O O . GLU A 1 375 ? 19.075 -11.405 -13.894 1.00 97.12 375 GLU A O 1
ATOM 2969 N N . ALA A 1 376 ? 18.367 -9.536 -12.910 1.00 97.94 376 ALA A N 1
ATOM 2970 C CA . ALA A 1 376 ? 17.482 -9.195 -14.019 1.00 97.94 376 ALA A CA 1
ATOM 2971 C C . ALA A 1 376 ? 18.313 -8.844 -15.274 1.00 97.94 376 ALA A C 1
ATOM 2973 O O . ALA A 1 376 ? 19.280 -8.076 -15.157 1.00 97.94 376 ALA A O 1
ATOM 2974 N N . PRO A 1 377 ? 17.931 -9.320 -16.476 1.00 97.62 377 PRO A N 1
ATOM 2975 C CA . PRO A 1 377 ? 18.704 -9.124 -17.702 1.00 97.62 377 PRO A CA 1
ATOM 2976 C C . PRO A 1 377 ? 18.534 -7.698 -18.246 1.00 97.62 377 PRO A C 1
ATOM 2978 O O . PRO A 1 377 ? 17.830 -7.461 -19.221 1.00 97.62 377 PRO A O 1
ATOM 2981 N N . LEU A 1 378 ? 19.138 -6.707 -17.590 1.00 98.31 378 LEU A N 1
ATOM 2982 C CA . LEU A 1 378 ? 19.089 -5.305 -18.007 1.00 98.31 378 LEU A CA 1
ATOM 2983 C C . LEU A 1 378 ? 19.902 -5.095 -19.291 1.00 98.31 378 LEU A C 1
ATOM 2985 O O . LEU A 1 378 ? 21.130 -5.142 -19.256 1.00 98.31 378 LEU A O 1
ATOM 2989 N N . VAL A 1 379 ? 19.221 -4.793 -20.398 1.00 98.31 379 VAL A N 1
ATOM 2990 C CA . VAL A 1 379 ? 19.863 -4.675 -21.720 1.00 98.31 379 VAL A CA 1
ATOM 2991 C C . VAL A 1 379 ? 19.950 -3.246 -22.239 1.00 98.31 379 VAL A C 1
ATOM 2993 O O . VAL A 1 379 ? 20.853 -2.948 -23.013 1.00 98.31 379 VAL A O 1
ATOM 2996 N N . ALA A 1 380 ? 19.050 -2.350 -21.823 1.00 98.44 380 ALA A N 1
ATOM 2997 C CA . ALA A 1 380 ? 19.041 -0.960 -22.279 1.00 98.44 380 ALA A CA 1
ATOM 2998 C C . ALA A 1 380 ? 18.281 -0.028 -21.328 1.00 98.44 380 ALA A C 1
ATOM 3000 O O . ALA A 1 380 ? 17.455 -0.452 -20.515 1.00 98.44 380 ALA A O 1
ATOM 3001 N N . PHE A 1 381 ? 18.529 1.269 -21.487 1.00 98.56 381 PHE A N 1
ATOM 3002 C CA . PHE A 1 381 ? 17.676 2.338 -20.982 1.00 98.56 381 PHE A CA 1
ATOM 3003 C C . PHE A 1 381 ? 17.097 3.144 -22.140 1.00 98.56 381 PHE A C 1
ATOM 3005 O O . PHE A 1 381 ? 17.794 3.364 -23.120 1.00 98.56 381 PHE A O 1
ATOM 3012 N N . VAL A 1 382 ? 15.883 3.669 -21.988 1.00 98.00 382 VAL A N 1
ATOM 3013 C CA . VAL A 1 382 ? 15.311 4.675 -22.901 1.00 98.00 382 VAL A CA 1
ATOM 3014 C C . VAL A 1 382 ? 15.315 6.036 -22.206 1.00 98.00 382 VAL A C 1
ATOM 3016 O O . VAL A 1 382 ? 14.909 6.127 -21.048 1.00 98.00 382 VAL A O 1
ATOM 3019 N N . ASP A 1 383 ? 15.763 7.104 -22.864 1.00 96.38 383 ASP A N 1
ATOM 3020 C CA . ASP A 1 383 ? 15.650 8.472 -22.331 1.00 96.38 383 ASP A CA 1
ATOM 3021 C C . ASP A 1 383 ? 15.452 9.480 -23.471 1.00 96.38 383 ASP A C 1
ATOM 3023 O O . ASP A 1 383 ? 15.980 9.296 -24.564 1.00 96.38 383 ASP A O 1
ATOM 3027 N N . ILE A 1 384 ? 14.679 10.536 -23.210 1.00 94.38 384 ILE A N 1
ATOM 3028 C CA . ILE A 1 384 ? 14.400 11.604 -24.185 1.00 94.38 384 ILE A CA 1
ATOM 3029 C C . ILE A 1 384 ? 15.484 12.686 -24.194 1.00 94.38 384 ILE A C 1
ATOM 3031 O O . ILE A 1 384 ? 15.523 13.505 -25.105 1.00 94.38 384 ILE A O 1
ATOM 3035 N N . ASP A 1 385 ? 16.332 12.734 -23.163 1.00 94.44 385 ASP A N 1
ATOM 3036 C CA . ASP A 1 385 ? 17.390 13.732 -23.053 1.00 94.44 385 ASP A CA 1
ATOM 3037 C C . ASP A 1 385 ? 18.532 13.404 -24.032 1.00 94.44 385 ASP A C 1
ATOM 3039 O O . ASP A 1 385 ? 19.260 12.425 -23.807 1.00 94.44 385 ASP A O 1
ATOM 3043 N N . PRO A 1 386 ? 18.751 14.223 -25.081 1.00 94.31 386 PRO A N 1
ATOM 3044 C CA . PRO A 1 386 ? 19.774 13.956 -26.090 1.00 94.31 386 PRO A CA 1
ATOM 3045 C C . PRO A 1 386 ? 21.185 13.933 -25.494 1.00 94.31 386 PRO A C 1
ATOM 3047 O O . PRO A 1 386 ? 22.070 13.283 -26.040 1.00 94.31 386 PRO A O 1
ATOM 3050 N N . ASN A 1 387 ? 21.404 14.568 -24.337 1.00 95.56 387 ASN A N 1
ATOM 3051 C CA . ASN A 1 387 ? 22.699 14.535 -23.661 1.00 95.56 387 ASN A CA 1
ATOM 3052 C C . ASN A 1 387 ? 22.997 13.178 -23.016 1.00 95.56 387 ASN A C 1
ATOM 3054 O O . ASN A 1 387 ? 24.155 12.891 -22.703 1.00 95.56 387 ASN A O 1
ATOM 3058 N N . LYS A 1 388 ? 21.974 12.357 -22.753 1.00 94.81 388 LYS A N 1
ATOM 3059 C CA . LYS A 1 388 ? 22.137 11.010 -22.191 1.00 94.81 388 LYS A CA 1
ATOM 3060 C C . LYS A 1 388 ? 22.184 9.939 -23.270 1.00 94.81 388 LYS A C 1
ATOM 3062 O O . LYS A 1 388 ? 22.869 8.939 -23.064 1.00 94.81 388 LYS A O 1
ATOM 3067 N N . VAL A 1 389 ? 21.458 10.130 -24.369 1.00 96.31 389 VAL A N 1
ATOM 3068 C CA . VAL A 1 389 ? 21.419 9.187 -25.491 1.00 96.31 389 VAL A CA 1
ATOM 3069 C C . VAL A 1 389 ? 22.834 8.933 -26.027 1.00 96.31 389 VAL A C 1
ATOM 3071 O O . VAL A 1 389 ? 23.665 9.836 -26.089 1.00 96.31 389 VAL A O 1
ATOM 3074 N N . GLY A 1 390 ? 23.136 7.671 -26.340 1.00 94.88 390 GLY A N 1
ATOM 3075 C CA . GLY A 1 390 ? 24.459 7.222 -26.787 1.00 94.88 390 GLY A CA 1
ATOM 3076 C C . GLY A 1 390 ? 25.463 6.968 -25.657 1.00 94.88 390 GLY A C 1
ATOM 3077 O O . GLY A 1 390 ? 26.503 6.356 -25.888 1.00 94.88 390 GLY A O 1
ATOM 3078 N N . ARG A 1 391 ? 25.162 7.375 -24.416 1.00 97.12 391 ARG A N 1
ATOM 3079 C CA . ARG A 1 391 ? 25.962 7.001 -23.238 1.00 97.12 391 ARG A CA 1
ATOM 3080 C C . ARG A 1 391 ? 25.518 5.648 -22.690 1.00 97.12 391 ARG A C 1
ATOM 3082 O O . ARG A 1 391 ? 24.496 5.094 -23.081 1.00 97.12 391 ARG A O 1
ATOM 3089 N N . THR A 1 392 ? 26.261 5.140 -21.713 1.00 96.56 392 THR A N 1
ATOM 3090 C CA . THR A 1 392 ? 25.914 3.910 -20.991 1.00 96.56 392 THR A CA 1
ATOM 3091 C C . THR A 1 392 ? 25.517 4.181 -19.544 1.00 96.56 392 THR A C 1
ATOM 3093 O O . THR A 1 392 ? 26.009 5.112 -18.897 1.00 96.56 392 THR A O 1
ATOM 3096 N N . ARG A 1 393 ? 24.695 3.297 -18.984 1.00 95.00 393 ARG A N 1
ATOM 3097 C CA . ARG A 1 393 ? 24.343 3.234 -17.569 1.00 95.00 393 ARG A CA 1
ATOM 3098 C C . ARG A 1 393 ? 24.397 1.779 -17.114 1.00 95.00 393 ARG A C 1
ATOM 3100 O O . ARG A 1 393 ? 23.690 0.943 -17.649 1.00 95.00 393 ARG A O 1
ATOM 3107 N N . ARG A 1 394 ? 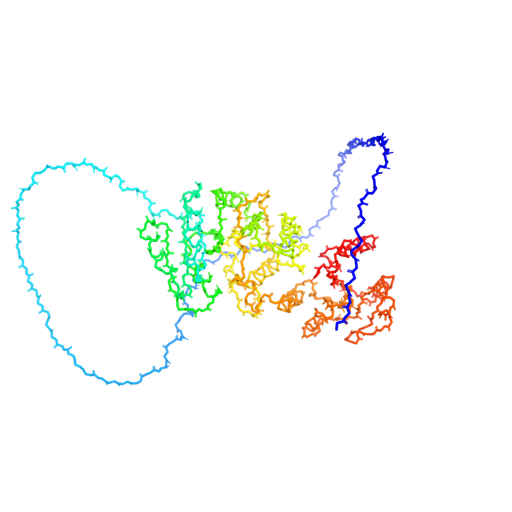25.222 1.478 -16.101 1.00 93.00 394 ARG A N 1
ATOM 3108 C CA . ARG A 1 394 ? 25.446 0.097 -15.611 1.00 93.00 394 ARG A CA 1
ATOM 3109 C C . ARG A 1 394 ? 25.845 -0.882 -16.729 1.00 93.00 394 ARG A C 1
ATOM 3111 O O . ARG A 1 394 ? 25.397 -2.017 -16.733 1.00 93.00 394 ARG A O 1
ATOM 3118 N N . GLY A 1 395 ? 26.637 -0.414 -17.693 1.00 93.31 395 GLY A N 1
ATOM 3119 C CA . GLY A 1 395 ? 27.029 -1.202 -18.866 1.00 93.31 395 GLY A CA 1
ATOM 3120 C C . GLY A 1 395 ? 25.971 -1.290 -19.973 1.00 93.31 395 GLY A C 1
ATOM 3121 O O . GLY A 1 395 ? 26.331 -1.609 -21.097 1.00 93.31 395 GLY A O 1
ATOM 3122 N N . ALA A 1 396 ? 24.710 -0.936 -19.712 1.00 97.00 396 ALA A N 1
ATOM 3123 C CA . ALA A 1 396 ? 23.657 -0.919 -20.725 1.00 97.00 396 ALA A CA 1
ATOM 3124 C C . ALA A 1 396 ? 23.610 0.434 -21.469 1.00 97.00 396 ALA A C 1
ATOM 3126 O O . ALA A 1 396 ? 23.747 1.482 -20.826 1.00 97.00 396 ALA A O 1
ATOM 3127 N N . PRO A 1 397 ? 23.413 0.466 -22.795 1.00 98.06 397 PRO A N 1
ATOM 3128 C CA . PRO A 1 397 ? 23.282 1.709 -23.549 1.00 98.06 397 PRO A CA 1
ATOM 3129 C C . PRO A 1 397 ? 21.987 2.458 -23.223 1.00 98.06 397 PRO A C 1
ATOM 3131 O O . PRO A 1 397 ? 20.971 1.867 -22.855 1.00 98.06 397 PRO A O 1
ATOM 3134 N N . ILE A 1 398 ? 22.034 3.780 -23.376 1.00 98.56 398 ILE A N 1
ATOM 3135 C CA . ILE A 1 398 ? 20.878 4.672 -23.318 1.00 98.56 398 ILE A CA 1
ATOM 3136 C C . ILE A 1 398 ? 20.480 5.008 -24.755 1.00 98.56 398 ILE A C 1
ATOM 3138 O O . ILE A 1 398 ? 21.231 5.667 -25.477 1.00 98.56 398 ILE A O 1
ATOM 3142 N N . ILE A 1 399 ? 19.303 4.550 -25.159 1.00 98.25 399 ILE A N 1
ATOM 3143 C CA . ILE A 1 399 ? 18.768 4.680 -26.512 1.00 98.25 399 ILE A CA 1
ATOM 3144 C C . ILE A 1 399 ? 17.651 5.730 -26.546 1.00 98.25 399 ILE A C 1
ATOM 3146 O O . ILE A 1 399 ? 17.000 5.969 -25.521 1.00 98.25 399 ILE A O 1
ATOM 3150 N N . PRO A 1 400 ? 17.411 6.367 -27.701 1.00 97.56 400 PRO A N 1
ATOM 3151 C CA . PRO A 1 400 ? 16.269 7.255 -27.846 1.00 97.56 400 PRO A CA 1
ATOM 3152 C C . PRO A 1 400 ? 14.966 6.433 -27.976 1.00 97.56 400 PRO A C 1
ATOM 3154 O O . PRO A 1 400 ? 15.019 5.258 -28.363 1.00 97.56 400 PRO A O 1
ATOM 3157 N N . PRO A 1 401 ? 13.786 7.004 -27.669 1.00 96.50 401 PRO A N 1
ATOM 3158 C CA . PRO A 1 401 ? 12.503 6.301 -27.762 1.00 96.50 401 PRO A CA 1
ATOM 3159 C C . PRO A 1 401 ? 12.225 5.650 -29.117 1.00 96.50 401 PRO A C 1
ATOM 3161 O O . PRO A 1 401 ? 11.569 4.613 -29.180 1.00 96.50 401 PRO A O 1
ATOM 3164 N N . GLU A 1 402 ? 12.691 6.245 -30.209 1.00 95.50 402 GLU A N 1
ATOM 3165 C CA . GLU A 1 402 ? 12.487 5.778 -31.584 1.00 95.50 402 GLU A CA 1
ATOM 3166 C C . GLU A 1 402 ? 13.180 4.431 -31.832 1.00 95.50 402 GLU A C 1
ATOM 3168 O O . GLU A 1 402 ? 12.669 3.608 -32.586 1.00 95.50 402 GLU A O 1
ATOM 3173 N N . ALA A 1 403 ? 14.286 4.163 -31.132 1.00 96.44 403 ALA A N 1
ATOM 3174 C CA . ALA A 1 403 ? 15.040 2.917 -31.245 1.00 96.44 403 ALA A CA 1
ATOM 3175 C C . ALA A 1 403 ? 14.443 1.761 -30.420 1.00 96.44 403 ALA A C 1
ATOM 3177 O O . ALA A 1 403 ? 14.916 0.630 -30.521 1.00 96.44 403 ALA A O 1
ATOM 3178 N N . LEU A 1 404 ? 13.409 2.006 -29.600 1.00 97.38 404 LEU A N 1
ATOM 3179 C CA . LEU A 1 404 ? 12.859 0.982 -28.706 1.00 97.38 404 LEU A CA 1
ATOM 3180 C C . LEU A 1 404 ? 12.385 -0.265 -29.462 1.00 97.38 404 LEU A C 1
ATOM 3182 O O . LEU A 1 404 ? 12.632 -1.374 -29.001 1.00 97.38 404 LEU A O 1
ATOM 3186 N N . LYS A 1 405 ? 11.708 -0.101 -30.605 1.00 95.38 405 LYS A N 1
ATOM 3187 C CA . LYS A 1 405 ? 11.157 -1.238 -31.358 1.00 95.38 405 LYS A CA 1
ATOM 3188 C C . LYS A 1 405 ? 12.263 -2.122 -31.937 1.00 95.38 405 LYS A C 1
ATOM 3190 O O . LYS A 1 405 ? 12.219 -3.333 -31.768 1.00 95.38 405 LYS A O 1
ATOM 3195 N N . GLU A 1 406 ? 13.285 -1.508 -32.525 1.00 95.44 406 GLU A N 1
ATOM 3196 C CA . GLU A 1 406 ? 14.460 -2.228 -33.024 1.00 95.44 406 GLU A CA 1
ATOM 3197 C C . GLU A 1 406 ? 15.152 -3.014 -31.903 1.00 95.44 406 GLU A C 1
ATOM 3199 O O . GLU A 1 406 ? 15.557 -4.153 -32.098 1.00 95.44 406 GLU A O 1
ATOM 3204 N N . TRP A 1 407 ? 15.265 -2.423 -30.711 1.00 95.12 407 TRP A N 1
ATOM 3205 C CA . TRP A 1 407 ? 15.836 -3.097 -29.547 1.00 95.12 407 TRP A CA 1
ATOM 3206 C C . TRP A 1 407 ? 14.961 -4.228 -29.021 1.00 95.12 407 TRP A C 1
ATOM 3208 O O . TRP A 1 407 ? 15.486 -5.278 -28.670 1.00 95.12 407 TRP A O 1
ATOM 3218 N N . TRP A 1 408 ? 13.648 -4.019 -28.975 1.00 97.12 408 TRP A N 1
ATOM 3219 C CA . TRP A 1 408 ? 12.669 -5.025 -28.577 1.00 97.12 408 TRP A CA 1
ATOM 3220 C C . TRP A 1 408 ? 12.767 -6.279 -29.451 1.00 97.12 408 TRP A C 1
ATOM 3222 O O . TRP A 1 408 ? 12.828 -7.384 -28.925 1.00 97.12 408 TRP A O 1
ATOM 3232 N N . ASP A 1 409 ? 12.881 -6.112 -30.770 1.00 97.31 409 ASP A N 1
ATOM 3233 C CA . ASP A 1 409 ? 12.892 -7.221 -31.734 1.00 97.31 409 ASP A CA 1
ATOM 3234 C C . ASP A 1 409 ? 14.176 -8.078 -31.699 1.00 97.31 409 ASP A C 1
ATOM 3236 O O . ASP A 1 409 ? 14.240 -9.125 -32.340 1.00 97.31 409 ASP A O 1
ATOM 3240 N N . ARG A 1 410 ? 15.196 -7.677 -30.924 1.00 97.81 410 ARG A N 1
ATOM 3241 C CA . ARG A 1 410 ? 16.420 -8.473 -30.695 1.00 97.81 410 ARG A CA 1
ATOM 3242 C C . ARG A 1 410 ? 16.228 -9.597 -29.679 1.00 97.81 410 ARG A C 1
ATOM 3244 O O . ARG A 1 410 ? 17.111 -10.440 -29.537 1.00 97.81 410 ARG A O 1
ATOM 3251 N N . PHE A 1 411 ? 15.118 -9.581 -28.950 1.00 98.12 411 PHE A N 1
ATOM 3252 C CA . PHE A 1 411 ? 14.847 -10.486 -27.842 1.00 98.12 411 PHE A CA 1
ATOM 3253 C C . PHE A 1 411 ? 13.535 -11.228 -28.077 1.00 98.12 411 PHE A C 1
ATOM 3255 O O . PHE A 1 411 ? 12.624 -10.728 -28.734 1.00 98.12 411 PHE A O 1
ATOM 3262 N N . SER A 1 412 ? 13.433 -12.436 -27.534 1.00 97.50 412 SER A N 1
ATOM 3263 C CA . SER A 1 412 ? 12.254 -13.288 -27.706 1.00 97.50 412 SER A CA 1
ATOM 3264 C C . SER A 1 412 ? 11.146 -12.940 -26.715 1.00 97.50 412 SER A C 1
ATOM 3266 O O . SER A 1 412 ? 9.967 -13.090 -27.033 1.00 97.50 412 SER A O 1
ATOM 3268 N N . ASN A 1 413 ? 11.503 -12.491 -25.509 1.00 97.56 413 ASN A N 1
ATOM 3269 C CA . ASN A 1 413 ? 10.554 -12.160 -24.450 1.00 97.56 413 ASN A CA 1
ATOM 3270 C C . ASN A 1 413 ? 10.987 -10.927 -23.621 1.00 97.56 413 ASN A C 1
ATOM 3272 O O . ASN A 1 413 ? 11.158 -11.027 -22.397 1.00 97.56 413 ASN A O 1
ATOM 3276 N N . PRO A 1 414 ? 11.173 -9.759 -24.260 1.00 98.31 414 PRO A N 1
ATOM 3277 C CA . PRO A 1 414 ? 11.560 -8.532 -23.573 1.00 98.31 414 PRO A CA 1
ATOM 3278 C C . PRO A 1 414 ? 10.423 -7.937 -22.726 1.00 98.31 414 PRO A C 1
ATOM 3280 O O . PRO A 1 414 ? 9.247 -8.283 -22.857 1.00 98.31 414 PRO A O 1
ATOM 3283 N N . VAL A 1 415 ? 10.784 -6.995 -21.854 1.00 98.62 415 VAL A N 1
ATOM 3284 C CA . VAL A 1 415 ? 9.849 -6.177 -21.070 1.00 98.62 415 VAL A CA 1
ATOM 3285 C C . VAL A 1 415 ? 10.384 -4.762 -20.865 1.00 98.62 415 VAL A C 1
ATOM 3287 O O . VAL A 1 415 ? 11.587 -4.557 -20.679 1.00 98.62 415 VAL A O 1
ATOM 3290 N N . VAL A 1 416 ? 9.482 -3.777 -20.850 1.00 98.62 416 VAL A N 1
ATOM 3291 C CA . VAL A 1 416 ? 9.812 -2.381 -20.530 1.00 98.62 416 VAL A CA 1
ATOM 3292 C C . VAL A 1 416 ? 9.358 -2.010 -19.113 1.00 98.62 416 VAL A C 1
ATOM 3294 O O . VAL A 1 416 ? 8.224 -2.260 -18.716 1.00 98.62 416 VAL A O 1
ATOM 3297 N N . LEU A 1 417 ? 10.225 -1.351 -18.346 1.00 98.56 417 LEU A N 1
ATOM 3298 C CA . LEU A 1 417 ? 9.892 -0.761 -17.047 1.00 98.56 417 LEU A CA 1
ATOM 3299 C C . LEU A 1 417 ? 9.954 0.765 -17.129 1.00 98.56 417 LEU A C 1
ATOM 3301 O O . LEU A 1 417 ? 11.038 1.334 -17.260 1.00 98.56 417 LEU A O 1
ATOM 3305 N N . ALA A 1 418 ? 8.809 1.437 -17.026 1.00 97.81 418 ALA A N 1
ATOM 3306 C CA . ALA A 1 418 ? 8.721 2.894 -17.040 1.00 97.81 418 ALA A CA 1
ATOM 3307 C C . ALA A 1 418 ? 9.016 3.479 -15.650 1.00 97.81 418 ALA A C 1
ATOM 3309 O O . ALA A 1 418 ? 8.162 3.493 -14.765 1.00 97.81 418 ALA A O 1
ATOM 3310 N N . ALA A 1 419 ? 10.248 3.956 -15.463 1.00 96.56 419 ALA A N 1
ATOM 3311 C CA . ALA A 1 419 ? 10.813 4.425 -14.201 1.00 96.56 419 ALA A CA 1
ATOM 3312 C C . ALA A 1 419 ? 11.090 5.942 -14.224 1.00 96.56 419 ALA A C 1
ATOM 3314 O O . ALA A 1 419 ? 12.235 6.387 -14.059 1.00 96.56 419 ALA A O 1
ATOM 3315 N N . VAL A 1 420 ? 10.042 6.749 -14.433 1.00 92.69 420 VAL A N 1
ATOM 3316 C CA . VAL A 1 420 ? 10.129 8.216 -14.549 1.00 92.69 420 VAL A CA 1
ATOM 3317 C C . VAL A 1 420 ? 9.212 8.905 -13.537 1.00 92.69 420 VAL A C 1
ATOM 3319 O O . VAL A 1 420 ? 8.002 8.889 -13.695 1.00 92.69 420 VAL A O 1
ATOM 3322 N N . GLY A 1 421 ? 9.802 9.588 -12.549 1.00 83.94 421 GLY A N 1
ATOM 3323 C CA . GLY A 1 421 ? 9.057 10.300 -11.495 1.00 83.94 421 GLY A CA 1
ATOM 3324 C C . GLY A 1 421 ? 8.616 11.729 -11.847 1.00 83.94 421 GLY A C 1
ATOM 3325 O O . GLY A 1 421 ? 8.092 12.444 -10.997 1.00 83.94 421 GLY A O 1
ATOM 3326 N N . SER A 1 422 ? 8.863 12.198 -13.073 1.00 86.75 422 SER A N 1
ATOM 3327 C CA . SER A 1 422 ? 8.443 13.536 -13.507 1.00 86.75 422 SER A CA 1
ATOM 3328 C C . SER A 1 422 ? 6.926 13.588 -13.719 1.00 86.75 422 SER A C 1
ATOM 3330 O O . SER A 1 422 ? 6.356 12.729 -14.394 1.00 86.75 422 SER A O 1
ATOM 3332 N N . ARG A 1 423 ? 6.266 14.625 -13.184 1.00 83.25 423 ARG A N 1
ATOM 3333 C CA . ARG A 1 423 ? 4.811 14.816 -13.309 1.00 83.25 423 ARG A CA 1
ATOM 3334 C C . ARG A 1 423 ? 4.387 14.795 -14.784 1.00 83.25 423 ARG A C 1
ATOM 3336 O O . ARG A 1 423 ? 4.997 15.454 -15.617 1.00 83.25 423 ARG A O 1
ATOM 3343 N N . GLY A 1 424 ? 3.357 14.013 -15.105 1.00 86.38 424 GLY A N 1
ATOM 3344 C CA . GLY A 1 424 ? 2.828 13.863 -16.468 1.00 86.38 424 GLY A CA 1
ATOM 3345 C C . GLY A 1 424 ? 3.612 12.908 -17.382 1.00 86.38 424 GLY A C 1
ATOM 3346 O O . GLY A 1 424 ? 3.023 12.362 -18.311 1.00 86.38 424 GLY A O 1
ATOM 3347 N N . ALA A 1 425 ? 4.885 12.610 -17.095 1.00 90.50 425 ALA A N 1
ATOM 3348 C CA . ALA A 1 425 ? 5.712 11.771 -17.969 1.00 90.50 425 ALA A CA 1
ATOM 3349 C C . ALA A 1 425 ? 5.150 10.352 -18.141 1.00 90.50 425 ALA A C 1
ATOM 3351 O O . ALA A 1 425 ? 5.157 9.813 -19.241 1.00 90.50 425 ALA A O 1
ATOM 3352 N N . ARG A 1 426 ? 4.594 9.765 -17.077 1.00 91.88 426 ARG A N 1
ATOM 3353 C CA . ARG A 1 426 ? 3.974 8.433 -17.121 1.00 91.88 426 ARG A CA 1
ATOM 3354 C C . ARG A 1 426 ? 2.799 8.346 -18.100 1.00 91.88 426 ARG A C 1
ATOM 3356 O O . ARG A 1 426 ? 2.661 7.334 -18.776 1.00 91.88 426 ARG A O 1
ATOM 3363 N N . ALA A 1 427 ? 1.981 9.396 -18.206 1.00 92.31 427 ALA A N 1
ATOM 3364 C CA . ALA A 1 427 ? 0.874 9.431 -19.163 1.00 92.31 427 ALA A CA 1
ATOM 3365 C C . ALA A 1 427 ? 1.390 9.475 -20.609 1.00 92.31 427 ALA A C 1
ATOM 3367 O O . ALA A 1 427 ? 0.923 8.702 -21.439 1.00 92.31 427 ALA A O 1
ATOM 3368 N N . LEU A 1 428 ? 2.414 10.294 -20.871 1.00 94.19 428 LEU A N 1
ATOM 3369 C CA . LEU A 1 428 ? 3.060 10.385 -22.184 1.00 94.19 428 LEU A CA 1
ATOM 3370 C C . LEU A 1 428 ? 3.742 9.069 -22.589 1.00 94.19 428 LEU A C 1
ATOM 3372 O O . LEU A 1 428 ? 3.625 8.635 -23.730 1.00 94.19 428 LEU A O 1
ATOM 3376 N N . ILE A 1 429 ? 4.434 8.406 -21.655 1.00 95.25 429 ILE A N 1
ATOM 3377 C CA . ILE A 1 429 ? 5.068 7.101 -21.907 1.00 95.25 429 ILE A CA 1
ATOM 3378 C C . ILE A 1 429 ? 4.006 6.042 -22.205 1.00 95.25 429 ILE A C 1
ATOM 3380 O O . ILE A 1 429 ? 4.163 5.277 -23.152 1.00 95.25 429 ILE A O 1
ATOM 3384 N N . ARG A 1 430 ? 2.911 6.020 -21.436 1.00 95.12 430 ARG A N 1
ATOM 3385 C CA . ARG A 1 430 ? 1.784 5.110 -21.666 1.00 95.12 430 ARG A CA 1
ATOM 3386 C C . ARG A 1 430 ? 1.188 5.303 -23.058 1.00 95.12 430 ARG A C 1
ATOM 3388 O O . ARG A 1 430 ? 1.043 4.333 -23.790 1.00 95.12 430 ARG A O 1
ATOM 3395 N N . GLU A 1 431 ? 0.888 6.540 -23.440 1.00 95.81 431 GLU A N 1
ATOM 3396 C CA . GLU A 1 431 ? 0.378 6.869 -24.776 1.00 95.81 431 GLU A CA 1
ATOM 3397 C C . GLU A 1 431 ? 1.355 6.432 -25.882 1.00 95.81 431 GLU A C 1
ATOM 3399 O O . GLU A 1 431 ? 0.956 5.805 -26.866 1.00 95.81 431 GLU A O 1
ATOM 3404 N N . ASN A 1 432 ? 2.653 6.682 -25.692 1.00 95.12 432 ASN A N 1
ATOM 3405 C CA . ASN A 1 432 ? 3.689 6.287 -26.642 1.00 95.12 432 ASN A CA 1
ATOM 3406 C C . ASN A 1 432 ? 3.798 4.761 -26.805 1.00 95.12 432 ASN A C 1
ATOM 3408 O O . ASN A 1 432 ? 3.832 4.262 -27.926 1.00 95.12 432 ASN A O 1
ATOM 3412 N N . LEU A 1 433 ? 3.822 4.008 -25.704 1.00 96.44 433 LEU A N 1
ATOM 3413 C CA . LEU A 1 433 ? 3.922 2.548 -25.738 1.00 96.44 433 LEU A CA 1
ATOM 3414 C C . LEU A 1 433 ? 2.651 1.917 -26.323 1.00 96.44 433 LEU A C 1
ATOM 3416 O O . LEU A 1 433 ? 2.738 1.088 -27.231 1.00 96.44 433 LEU A O 1
ATOM 3420 N N . CYS A 1 434 ? 1.472 2.355 -25.876 1.00 95.00 434 CYS A N 1
ATOM 3421 C CA . CYS A 1 434 ? 0.196 1.827 -26.358 1.00 95.00 434 CYS A CA 1
ATOM 3422 C C . CYS A 1 434 ? -0.034 2.122 -27.848 1.00 95.00 434 CYS A C 1
ATOM 3424 O O . CYS A 1 434 ? -0.468 1.234 -28.579 1.00 95.00 434 CYS A O 1
ATOM 3426 N N . SER A 1 435 ? 0.307 3.324 -28.331 1.00 95.62 435 SER A N 1
ATOM 3427 C CA . SER A 1 435 ? 0.197 3.663 -29.765 1.00 95.62 435 SER A CA 1
ATOM 3428 C C . SER A 1 435 ? 1.112 2.821 -30.661 1.00 95.62 435 SER A C 1
ATOM 3430 O O . SER A 1 435 ? 0.852 2.683 -31.854 1.00 95.62 435 SER A O 1
ATOM 3432 N N . ARG A 1 436 ? 2.149 2.202 -30.085 1.00 94.62 436 ARG A N 1
ATOM 3433 C CA . ARG A 1 436 ? 3.074 1.280 -30.760 1.00 94.62 436 ARG A CA 1
ATOM 3434 C C . ARG A 1 436 ? 2.719 -0.198 -30.548 1.00 94.62 436 ARG A C 1
ATOM 3436 O O . ARG A 1 436 ? 3.501 -1.067 -30.925 1.00 94.62 436 ARG A O 1
ATOM 3443 N N . GLY A 1 437 ? 1.562 -0.488 -29.948 1.00 95.88 437 GLY A N 1
ATOM 3444 C CA . GLY A 1 437 ? 1.043 -1.844 -29.752 1.00 95.88 437 GLY A CA 1
ATOM 3445 C C . GLY A 1 437 ? 1.548 -2.573 -28.503 1.00 95.88 437 GLY A C 1
ATOM 3446 O O . GLY A 1 437 ? 1.231 -3.748 -28.332 1.00 95.88 437 GLY A O 1
ATOM 3447 N N . PHE A 1 438 ? 2.298 -1.908 -27.618 1.00 97.56 438 PHE A N 1
ATOM 3448 C CA . PHE A 1 438 ? 2.741 -2.501 -26.355 1.00 97.56 438 PHE A CA 1
ATOM 3449 C C . PHE A 1 438 ? 1.596 -2.502 -25.340 1.00 97.56 438 PHE A C 1
ATOM 3451 O O . PHE A 1 438 ? 0.965 -1.472 -25.091 1.00 97.56 438 PHE A O 1
ATOM 3458 N N . ARG A 1 439 ? 1.355 -3.644 -24.698 1.00 96.88 439 ARG A N 1
ATOM 3459 C CA . ARG A 1 439 ? 0.266 -3.824 -23.731 1.00 96.88 439 ARG A CA 1
ATOM 3460 C C . ARG A 1 439 ? 0.771 -3.633 -22.305 1.00 96.88 439 ARG A C 1
ATOM 3462 O O . ARG A 1 439 ? 1.699 -4.313 -21.866 1.00 96.88 439 ARG A O 1
ATOM 3469 N N . GLU A 1 440 ? 0.148 -2.719 -21.569 1.00 96.44 440 GLU A N 1
ATOM 3470 C CA . GLU A 1 440 ? 0.449 -2.503 -20.149 1.00 96.44 440 GLU A CA 1
ATOM 3471 C C . GLU A 1 440 ? 0.071 -3.746 -19.331 1.00 96.44 440 GLU A C 1
ATOM 3473 O O . GLU A 1 440 ? -0.969 -4.358 -19.568 1.00 96.44 440 GLU A O 1
ATOM 3478 N N . GLY A 1 441 ? 0.931 -4.146 -18.396 1.00 94.81 441 GLY A N 1
ATOM 3479 C CA . GLY A 1 441 ? 0.759 -5.372 -17.612 1.00 94.81 441 GLY A CA 1
ATOM 3480 C C . GLY A 1 441 ? 1.148 -6.662 -18.345 1.00 94.81 441 GLY A C 1
ATOM 3481 O O . GLY A 1 441 ? 1.004 -7.742 -17.776 1.00 94.81 441 GLY A O 1
ATOM 3482 N N . ILE A 1 442 ? 1.642 -6.575 -19.587 1.00 95.69 442 ILE A N 1
ATOM 3483 C CA . ILE A 1 442 ? 2.169 -7.725 -20.340 1.00 95.69 442 ILE A CA 1
ATOM 3484 C C . ILE A 1 442 ? 3.537 -7.401 -20.924 1.00 95.69 442 ILE A C 1
ATOM 3486 O O . ILE A 1 442 ? 4.503 -8.108 -20.660 1.00 95.69 442 ILE A O 1
ATOM 3490 N N . ASP A 1 443 ? 3.623 -6.343 -21.718 1.00 98.00 443 ASP A N 1
ATOM 3491 C CA . ASP A 1 443 ? 4.843 -5.952 -22.418 1.00 98.00 443 ASP A CA 1
ATOM 3492 C C . ASP A 1 443 ? 5.611 -4.893 -21.607 1.00 98.00 443 ASP A C 1
ATOM 3494 O O . ASP A 1 443 ? 6.824 -4.728 -21.760 1.00 98.00 443 ASP A O 1
ATOM 3498 N N . TRP A 1 444 ? 4.916 -4.182 -20.708 1.00 97.94 444 TRP A N 1
ATOM 3499 C CA . TRP A 1 444 ? 5.519 -3.151 -19.872 1.00 97.94 444 TRP A CA 1
ATOM 3500 C C . TRP A 1 444 ? 4.759 -2.845 -18.573 1.00 97.94 444 TRP A C 1
ATOM 3502 O O . TRP A 1 444 ? 3.559 -3.094 -18.466 1.00 97.94 444 TRP A O 1
ATOM 3512 N N . TRP A 1 445 ? 5.469 -2.262 -17.600 1.00 98.06 445 TRP A N 1
ATOM 3513 C CA . TRP A 1 445 ? 4.929 -1.809 -16.309 1.00 98.06 445 TRP A CA 1
ATOM 3514 C C . TRP A 1 445 ? 5.421 -0.406 -15.949 1.00 98.06 445 TRP A C 1
ATOM 3516 O O . TRP A 1 445 ? 6.593 -0.080 -16.150 1.00 98.06 445 TRP A O 1
ATOM 3526 N N . ALA A 1 446 ? 4.550 0.407 -15.349 1.00 96.88 446 ALA A N 1
ATOM 3527 C CA . ALA A 1 446 ? 4.956 1.624 -14.652 1.00 96.88 446 ALA A CA 1
ATOM 3528 C C . ALA A 1 446 ? 5.502 1.284 -13.257 1.00 96.88 446 ALA A C 1
ATOM 3530 O O . ALA A 1 446 ? 4.894 0.509 -12.522 1.00 96.88 446 ALA A O 1
ATOM 3531 N N . VAL A 1 447 ? 6.652 1.859 -12.894 1.00 96.69 447 VAL A N 1
ATOM 3532 C CA . VAL A 1 447 ? 7.367 1.531 -11.644 1.00 96.69 447 VAL A CA 1
ATOM 3533 C C . VAL A 1 447 ? 7.804 2.762 -10.831 1.00 96.69 447 VAL A C 1
ATOM 3535 O O . VAL A 1 447 ? 8.488 2.627 -9.809 1.00 96.69 447 VAL A O 1
ATOM 3538 N N . ALA A 1 448 ? 7.439 3.965 -11.289 1.00 89.00 448 ALA A N 1
ATOM 3539 C CA . ALA A 1 448 ? 7.682 5.247 -10.626 1.00 89.00 448 ALA A CA 1
ATOM 3540 C C . ALA A 1 448 ? 6.678 6.324 -11.061 1.00 89.00 448 ALA A C 1
ATOM 3542 O O . ALA A 1 448 ? 6.032 6.146 -12.124 1.00 89.00 448 ALA A O 1
#